Protein AF-0000000078759537 (afdb_homodimer)

Radius of gyration: 23.94 Å; Cα contacts (8 Å, |Δi|>4): 680; chains: 2; bounding box: 61×62×62 Å

InterPro domains:
  IPR000515 ABC transporter type 1, transmembrane domain MetI-like [PF00528] (69-235)
  IPR000515 ABC transporter type 1, transmembrane domain MetI-like [PS50928] (53-233)
  IPR000515 ABC transporter type 1, transmembrane domain MetI-like [cd06261] (56-229)
  IPR035906 MetI-like superfamily [G3DSA:1.10.3720.10] (43-238)
  IPR035906 MetI-like superfamily [SSF161098] (48-230)

Structure (mmCIF, N/CA/C/O backbone):
data_AF-0000000078759537-model_v1
#
loop_
_entity.id
_entity.type
_entity.pdbx_description
1 polymer 'ABC superfamily ATP binding cassette transporter, membrane protein'
#
loop_
_atom_site.group_PDB
_atom_site.id
_atom_site.type_symbol
_atom_site.label_atom_id
_atom_site.label_alt_id
_atom_site.label_comp_id
_atom_site.label_asym_id
_atom_site.label_entity_id
_atom_site.label_seq_id
_atom_site.pdbx_PDB_ins_code
_atom_site.Cartn_x
_atom_site.Cartn_y
_atom_site.Cartn_z
_atom_site.occupancy
_atom_site.B_iso_or_equiv
_atom_site.auth_seq_id
_atom_site.auth_comp_id
_atom_site.auth_asym_id
_atom_site.auth_atom_id
_atom_site.pdbx_PDB_model_num
ATOM 1 N N . MET A 1 1 ? -13.695 2.477 28.547 1 38.91 1 MET A N 1
ATOM 2 C CA . MET A 1 1 ? -14.031 1.06 28.469 1 38.91 1 MET A CA 1
ATOM 3 C C . MET A 1 1 ? -14.922 0.783 27.25 1 38.91 1 MET A C 1
ATOM 5 O O . MET A 1 1 ? -15.008 -0.355 26.797 1 38.91 1 MET A O 1
ATOM 9 N N . LYS A 1 2 ? -15.844 1.883 26.844 1 53.19 2 LYS A N 1
ATOM 10 C CA . LYS A 1 2 ? -16.938 1.855 25.875 1 53.19 2 LYS A CA 1
ATOM 11 C C . LYS A 1 2 ? -16.406 1.867 24.453 1 53.19 2 LYS A C 1
ATOM 13 O O . LYS A 1 2 ? -17 1.235 23.562 1 53.19 2 LYS A O 1
ATOM 18 N N . LYS A 1 3 ? -15.266 2.451 24.328 1 63.78 3 LYS A N 1
ATOM 19 C CA . LYS A 1 3 ? -14.727 2.703 23 1 63.78 3 LYS A CA 1
ATOM 20 C C . LYS A 1 3 ? -14.18 1.421 22.375 1 63.78 3 LYS A C 1
ATOM 22 O O . LYS A 1 3 ? -14.32 1.205 21.172 1 63.78 3 LYS A O 1
ATOM 27 N N . ASN A 1 4 ? -13.82 0.416 23.312 1 70.69 4 ASN A N 1
ATOM 28 C CA . ASN A 1 4 ? -13.281 -0.836 22.781 1 70.69 4 ASN A CA 1
ATOM 29 C C . ASN A 1 4 ? -14.383 -1.862 22.547 1 70.69 4 ASN A C 1
ATOM 31 O O . ASN A 1 4 ? -14.148 -2.904 21.922 1 70.69 4 ASN A O 1
ATOM 35 N N . LEU A 1 5 ? -15.523 -1.486 22.938 1 76 5 LEU A N 1
ATOM 36 C CA . LEU A 1 5 ? -16.625 -2.439 22.828 1 76 5 LEU A CA 1
ATOM 37 C C . LEU A 1 5 ? -17.203 -2.438 21.406 1 76 5 LEU A C 1
ATOM 39 O O . LEU A 1 5 ? -17.609 -3.484 20.906 1 76 5 LEU A O 1
ATOM 43 N N . TYR A 1 6 ? -17.125 -1.354 20.812 1 80.69 6 TYR A N 1
ATOM 44 C CA . TYR A 1 6 ? -17.766 -1.23 19.516 1 80.69 6 TYR A CA 1
ATOM 45 C C . TYR A 1 6 ? -17.031 -2.078 18.469 1 80.69 6 TYR A C 1
ATOM 47 O O . TYR A 1 6 ? -17.672 -2.863 17.75 1 80.69 6 TYR A O 1
ATOM 55 N N . PRO A 1 7 ? -15.758 -2.027 18.516 1 81.31 7 PRO A N 1
ATOM 56 C CA . PRO A 1 7 ? -15.047 -2.859 17.531 1 81.31 7 PRO A CA 1
ATOM 57 C C . PRO A 1 7 ? -15.219 -4.355 17.797 1 81.31 7 PRO A C 1
ATOM 59 O O . PRO A 1 7 ? -15.359 -5.137 16.859 1 81.31 7 PRO A O 1
ATOM 62 N N . ALA A 1 8 ? -15.258 -4.73 19 1 86.69 8 ALA A N 1
ATOM 63 C CA . ALA A 1 8 ? -15.398 -6.141 19.359 1 86.69 8 ALA A CA 1
ATOM 64 C C . ALA A 1 8 ? -16.781 -6.664 18.953 1 86.69 8 ALA A C 1
ATOM 66 O O . ALA A 1 8 ? -16.906 -7.781 18.453 1 86.69 8 ALA A O 1
ATOM 67 N N . VAL A 1 9 ? -17.75 -5.855 19.141 1 88.56 9 VAL A N 1
ATOM 68 C CA . VAL A 1 9 ? -19.109 -6.242 18.812 1 88.56 9 VAL A CA 1
ATOM 69 C C . VAL A 1 9 ? -19.266 -6.352 17.297 1 88.56 9 VAL A C 1
ATOM 71 O O . VAL A 1 9 ? -19.906 -7.281 16.797 1 88.56 9 VAL A O 1
ATOM 74 N N . SER A 1 10 ? -18.719 -5.398 16.672 1 88.5 10 SER A N 1
ATOM 75 C CA . SER A 1 10 ? -18.797 -5.422 15.219 1 88.5 10 SER A CA 1
ATOM 76 C C . SER A 1 10 ? -18.078 -6.645 14.641 1 88.5 10 SER A C 1
ATOM 78 O O . SER A 1 10 ? -18.594 -7.281 13.711 1 88.5 10 SER A O 1
ATOM 80 N N . MET A 1 11 ? -16.969 -6.965 15.188 1 89.31 11 MET A N 1
ATOM 81 C CA . MET A 1 11 ? -16.234 -8.133 14.727 1 89.31 11 MET A CA 1
ATOM 82 C C . MET A 1 11 ? -17.016 -9.414 14.992 1 89.31 11 MET A C 1
ATOM 84 O O . MET A 1 11 ? -17.094 -10.297 14.133 1 89.31 11 MET A O 1
ATOM 88 N N . ALA A 1 12 ? -17.578 -9.508 16.188 1 90.88 12 ALA A N 1
ATOM 89 C CA . ALA A 1 12 ? -18.391 -10.664 16.547 1 90.88 12 ALA A CA 1
ATOM 90 C C . ALA A 1 12 ? -19.594 -10.797 15.617 1 90.88 12 ALA A C 1
ATOM 92 O O . ALA A 1 12 ? -19.938 -11.898 15.188 1 90.88 12 ALA A O 1
ATOM 93 N N . PHE A 1 13 ? -20.156 -9.672 15.352 1 91.5 13 PHE A N 1
ATOM 94 C CA . PHE A 1 13 ? -21.312 -9.656 14.469 1 91.5 13 PHE A CA 1
ATOM 95 C C . PHE A 1 13 ? -20.938 -10.164 13.078 1 91.5 13 PHE A C 1
ATOM 97 O O . PHE A 1 13 ? -21.672 -10.969 12.492 1 91.5 13 PHE A O 1
ATOM 104 N N . ILE A 1 14 ? -19.844 -9.781 12.594 1 91.62 14 ILE A N 1
ATOM 105 C CA . ILE A 1 14 ? -19.391 -10.18 11.266 1 91.62 14 ILE A CA 1
ATOM 106 C C . ILE A 1 14 ? -19.078 -11.68 11.258 1 91.62 14 ILE A C 1
ATOM 108 O O . ILE A 1 14 ? -19.422 -12.383 10.305 1 91.62 14 ILE A O 1
ATOM 112 N N . LEU A 1 15 ? -18.484 -12.18 12.312 1 93.12 15 LEU A N 1
ATOM 113 C CA . LEU A 1 15 ? -18.141 -13.594 12.406 1 93.12 15 LEU A CA 1
ATOM 114 C C . LEU A 1 15 ? -19.391 -14.461 12.477 1 93.12 15 LEU A C 1
ATOM 116 O O . LEU A 1 15 ? -19.453 -15.523 11.852 1 93.12 15 LEU A O 1
ATOM 120 N N . ILE A 1 16 ? -20.375 -13.992 13.227 1 94.69 16 ILE A N 1
ATOM 121 C CA . ILE A 1 16 ? -21.625 -14.742 13.383 1 94.69 16 ILE A CA 1
ATOM 122 C C . ILE A 1 16 ? -22.359 -14.781 12.055 1 94.69 16 ILE A C 1
ATOM 124 O O . ILE A 1 16 ? -22.844 -15.836 11.633 1 94.69 16 ILE A O 1
ATOM 128 N N . ILE A 1 17 ? -22.422 -13.656 11.43 1 94.94 17 ILE A N 1
ATOM 129 C CA . ILE A 1 17 ? -23.094 -13.594 10.133 1 94.94 17 ILE A CA 1
ATOM 130 C C . ILE A 1 17 ? -22.375 -14.5 9.141 1 94.94 17 ILE A C 1
ATOM 132 O O . ILE A 1 17 ? -23.016 -15.219 8.367 1 94.94 17 ILE A O 1
ATOM 136 N N . TRP A 1 18 ? -21.078 -14.453 9.148 1 94.56 18 TRP A N 1
ATOM 137 C CA . TRP A 1 18 ? -20.266 -15.305 8.297 1 94.56 18 TRP A CA 1
ATOM 138 C C . TRP A 1 18 ? -20.562 -16.781 8.539 1 94.56 18 TRP A C 1
ATOM 140 O O . TRP A 1 18 ? -20.828 -17.531 7.598 1 94.56 18 TRP A O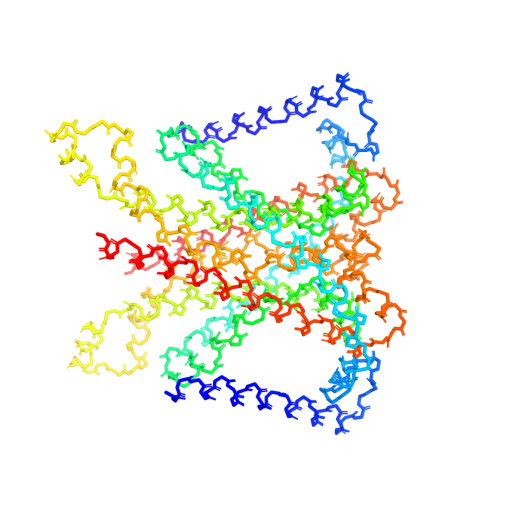 1
ATOM 150 N N . GLN A 1 19 ? -20.656 -17.125 9.742 1 95.44 19 GLN A N 1
ATOM 151 C CA . GLN A 1 19 ? -20.938 -18.516 10.094 1 95.44 19 GLN A CA 1
ATOM 152 C C . GLN A 1 19 ? -22.344 -18.922 9.641 1 95.44 19 GLN A C 1
ATOM 154 O O . GLN A 1 19 ? -22.531 -20.016 9.117 1 95.44 19 GLN A O 1
ATOM 159 N N . ILE A 1 20 ? -23.281 -18.062 9.836 1 95.88 20 ILE A N 1
ATOM 160 C CA . ILE A 1 20 ? -24.672 -18.328 9.477 1 95.88 20 ILE A CA 1
ATOM 161 C C . ILE A 1 20 ? -24.781 -18.484 7.961 1 95.88 20 ILE A C 1
ATOM 163 O O . ILE A 1 20 ? -25.453 -19.406 7.48 1 95.88 20 ILE A O 1
ATOM 167 N N . VAL A 1 21 ? -24.125 -17.656 7.25 1 95 21 VAL A N 1
ATOM 168 C CA . VAL A 1 21 ? -24.188 -17.688 5.793 1 95 21 VAL A CA 1
ATOM 169 C C . VAL A 1 21 ? -23.656 -19.016 5.281 1 95 21 VAL A C 1
ATOM 171 O O . VAL A 1 21 ? -24.266 -19.641 4.402 1 95 21 VAL A O 1
ATOM 174 N N . VAL A 1 22 ? -22.531 -19.484 5.816 1 95.12 22 VAL A N 1
ATOM 175 C CA . VAL A 1 22 ? -21.906 -20.719 5.371 1 95.12 22 VAL A CA 1
ATOM 176 C C . VAL A 1 22 ? -22.797 -21.906 5.699 1 95.12 22 VAL A C 1
ATOM 178 O O . VAL A 1 22 ? -22.922 -22.844 4.902 1 95.12 22 VAL A O 1
ATOM 181 N N . ILE A 1 23 ? -23.516 -21.844 6.859 1 94.56 23 ILE A N 1
ATOM 182 C CA . ILE A 1 23 ? -24.375 -22.938 7.301 1 94.56 23 ILE A CA 1
ATOM 183 C C . ILE A 1 23 ? -25.656 -22.953 6.48 1 94.56 23 ILE A C 1
ATOM 185 O O . ILE A 1 23 ? -26.062 -24 5.973 1 94.56 23 ILE A O 1
ATOM 189 N N . VAL A 1 24 ? -26.297 -21.797 6.352 1 95.5 24 VAL A N 1
ATOM 190 C CA . VAL A 1 24 ? -27.609 -21.688 5.719 1 95.5 24 VAL A CA 1
ATOM 191 C C . VAL A 1 24 ? -27.5 -22.031 4.234 1 95.5 24 VAL A C 1
ATOM 193 O O . VAL A 1 24 ? -28.359 -22.734 3.688 1 95.5 24 VAL A O 1
ATOM 196 N N . TRP A 1 25 ? -26.422 -21.594 3.623 1 95.69 25 TRP A N 1
ATOM 197 C CA . TRP A 1 25 ? -26.281 -21.812 2.188 1 95.69 25 TRP A CA 1
ATOM 198 C C . TRP A 1 25 ? -25.469 -23.078 1.905 1 95.69 25 TRP A C 1
ATOM 200 O O . TRP A 1 25 ? -25.156 -23.375 0.752 1 95.69 25 TRP A O 1
ATOM 210 N N . LYS A 1 26 ? -25.094 -23.797 2.918 1 94.94 26 LYS A N 1
ATOM 211 C CA . LYS A 1 26 ? -24.375 -25.062 2.809 1 94.94 26 LYS A CA 1
ATOM 212 C C . LYS A 1 26 ? -23.156 -24.922 1.885 1 94.94 26 LYS A C 1
ATOM 214 O O . LYS A 1 26 ? -22.984 -25.734 0.976 1 94.94 26 LYS A O 1
ATOM 219 N N . ILE A 1 27 ? -22.453 -23.891 2.041 1 94.75 27 ILE A N 1
ATOM 220 C CA . ILE A 1 27 ? -21.266 -23.625 1.228 1 94.75 27 ILE A CA 1
ATOM 221 C C . ILE A 1 27 ? -20.172 -24.625 1.586 1 94.75 27 ILE A C 1
ATOM 223 O O . ILE A 1 27 ? -19.797 -24.75 2.756 1 94.75 27 ILE A O 1
ATOM 227 N N . PRO A 1 28 ? -19.656 -25.328 0.623 1 94.31 28 PRO A N 1
ATOM 228 C CA . PRO A 1 28 ? -18.562 -26.266 0.92 1 94.31 28 PRO A CA 1
ATOM 229 C C . PRO A 1 28 ? -17.344 -25.562 1.502 1 94.31 28 PRO A C 1
ATOM 231 O O . PRO A 1 28 ? -17 -24.453 1.099 1 94.31 28 PRO A O 1
ATOM 234 N N . ALA A 1 29 ? -16.609 -26.266 2.326 1 91.81 29 ALA A N 1
ATOM 235 C CA . ALA A 1 29 ? -15.469 -25.703 3.049 1 91.81 29 ALA A CA 1
ATOM 236 C C . ALA A 1 29 ? -14.336 -25.344 2.094 1 91.81 29 ALA A C 1
ATOM 238 O O . ALA A 1 29 ? -13.555 -24.422 2.363 1 91.81 29 ALA A O 1
ATOM 239 N N . PHE A 1 30 ? -14.297 -26.047 0.973 1 92.19 30 PHE A N 1
ATOM 240 C CA . PHE A 1 30 ? -13.211 -25.781 0.03 1 92.19 30 PHE A CA 1
ATOM 241 C C . PHE A 1 30 ? -13.484 -24.516 -0.766 1 92.19 30 PHE A C 1
ATOM 243 O O . PHE A 1 30 ? -12.594 -24 -1.44 1 92.19 30 PHE A O 1
ATOM 250 N N . ILE A 1 31 ? -14.703 -24.047 -0.645 1 92.88 31 ILE A N 1
ATOM 251 C CA . ILE A 1 31 ? -15.055 -22.781 -1.278 1 92.88 31 ILE A CA 1
ATOM 252 C C . ILE A 1 31 ? -14.953 -21.641 -0.257 1 92.88 31 ILE A C 1
ATOM 254 O O . ILE A 1 31 ? -14.227 -20.672 -0.47 1 92.88 31 ILE A O 1
ATOM 258 N N . LEU A 1 32 ? -15.617 -21.75 0.812 1 95.5 32 LEU A N 1
ATOM 259 C CA . LEU A 1 32 ? -15.602 -20.766 1.886 1 95.5 32 LEU A CA 1
ATOM 260 C C . LEU A 1 32 ? -15.797 -21.438 3.242 1 95.5 32 LEU A C 1
ATOM 262 O O . LEU A 1 32 ? -16.922 -21.75 3.625 1 95.5 32 LEU A O 1
ATOM 266 N N . PRO A 1 33 ? -14.695 -21.531 3.951 1 96.44 33 PRO A N 1
ATOM 267 C CA . PRO A 1 33 ? -14.844 -22.125 5.281 1 96.44 33 PRO A CA 1
ATOM 268 C C . PRO A 1 33 ? -15.508 -21.172 6.281 1 96.44 33 PRO A C 1
ATOM 270 O O . PRO A 1 33 ? -15.305 -19.969 6.211 1 96.44 33 PRO A O 1
ATOM 273 N N . GLY A 1 34 ? -16.266 -21.766 7.168 1 96.31 34 GLY A N 1
ATOM 274 C CA . GLY A 1 34 ? -16.797 -20.953 8.258 1 96.31 34 GLY A CA 1
ATOM 275 C C . GLY A 1 34 ? -15.742 -20.625 9.305 1 96.31 34 GLY A C 1
ATOM 276 O O . GLY A 1 34 ? -14.672 -21.234 9.336 1 96.31 34 GLY A O 1
ATOM 277 N N . PRO A 1 35 ? -16.109 -19.641 10.062 1 97 35 PRO A N 1
ATOM 278 C CA . PRO A 1 35 ? -15.172 -19.266 11.133 1 97 35 PRO A CA 1
ATOM 279 C C . PRO A 1 35 ? -14.844 -20.438 12.062 1 97 35 PRO A C 1
ATOM 281 O O . PRO A 1 35 ? -13.719 -20.547 12.539 1 97 35 PRO A O 1
ATOM 284 N N . ALA A 1 36 ? -15.797 -21.266 12.312 1 96.06 36 ALA A N 1
ATOM 285 C CA . ALA A 1 36 ? -15.555 -22.406 13.188 1 96.06 36 ALA A CA 1
ATOM 286 C C . ALA A 1 36 ? -14.484 -23.328 12.602 1 96.06 36 ALA A C 1
ATOM 288 O O . ALA A 1 36 ? -13.609 -23.812 13.32 1 96.06 36 ALA A O 1
ATOM 289 N N . ALA A 1 37 ? -14.555 -23.578 11.32 1 96.88 37 ALA A N 1
ATOM 290 C CA . ALA A 1 37 ? -13.555 -24.391 10.641 1 96.88 37 ALA A CA 1
ATOM 291 C C . ALA A 1 37 ? -12.18 -23.719 10.664 1 96.88 37 ALA A C 1
ATOM 293 O O . ALA A 1 37 ? -11.156 -24.391 10.805 1 96.88 37 ALA A O 1
ATOM 294 N N . VAL A 1 38 ? -12.172 -22.453 10.508 1 97.88 38 VAL A N 1
ATOM 295 C CA . VAL A 1 38 ? -10.93 -21.688 10.508 1 97.88 38 VAL A CA 1
ATOM 296 C C . VAL A 1 38 ? -10.258 -21.781 11.875 1 97.88 38 VAL A C 1
ATOM 298 O O . VAL A 1 38 ? -9.047 -22.016 11.969 1 97.88 38 VAL A O 1
ATOM 301 N N . PHE A 1 39 ? -11.07 -21.656 12.93 1 97.38 39 PHE A N 1
ATOM 302 C CA . PHE A 1 39 ? -10.516 -21.734 14.273 1 97.38 39 PHE A CA 1
ATOM 303 C C . PHE A 1 39 ? -10.047 -23.141 14.594 1 97.38 39 PHE A C 1
ATOM 305 O O . PHE A 1 39 ? -9.062 -23.328 15.312 1 97.38 39 PHE A O 1
ATOM 312 N N . SER A 1 40 ? -10.742 -24.141 14.086 1 97.62 40 SER A N 1
ATOM 313 C CA . SER A 1 40 ? -10.312 -25.531 14.25 1 97.62 40 SER A CA 1
ATOM 314 C C . SER A 1 40 ? -8.977 -25.766 13.555 1 97.62 40 SER A C 1
ATOM 316 O O . SER A 1 40 ? -8.109 -26.469 14.086 1 97.62 40 SER A O 1
ATOM 318 N N . ALA A 1 41 ? -8.844 -25.172 12.344 1 98 41 ALA A N 1
ATOM 319 C CA . ALA A 1 41 ? -7.59 -25.297 11.602 1 98 41 ALA A CA 1
ATOM 320 C C . ALA A 1 41 ? -6.449 -24.609 12.344 1 98 41 ALA A C 1
ATOM 322 O O . ALA A 1 41 ? -5.32 -25.094 12.359 1 98 41 ALA A O 1
ATOM 323 N N . LEU A 1 42 ? -6.77 -23.5 12.898 1 98.19 42 LEU A N 1
ATOM 324 C CA . LEU A 1 42 ? -5.789 -22.766 13.68 1 98.19 42 LEU A CA 1
ATOM 325 C C . LEU A 1 42 ? -5.273 -23.609 14.836 1 98.19 42 LEU A C 1
ATOM 327 O O . LEU A 1 42 ? -4.066 -23.641 15.102 1 98.19 42 LEU A O 1
ATOM 331 N N . ALA A 1 43 ? -6.188 -24.266 15.5 1 97.88 43 ALA A N 1
ATOM 332 C CA . ALA A 1 43 ? -5.832 -25.094 16.656 1 97.88 43 ALA A CA 1
ATOM 333 C C . ALA A 1 43 ? -5.082 -26.344 16.219 1 97.88 43 ALA A C 1
ATOM 335 O O . ALA A 1 43 ? -4.078 -26.719 16.828 1 97.88 43 ALA A O 1
ATOM 336 N N . ALA A 1 44 ? -5.516 -26.953 15.203 1 97.94 44 ALA A N 1
ATOM 337 C CA . ALA A 1 44 ? -4.938 -28.203 14.719 1 97.94 44 ALA A CA 1
ATOM 338 C C . ALA A 1 44 ? -3.516 -27.984 14.211 1 97.94 44 ALA A C 1
ATOM 340 O O . ALA A 1 44 ? -2.646 -28.844 14.398 1 97.94 44 ALA A O 1
ATOM 341 N N . ASP A 1 45 ? -3.275 -26.828 13.562 1 98.31 45 ASP A N 1
ATOM 342 C CA . ASP A 1 45 ? -1.976 -26.562 12.953 1 98.31 45 ASP A CA 1
ATOM 343 C C . ASP A 1 45 ? -1.199 -25.516 13.75 1 98.31 45 ASP A C 1
ATOM 345 O O . ASP A 1 45 ? -0.353 -24.797 13.203 1 98.31 45 ASP A O 1
ATOM 349 N N . ALA A 1 46 ? -1.53 -25.391 15.016 1 98.12 46 ALA A N 1
ATOM 350 C CA . ALA A 1 46 ? -0.991 -24.328 15.844 1 98.12 46 ALA A CA 1
ATOM 351 C C . ALA A 1 46 ? 0.535 -24.328 15.828 1 98.12 46 ALA A C 1
ATOM 353 O O . ALA A 1 46 ? 1.168 -23.281 15.672 1 98.12 46 ALA A O 1
ATOM 354 N N . GLN A 1 47 ? 1.117 -25.484 15.961 1 98.19 47 GLN A N 1
ATOM 355 C CA . GLN A 1 47 ? 2.57 -25.594 16.047 1 98.19 47 GLN A CA 1
ATOM 356 C C . GLN A 1 47 ? 3.221 -25.25 14.703 1 98.19 47 GLN A C 1
ATOM 358 O O . GLN A 1 47 ? 4.219 -24.516 14.664 1 98.19 47 GLN A O 1
ATOM 363 N N . VAL A 1 48 ? 2.705 -25.812 13.656 1 98.06 48 VAL A N 1
ATOM 364 C CA . VAL A 1 48 ? 3.229 -25.562 12.32 1 98.06 48 VAL A CA 1
ATOM 365 C C . VAL A 1 48 ? 3.049 -24.078 11.969 1 98.06 48 VAL A C 1
ATOM 367 O O . VAL A 1 48 ? 3.963 -23.453 11.438 1 98.06 48 VAL A O 1
ATOM 370 N N . LEU A 1 49 ? 1.934 -23.5 12.289 1 98.62 49 LEU A N 1
ATOM 371 C CA . LEU A 1 49 ? 1.653 -22.094 12.023 1 98.62 49 LEU A CA 1
ATOM 372 C C . LEU A 1 49 ? 2.58 -21.203 12.836 1 98.62 49 LEU A C 1
ATOM 374 O O . LEU A 1 49 ? 3.027 -20.156 12.344 1 98.62 49 LEU A O 1
ATOM 378 N N . LEU A 1 50 ? 2.801 -21.578 14.047 1 98.38 50 LEU A N 1
ATOM 379 C CA . LEU A 1 50 ? 3.717 -20.812 14.875 1 98.38 50 LEU A CA 1
ATOM 380 C C . LEU A 1 50 ? 5.113 -20.781 14.266 1 98.38 50 LEU A C 1
ATOM 382 O O . LEU A 1 50 ? 5.762 -19.734 14.211 1 98.38 50 LEU A O 1
ATOM 386 N N . SER A 1 51 ? 5.613 -21.953 13.836 1 98.25 51 SER A N 1
ATOM 387 C CA . SER A 1 51 ? 6.93 -22.047 13.219 1 98.25 51 SER A CA 1
ATOM 388 C C . SER A 1 51 ? 7.023 -21.156 11.977 1 98.25 51 SER A C 1
ATOM 390 O O . SER A 1 51 ? 8 -20.438 11.797 1 98.25 51 SER A O 1
ATOM 392 N N . HIS A 1 52 ? 6.031 -21.188 11.094 1 98.56 52 HIS A N 1
ATOM 393 C CA . HIS A 1 52 ? 5.996 -20.359 9.898 1 98.56 52 HIS A CA 1
ATOM 394 C C . HIS A 1 52 ? 5.859 -18.875 10.266 1 98.56 52 HIS A C 1
ATOM 396 O O . HIS A 1 52 ? 6.422 -18.016 9.594 1 98.56 52 HIS A O 1
ATOM 402 N N . SER A 1 53 ? 5.16 -18.625 11.367 1 98.62 53 SER A N 1
ATOM 403 C CA . SER A 1 53 ? 4.988 -17.25 11.828 1 98.62 53 SER A CA 1
ATOM 404 C C . SER A 1 53 ? 6.316 -16.656 12.273 1 98.62 53 SER A C 1
ATOM 406 O O . SER A 1 53 ? 6.566 -15.461 12.055 1 98.62 53 SER A O 1
ATOM 408 N N . VAL A 1 54 ? 7.105 -17.422 12.883 1 98.38 54 VAL A N 1
ATOM 409 C CA . VAL A 1 54 ? 8.406 -16.953 13.344 1 98.38 54 VAL A CA 1
ATOM 410 C C . VAL A 1 54 ? 9.266 -16.547 12.141 1 98.38 54 VAL A C 1
ATOM 412 O O . VAL A 1 54 ? 9.93 -15.516 12.172 1 98.38 54 VAL A O 1
ATOM 415 N N . THR A 1 55 ? 9.25 -17.359 11.125 1 98.12 55 THR A N 1
ATOM 416 C CA . THR A 1 55 ? 9.992 -17.047 9.914 1 98.12 55 THR A CA 1
ATOM 417 C C . THR A 1 55 ? 9.516 -15.734 9.305 1 98.12 55 THR A C 1
ATOM 419 O O . THR A 1 55 ? 10.32 -14.852 9 1 98.12 55 THR A O 1
ATOM 422 N N . THR A 1 56 ? 8.227 -15.609 9.148 1 98.38 56 THR A N 1
ATOM 423 C CA . THR A 1 56 ? 7.637 -14.406 8.57 1 98.38 56 THR A CA 1
ATOM 424 C C . THR A 1 56 ? 7.934 -13.188 9.445 1 98.38 56 THR A C 1
ATOM 426 O O . THR A 1 56 ? 8.25 -12.117 8.93 1 98.38 56 THR A O 1
ATOM 429 N N . LEU A 1 57 ? 7.867 -13.391 10.719 1 98.56 57 LEU A N 1
ATOM 430 C CA . LEU A 1 57 ? 8.133 -12.305 11.656 1 98.56 57 LEU A CA 1
ATOM 431 C C . LEU A 1 57 ? 9.578 -11.82 11.531 1 98.56 57 LEU A C 1
ATOM 433 O O . LEU A 1 57 ? 9.836 -10.609 11.531 1 98.56 57 LEU A O 1
ATOM 437 N N . ASN A 1 58 ? 10.508 -12.695 11.453 1 98.19 58 ASN A N 1
ATOM 438 C CA . ASN A 1 58 ? 11.914 -12.344 11.312 1 98.19 58 ASN A CA 1
ATOM 439 C C . ASN A 1 58 ? 12.172 -11.547 10.039 1 98.19 58 ASN A C 1
ATOM 441 O O . ASN A 1 58 ? 12.914 -10.562 10.055 1 98.19 58 ASN A O 1
ATOM 445 N N . GLU A 1 59 ? 11.594 -11.961 8.969 1 98.12 59 GLU A N 1
ATOM 446 C CA . GLU A 1 59 ? 11.727 -11.25 7.703 1 98.12 59 GLU A CA 1
ATOM 447 C C . GLU A 1 59 ? 11.125 -9.852 7.793 1 98.12 59 GLU A C 1
ATOM 449 O O . GLU A 1 59 ? 11.727 -8.875 7.34 1 98.12 59 GLU A O 1
ATOM 454 N N . ALA A 1 60 ? 9.977 -9.781 8.383 1 98.56 60 ALA A N 1
ATOM 455 C CA . ALA A 1 60 ? 9.266 -8.516 8.508 1 98.56 60 ALA A CA 1
ATOM 456 C C . ALA A 1 60 ? 10.031 -7.535 9.391 1 98.56 60 ALA A C 1
ATOM 458 O O . ALA A 1 60 ? 10.188 -6.367 9.031 1 98.56 60 ALA A O 1
ATOM 459 N N . VAL A 1 61 ? 10.484 -8.016 10.508 1 98.69 61 VAL A N 1
ATOM 460 C CA . VAL A 1 61 ? 11.18 -7.164 11.461 1 98.69 61 VAL A CA 1
ATOM 461 C C . VAL A 1 61 ? 12.492 -6.676 10.859 1 98.69 61 VAL A C 1
ATOM 463 O O . VAL A 1 61 ? 12.812 -5.484 10.93 1 98.69 61 VAL A O 1
ATOM 466 N N . LEU A 1 62 ? 13.211 -7.574 10.281 1 98.69 62 LEU A N 1
ATOM 467 C CA . LEU A 1 62 ? 14.484 -7.191 9.672 1 98.69 62 LEU A CA 1
ATOM 468 C C . LEU A 1 62 ? 14.273 -6.172 8.562 1 98.69 62 LEU A C 1
ATOM 470 O O . LEU A 1 62 ? 14.992 -5.172 8.484 1 98.69 62 LEU A O 1
ATOM 474 N N . GLY A 1 63 ? 13.32 -6.426 7.699 1 98.69 63 GLY A N 1
ATOM 475 C CA . GLY A 1 63 ? 13.016 -5.48 6.637 1 98.69 63 GLY A CA 1
ATOM 476 C C . GLY A 1 63 ? 12.555 -4.129 7.152 1 98.69 63 GLY A C 1
ATOM 477 O O . GLY A 1 63 ? 12.969 -3.088 6.633 1 98.69 63 GLY A O 1
ATOM 478 N N . LEU A 1 64 ? 11.727 -4.168 8.172 1 98.69 64 LEU A N 1
ATOM 479 C CA . LEU A 1 64 ? 11.211 -2.938 8.758 1 98.69 64 LEU A CA 1
ATOM 480 C C . LEU A 1 64 ? 12.336 -2.115 9.383 1 98.69 64 LEU A C 1
ATOM 482 O O . LEU A 1 64 ? 12.375 -0.892 9.234 1 98.69 64 LEU A O 1
ATOM 486 N N . VAL A 1 65 ? 13.219 -2.746 10.062 1 98.75 65 VAL A N 1
ATOM 487 C CA . VAL A 1 65 ? 14.344 -2.07 10.711 1 98.75 65 VAL A CA 1
ATOM 488 C C . VAL A 1 65 ? 15.25 -1.447 9.648 1 98.75 65 VAL A C 1
ATOM 490 O O . VAL A 1 65 ? 15.625 -0.277 9.758 1 98.75 65 VAL A O 1
ATOM 493 N N . ILE A 1 66 ? 15.555 -2.18 8.641 1 98.81 66 ILE A N 1
ATOM 494 C CA . ILE A 1 66 ? 16.406 -1.674 7.574 1 98.81 66 ILE A CA 1
ATOM 495 C C . ILE A 1 66 ? 15.719 -0.506 6.871 1 98.81 66 ILE A C 1
ATOM 497 O O . ILE A 1 66 ? 16.344 0.532 6.625 1 98.81 66 ILE A O 1
ATOM 501 N N . ALA A 1 67 ? 14.438 -0.691 6.559 1 98.75 67 ALA A N 1
ATOM 502 C CA . ALA A 1 67 ? 13.672 0.38 5.922 1 98.75 67 ALA A CA 1
ATOM 503 C C . ALA A 1 67 ? 1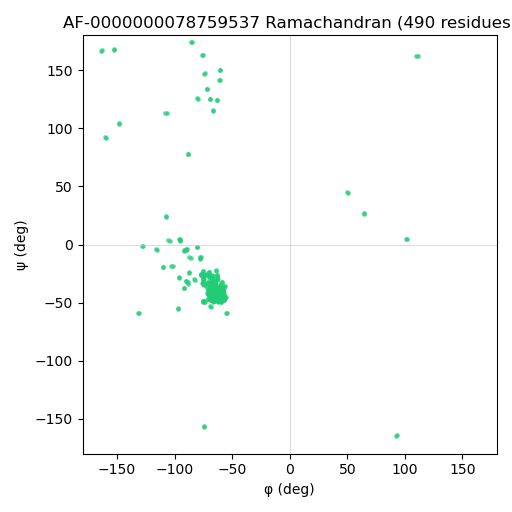3.672 1.639 6.785 1 98.75 67 ALA A C 1
ATOM 505 O O . ALA A 1 67 ? 13.797 2.752 6.27 1 98.75 67 ALA A O 1
ATOM 506 N N . SER A 1 68 ? 13.523 1.447 8.07 1 98.75 68 SER A N 1
ATOM 507 C CA . SER A 1 68 ? 13.484 2.566 9.008 1 98.75 68 SER A CA 1
ATOM 508 C C . SER A 1 68 ? 14.805 3.33 9.008 1 98.75 68 SER A C 1
ATOM 510 O O . SER A 1 68 ? 14.82 4.562 8.945 1 98.75 68 SER A O 1
ATOM 512 N N . VAL A 1 69 ? 15.875 2.646 9.07 1 98.75 69 VAL A N 1
ATOM 513 C CA . VAL A 1 69 ? 17.203 3.26 9.094 1 98.75 69 VAL A CA 1
ATOM 514 C C . VAL A 1 69 ? 17.453 3.982 7.777 1 98.75 69 VAL A C 1
ATOM 516 O O . VAL A 1 69 ? 17.875 5.145 7.77 1 98.75 69 VAL A O 1
ATOM 519 N N . LEU A 1 70 ? 17.172 3.326 6.695 1 98.56 70 LEU A N 1
ATOM 520 C CA . LEU A 1 70 ? 17.406 3.918 5.383 1 98.56 70 LEU A CA 1
ATOM 521 C C . LEU A 1 70 ? 16.531 5.145 5.172 1 98.56 70 LEU A C 1
ATOM 523 O O . LEU A 1 70 ? 16.984 6.156 4.629 1 98.56 70 LEU A O 1
ATOM 527 N N . SER A 1 71 ? 15.281 5.031 5.559 1 98.56 71 SER A N 1
ATOM 528 C CA . SER A 1 71 ? 14.367 6.156 5.406 1 98.56 71 SER A CA 1
ATOM 529 C C . SER A 1 71 ? 14.805 7.348 6.25 1 98.56 71 SER A C 1
ATOM 531 O O . SER A 1 71 ? 14.695 8.492 5.82 1 98.56 71 SER A O 1
ATOM 533 N N . PHE A 1 72 ? 15.266 7.031 7.453 1 98.44 72 PHE A N 1
ATOM 534 C CA . PHE A 1 72 ? 15.742 8.07 8.352 1 98.44 72 PHE A CA 1
ATOM 535 C C . PHE A 1 72 ? 16.906 8.844 7.723 1 98.44 72 PHE A C 1
ATOM 537 O O . PHE A 1 72 ? 16.891 10.07 7.695 1 98.44 72 PHE A O 1
ATOM 544 N N . ILE A 1 73 ? 17.812 8.156 7.152 1 98.25 73 ILE A N 1
ATOM 545 C CA . ILE A 1 73 ? 19 8.75 6.539 1 98.25 73 ILE A CA 1
ATOM 546 C C . ILE A 1 73 ? 18.594 9.523 5.285 1 98.25 73 ILE A C 1
ATOM 548 O O . ILE A 1 73 ? 19.016 10.672 5.098 1 98.25 73 ILE A O 1
ATOM 552 N N . THR A 1 74 ? 17.797 8.961 4.508 1 97.94 74 THR A N 1
ATOM 553 C CA . THR A 1 74 ? 17.406 9.57 3.244 1 97.94 74 THR A CA 1
ATOM 554 C C . THR A 1 74 ? 16.594 10.852 3.488 1 97.94 74 THR A C 1
ATOM 556 O O . THR A 1 74 ? 16.812 11.859 2.809 1 97.94 74 THR A O 1
ATOM 559 N N . ALA A 1 75 ? 15.656 10.742 4.434 1 98.12 75 ALA A N 1
ATOM 560 C CA . ALA A 1 75 ? 14.836 11.906 4.73 1 98.12 75 ALA A CA 1
ATOM 561 C C . ALA A 1 75 ? 15.6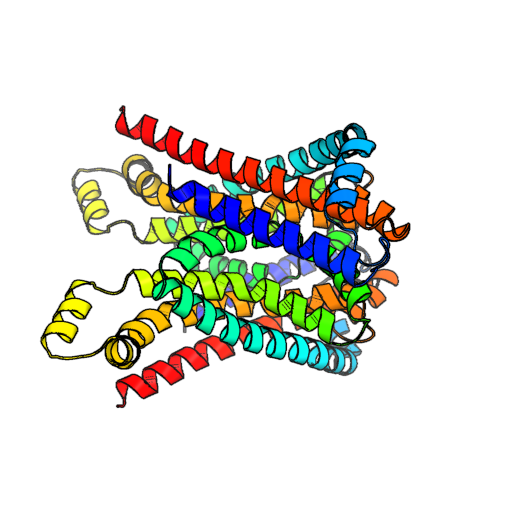95 13.078 5.215 1 98.12 75 ALA A C 1
ATOM 563 O O . ALA A 1 75 ? 15.484 14.219 4.809 1 98.12 75 ALA A O 1
ATOM 564 N N . LEU A 1 76 ? 16.672 12.812 6.039 1 97.81 76 LEU A N 1
ATOM 565 C CA . LEU A 1 76 ? 17.578 13.852 6.52 1 97.81 76 LEU A CA 1
ATOM 566 C C . LEU A 1 76 ? 18.422 14.414 5.379 1 97.81 76 LEU A C 1
ATOM 568 O O . LEU A 1 76 ? 18.609 15.633 5.293 1 97.81 76 LEU A O 1
ATOM 572 N N . ALA A 1 77 ? 18.891 13.531 4.539 1 97.69 77 ALA A N 1
ATOM 573 C CA . ALA A 1 77 ? 19.703 13.969 3.398 1 97.69 77 ALA A CA 1
ATOM 574 C C . ALA A 1 77 ? 18.875 14.859 2.463 1 97.69 77 ALA A C 1
ATOM 576 O O . ALA A 1 77 ? 19.375 15.891 1.99 1 97.69 77 ALA A O 1
ATOM 577 N N . MET A 1 78 ? 17.703 14.492 2.234 1 96.31 78 MET A N 1
ATOM 578 C CA . MET A 1 78 ? 16.828 15.266 1.35 1 96.31 78 MET A CA 1
ATOM 579 C C . MET A 1 78 ? 16.484 16.609 1.973 1 96.31 78 MET A C 1
ATOM 581 O O . MET A 1 78 ? 16.328 17.609 1.263 1 96.31 78 MET A O 1
ATOM 585 N N . ASP A 1 79 ? 16.344 16.609 3.285 1 96.19 79 ASP A N 1
ATOM 586 C CA . ASP A 1 79 ? 16.047 17.859 3.979 1 96.19 79 ASP A CA 1
ATOM 587 C C . ASP A 1 79 ? 17.266 18.797 3.951 1 96.19 79 ASP A C 1
ATOM 589 O O . ASP A 1 79 ? 17.109 20.016 3.854 1 96.19 79 ASP A O 1
ATOM 593 N N . TYR A 1 80 ? 18.422 18.234 4.074 1 95.19 80 TYR A N 1
ATOM 594 C CA . TYR A 1 80 ? 19.656 19 4.125 1 95.19 80 TYR A CA 1
ATOM 595 C C . TYR A 1 80 ? 20.031 19.531 2.744 1 95.19 80 TYR A C 1
ATOM 597 O O . TYR A 1 80 ? 20.422 20.688 2.596 1 95.19 80 TYR A O 1
ATOM 605 N N . TRP A 1 81 ? 20 18.688 1.772 1 95.38 81 TRP A N 1
ATOM 606 C CA . TRP A 1 81 ? 20.359 19.078 0.411 1 95.38 81 TRP A CA 1
ATOM 607 C C . TRP A 1 81 ? 19.125 19.141 -0.479 1 95.38 81 TRP A C 1
ATOM 609 O O . TRP A 1 81 ? 18.641 18.125 -0.965 1 95.38 81 TRP A O 1
ATOM 619 N N . LYS A 1 82 ? 18.781 20.266 -0.914 1 91.19 82 LYS A N 1
ATOM 620 C CA . LYS A 1 82 ? 17.562 20.5 -1.679 1 91.19 82 LYS A CA 1
ATOM 621 C C . LYS A 1 82 ? 17.609 19.781 -3.023 1 91.19 82 LYS A C 1
ATOM 623 O O . LYS A 1 82 ? 16.578 19.297 -3.52 1 91.19 82 LYS A O 1
ATOM 628 N N . PHE A 1 83 ? 18.719 19.641 -3.551 1 90.69 83 PHE A N 1
ATOM 629 C CA . PHE A 1 83 ? 18.844 18.984 -4.848 1 90.69 83 PHE A CA 1
ATOM 630 C C . PHE A 1 83 ? 18.484 17.5 -4.742 1 90.69 83 PHE A C 1
ATOM 632 O O . PHE A 1 83 ? 17.938 16.922 -5.676 1 90.69 83 PHE A O 1
ATOM 639 N N . LEU A 1 84 ? 18.703 16.859 -3.568 1 93.12 84 LEU A N 1
ATOM 640 C CA . LEU A 1 84 ? 18.328 15.461 -3.361 1 93.12 84 LEU A CA 1
ATOM 641 C C . LEU A 1 84 ? 16.812 15.297 -3.289 1 93.12 84 LEU A C 1
ATOM 643 O O . LEU A 1 84 ? 16.266 14.328 -3.805 1 93.12 84 LEU A O 1
ATOM 647 N N . GLU A 1 85 ? 16.281 16.203 -2.67 1 92.38 85 GLU A N 1
ATOM 648 C CA . GLU A 1 85 ? 14.828 16.188 -2.598 1 92.38 85 GLU A CA 1
ATOM 649 C C . GLU A 1 85 ? 14.203 16.266 -3.99 1 92.38 85 GLU A C 1
ATOM 651 O O . GLU A 1 85 ? 13.32 15.477 -4.324 1 92.38 85 GLU A O 1
ATOM 656 N N . MET A 1 86 ? 14.734 17.141 -4.785 1 90.88 86 MET A N 1
ATOM 657 C CA . MET A 1 86 ? 14.188 17.375 -6.121 1 90.88 86 MET A CA 1
ATOM 658 C C . MET A 1 86 ? 14.469 16.188 -7.035 1 90.88 86 MET A C 1
ATOM 660 O O . MET A 1 86 ? 13.688 15.891 -7.941 1 90.88 86 MET A O 1
ATOM 664 N N . SER A 1 87 ? 15.5 15.492 -6.762 1 90.5 87 SER A N 1
ATOM 665 C CA . SER A 1 87 ? 15.906 14.383 -7.613 1 90.5 87 SER A CA 1
ATOM 666 C C . SER A 1 87 ? 15.297 13.062 -7.141 1 90.5 87 SER A C 1
ATOM 668 O O . SER A 1 87 ? 14.844 12.258 -7.957 1 90.5 87 SER A O 1
ATOM 670 N N . PHE A 1 88 ? 15.188 12.867 -5.852 1 91.69 88 PHE A N 1
ATOM 671 C CA . PHE A 1 88 ? 14.859 11.547 -5.316 1 91.69 88 PHE A CA 1
ATOM 672 C C . PHE A 1 88 ? 13.359 11.438 -5.035 1 91.69 88 PHE A C 1
ATOM 674 O O . PHE A 1 88 ? 12.789 10.352 -5.121 1 91.69 88 PHE A O 1
ATOM 681 N N . TYR A 1 89 ? 12.758 12.523 -4.746 1 90 89 TYR A N 1
ATOM 682 C CA . TYR A 1 89 ? 11.359 12.469 -4.336 1 90 89 TYR A CA 1
ATOM 683 C C . TYR A 1 89 ? 10.484 11.938 -5.465 1 90 89 TYR A C 1
ATOM 685 O O . TYR A 1 89 ? 9.68 11.031 -5.262 1 90 89 TYR A O 1
ATOM 693 N N . PRO A 1 90 ? 10.68 12.359 -6.664 1 88.75 90 PRO A N 1
ATOM 694 C CA . PRO A 1 90 ? 9.891 11.82 -7.77 1 88.75 90 PRO A CA 1
ATOM 695 C C . PRO A 1 90 ? 10.141 10.328 -8 1 88.75 90 PRO A C 1
ATOM 697 O O . PRO A 1 90 ? 9.219 9.594 -8.359 1 88.75 90 PRO A O 1
ATOM 700 N N . LEU A 1 91 ? 11.336 9.945 -7.805 1 91.12 91 LEU A N 1
ATOM 701 C CA . LEU A 1 91 ? 11.688 8.547 -7.965 1 91.12 91 LEU A CA 1
ATOM 702 C C . LEU A 1 91 ? 11.016 7.688 -6.898 1 91.12 91 LEU A C 1
ATOM 704 O O . LEU A 1 91 ? 10.641 6.539 -7.16 1 91.12 91 LEU A O 1
ATOM 708 N N . LEU A 1 92 ? 10.859 8.25 -5.758 1 91.88 92 LEU A N 1
ATOM 709 C CA . LEU A 1 92 ? 10.172 7.551 -4.68 1 91.88 92 LEU A CA 1
ATOM 710 C C . LEU A 1 92 ? 8.703 7.312 -5.035 1 91.88 92 LEU A C 1
ATOM 712 O O . LEU A 1 92 ? 8.18 6.223 -4.809 1 91.88 92 LEU A O 1
ATOM 716 N N . VAL A 1 93 ? 8.156 8.25 -5.664 1 89.81 93 VAL A N 1
ATOM 717 C CA . VAL A 1 93 ? 6.758 8.133 -6.055 1 89.81 93 VAL A CA 1
ATOM 718 C C . VAL A 1 93 ? 6.605 7.074 -7.145 1 89.81 93 VAL A C 1
ATOM 720 O O . VAL A 1 93 ? 5.711 6.23 -7.078 1 89.81 93 VAL A O 1
ATOM 723 N N . ILE A 1 94 ? 7.449 7.059 -8.055 1 91.12 94 ILE A N 1
ATOM 724 C CA . ILE A 1 94 ? 7.414 6.109 -9.156 1 91.12 94 ILE A CA 1
ATOM 725 C C . ILE A 1 94 ? 7.625 4.691 -8.633 1 91.12 94 ILE A C 1
ATOM 727 O O . ILE A 1 94 ? 7.02 3.742 -9.133 1 91.12 94 ILE A O 1
ATOM 731 N N . SER A 1 95 ? 8.422 4.566 -7.605 1 91.44 95 SER A N 1
ATOM 732 C CA . SER A 1 95 ? 8.695 3.248 -7.039 1 91.44 95 SER A CA 1
ATOM 733 C C . SER A 1 95 ? 7.422 2.609 -6.488 1 91.44 95 SER A C 1
ATOM 735 O O . SER A 1 95 ? 7.312 1.383 -6.43 1 91.44 95 SER A O 1
ATOM 737 N N . GLN A 1 96 ? 6.453 3.387 -6.098 1 92.75 96 GLN A N 1
ATOM 738 C CA . GLN A 1 96 ? 5.203 2.891 -5.535 1 92.75 96 GLN A CA 1
ATOM 739 C C . GLN A 1 96 ? 4.273 2.371 -6.629 1 92.75 96 GLN A C 1
ATOM 741 O O . GLN A 1 96 ? 3.273 1.712 -6.344 1 92.75 96 GLN A O 1
ATOM 746 N N . MET A 1 97 ? 4.664 2.658 -7.855 1 94.69 97 MET A N 1
ATOM 747 C CA . MET A 1 97 ? 3.848 2.234 -8.984 1 94.69 97 MET A CA 1
ATOM 748 C C . MET A 1 97 ? 4.258 0.845 -9.461 1 94.69 97 MET A C 1
ATOM 750 O O . MET A 1 97 ? 3.564 0.236 -10.281 1 94.69 97 MET A O 1
ATOM 754 N N . LEU A 1 98 ? 5.277 0.367 -8.859 1 93.44 98 LEU A N 1
ATOM 755 C CA . LEU A 1 98 ? 5.758 -0.966 -9.203 1 93.44 98 LEU A CA 1
ATOM 756 C C . LEU A 1 98 ? 4.926 -2.039 -8.516 1 93.44 98 LEU A C 1
ATOM 758 O O . LEU A 1 98 ? 4.742 -1.998 -7.293 1 93.44 98 LEU A O 1
ATOM 762 N N . PRO A 1 99 ? 4.41 -2.941 -9.242 1 91.12 99 PRO A N 1
ATOM 763 C CA . PRO A 1 99 ? 3.736 -4.055 -8.57 1 91.12 99 PRO A CA 1
ATOM 764 C C . PRO A 1 99 ? 4.703 -4.941 -7.785 1 91.12 99 PRO A C 1
ATOM 766 O O . PRO A 1 99 ? 5.5 -5.672 -8.375 1 91.12 99 PRO A O 1
ATOM 769 N N . ILE A 1 100 ? 4.555 -4.961 -6.59 1 90 100 ILE A N 1
ATOM 770 C CA . ILE A 1 100 ? 5.512 -5.602 -5.695 1 90 100 ILE A CA 1
ATOM 771 C C . ILE A 1 100 ? 5.535 -7.105 -5.957 1 90 100 ILE A C 1
ATOM 773 O O . ILE A 1 100 ? 6.578 -7.75 -5.824 1 90 100 ILE A O 1
ATOM 777 N N . MET A 1 101 ? 4.461 -7.613 -6.316 1 89.31 101 MET A N 1
ATOM 778 C CA . MET A 1 101 ? 4.363 -9.055 -6.547 1 89.31 101 MET A CA 1
ATOM 779 C C . MET A 1 101 ? 5.277 -9.484 -7.688 1 89.31 101 MET A C 1
ATOM 781 O O . MET A 1 101 ? 5.762 -10.617 -7.707 1 89.31 101 MET A O 1
ATOM 785 N N . VAL A 1 102 ? 5.473 -8.555 -8.625 1 90.5 102 VAL A N 1
ATOM 786 C CA . VAL A 1 102 ? 6.309 -8.859 -9.781 1 90.5 102 VAL A CA 1
ATOM 787 C C . VAL A 1 102 ? 7.777 -8.883 -9.367 1 90.5 102 VAL A C 1
ATOM 789 O O . VAL A 1 102 ? 8.578 -9.625 -9.938 1 90.5 102 VAL A O 1
ATOM 792 N N . LEU A 1 103 ? 8.109 -8.195 -8.367 1 92.56 103 LEU A N 1
ATOM 793 C CA . LEU A 1 103 ? 9.484 -8.078 -7.91 1 92.56 103 LEU A CA 1
ATOM 794 C C . LEU A 1 103 ? 9.938 -9.352 -7.203 1 92.56 103 LEU A C 1
ATOM 796 O O . LEU A 1 103 ? 11.125 -9.68 -7.199 1 92.56 103 LEU A O 1
ATOM 800 N N . GLY A 1 104 ? 9.039 -10.062 -6.691 1 91.19 104 GLY A N 1
ATOM 801 C CA . GLY A 1 104 ? 9.367 -11.297 -5.98 1 91.19 104 GLY A CA 1
ATOM 802 C C . GLY A 1 104 ? 10.18 -12.266 -6.812 1 91.19 104 GLY A C 1
ATOM 803 O O . GLY A 1 104 ? 11.312 -12.602 -6.453 1 91.19 104 GLY A O 1
ATOM 804 N N . PRO A 1 105 ? 9.625 -12.648 -7.906 1 90.75 105 PRO A N 1
ATOM 805 C CA . PRO A 1 105 ? 10.344 -13.586 -8.766 1 90.75 105 PRO A CA 1
ATOM 806 C C . PRO A 1 105 ? 11.672 -13.023 -9.266 1 90.75 105 PRO A C 1
ATOM 808 O O . PRO A 1 105 ? 12.656 -13.766 -9.391 1 90.75 105 PRO A O 1
ATOM 811 N N . LEU A 1 106 ? 11.688 -11.734 -9.547 1 93.75 106 LEU A N 1
ATOM 812 C CA . LEU A 1 106 ? 12.914 -11.109 -10.016 1 93.75 106 LEU A CA 1
ATOM 813 C C . LEU A 1 106 ? 13.984 -11.133 -8.93 1 93.75 106 LEU A C 1
ATOM 815 O O . LEU A 1 106 ? 15.141 -11.453 -9.203 1 93.75 106 LEU A O 1
ATOM 819 N N . LEU A 1 107 ? 13.602 -10.852 -7.742 1 94.69 107 LEU A N 1
ATOM 820 C CA . LEU A 1 107 ? 14.539 -10.828 -6.629 1 94.69 107 LEU A CA 1
ATOM 821 C C . LEU A 1 107 ? 15.023 -12.242 -6.301 1 94.69 107 LEU A C 1
ATOM 823 O O . LEU A 1 107 ? 16.188 -12.43 -5.93 1 94.69 107 LEU A O 1
ATOM 827 N N . THR A 1 108 ? 14.102 -13.148 -6.465 1 92.88 108 THR A N 1
ATOM 828 C CA . THR A 1 108 ? 14.5 -14.539 -6.258 1 92.88 108 THR A CA 1
ATOM 829 C C . THR A 1 108 ? 15.5 -14.977 -7.324 1 92.88 108 THR A C 1
ATOM 831 O O . THR A 1 108 ? 16.438 -15.719 -7.027 1 92.88 108 THR A O 1
ATOM 834 N N . LEU A 1 109 ? 15.242 -14.547 -8.516 1 91.81 109 LEU A N 1
ATOM 835 C CA . LEU A 1 109 ? 16.156 -14.82 -9.617 1 91.81 109 LEU A CA 1
ATOM 836 C C . LEU A 1 109 ? 17.531 -14.227 -9.336 1 91.81 109 LEU A C 1
ATOM 838 O O . LEU A 1 109 ? 18.562 -14.844 -9.625 1 91.81 109 LEU A O 1
ATOM 842 N N . TRP A 1 110 ? 17.609 -13.055 -8.664 1 93.88 110 TRP A N 1
ATOM 843 C CA . TRP A 1 110 ? 18.844 -12.305 -8.469 1 93.88 110 TRP A CA 1
ATOM 844 C C . TRP A 1 110 ? 19.562 -12.766 -7.203 1 93.88 110 TRP A C 1
ATOM 846 O O . TRP A 1 110 ? 20.797 -12.797 -7.156 1 93.88 110 TRP A O 1
ATOM 856 N N . PHE A 1 111 ? 18.812 -13.18 -6.191 1 94.5 111 PHE A N 1
ATOM 857 C CA . PHE A 1 111 ? 19.438 -13.32 -4.887 1 94.5 111 PHE A CA 1
ATOM 858 C C . PHE A 1 111 ? 19.156 -14.695 -4.297 1 94.5 111 PHE A C 1
ATOM 860 O O . PHE A 1 111 ? 19.641 -15.023 -3.207 1 94.5 111 PHE A O 1
ATOM 867 N N . GLY A 1 112 ? 18.391 -15.531 -4.988 1 91.62 112 GLY A N 1
ATOM 868 C CA . GLY A 1 112 ? 18.109 -16.875 -4.531 1 91.62 112 GLY A CA 1
ATOM 869 C C . GLY A 1 112 ? 16.828 -16.969 -3.713 1 91.62 112 GLY A C 1
ATOM 870 O O . GLY A 1 112 ? 16.031 -16.047 -3.707 1 91.62 112 GLY A O 1
ATOM 871 N N . PHE A 1 113 ? 16.672 -18.062 -3.02 1 90.88 113 PHE A N 1
ATOM 872 C CA . PHE A 1 113 ? 15.398 -18.391 -2.379 1 90.88 113 PHE A CA 1
ATOM 873 C C . PHE A 1 113 ? 15.477 -18.141 -0.876 1 90.88 113 PHE A C 1
ATOM 875 O O . PHE A 1 113 ? 14.508 -18.406 -0.152 1 90.88 113 PHE A O 1
ATOM 882 N N . GLY A 1 114 ? 16.609 -17.625 -0.427 1 91.94 114 GLY A N 1
ATOM 883 C CA . GLY A 1 114 ? 16.797 -17.406 0.995 1 91.94 114 GLY A CA 1
ATOM 884 C C . GLY A 1 114 ? 16.016 -16.219 1.525 1 91.94 114 GLY A C 1
ATOM 885 O O . GLY A 1 114 ? 15 -15.836 0.955 1 91.94 114 GLY A O 1
ATOM 886 N N . MET A 1 115 ? 16.438 -15.656 2.586 1 93.88 115 MET A N 1
ATOM 887 C CA . MET A 1 115 ? 15.734 -14.602 3.311 1 93.88 115 MET A CA 1
ATOM 888 C C . MET A 1 115 ? 15.883 -13.258 2.602 1 93.88 115 MET A C 1
ATOM 890 O O . MET A 1 115 ? 15 -12.406 2.699 1 93.88 115 MET A O 1
ATOM 894 N N . LEU A 1 116 ? 16.875 -13.117 1.903 1 95.62 116 LEU A N 1
ATOM 895 C CA . LEU A 1 116 ? 17.266 -11.805 1.387 1 95.62 116 LEU A CA 1
ATOM 896 C C . LEU A 1 116 ? 16.188 -11.242 0.472 1 95.62 116 LEU A C 1
ATOM 898 O O . LEU A 1 116 ? 15.766 -10.094 0.637 1 95.62 116 LEU A O 1
ATOM 902 N N . PRO A 1 117 ? 15.664 -12.016 -0.519 1 95.94 117 PRO A N 1
ATOM 903 C CA . PRO A 1 117 ? 14.617 -11.461 -1.375 1 95.94 117 PRO A CA 1
ATOM 904 C C . PRO A 1 117 ? 13.391 -11 -0.585 1 95.94 117 PRO A C 1
ATOM 906 O O . PRO A 1 117 ? 12.805 -9.961 -0.91 1 95.94 117 PRO A O 1
ATOM 909 N N . LYS A 1 118 ? 12.984 -11.766 0.45 1 96.81 118 LYS A N 1
ATOM 910 C CA . LYS A 1 118 ? 11.836 -11.406 1.274 1 96.81 118 LYS A CA 1
ATOM 911 C C . LYS A 1 118 ? 12.094 -10.125 2.053 1 96.81 118 LYS A C 1
ATOM 913 O O . LYS A 1 118 ? 11.219 -9.25 2.127 1 96.81 118 LYS A O 1
ATOM 918 N N . VAL A 1 119 ? 13.266 -10 2.549 1 97.69 119 VAL A N 1
ATOM 919 C CA . VAL A 1 119 ? 13.625 -8.82 3.326 1 97.69 119 VAL A CA 1
ATOM 920 C C . VAL A 1 119 ? 13.641 -7.59 2.42 1 97.69 119 VAL A C 1
ATOM 922 O O . VAL A 1 119 ? 13.156 -6.523 2.809 1 97.69 119 VAL A O 1
ATOM 925 N N . ILE A 1 120 ? 14.172 -7.738 1.236 1 97.25 120 ILE A N 1
ATOM 926 C CA . ILE A 1 120 ? 14.219 -6.625 0.294 1 97.25 120 ILE A CA 1
ATOM 927 C C . ILE A 1 120 ? 12.805 -6.168 -0.037 1 97.25 120 ILE A C 1
ATOM 929 O O . ILE A 1 120 ? 12.531 -4.965 -0.102 1 97.25 120 ILE A O 1
ATOM 933 N N . LEU A 1 121 ? 11.914 -7.086 -0.249 1 96.44 121 LEU A N 1
ATOM 934 C CA . LEU A 1 121 ? 10.523 -6.734 -0.539 1 96.44 121 LEU A CA 1
ATOM 935 C C . LEU A 1 121 ? 9.906 -5.961 0.623 1 96.44 121 LEU A C 1
ATOM 937 O O . LEU A 1 121 ? 9.195 -4.98 0.41 1 96.44 121 LEU A O 1
ATOM 941 N N . VAL A 1 122 ? 10.156 -6.406 1.816 1 97.94 122 VAL A N 1
ATOM 942 C CA . VAL A 1 122 ? 9.656 -5.719 3.002 1 97.94 122 VAL A CA 1
ATOM 943 C C . VAL A 1 122 ? 10.234 -4.309 3.066 1 97.94 122 VAL A C 1
ATOM 945 O O . VAL A 1 122 ? 9.523 -3.354 3.395 1 97.94 122 VAL A O 1
ATOM 948 N N . VAL A 1 123 ? 11.516 -4.188 2.768 1 98 123 VAL A N 1
ATOM 949 C CA . VAL A 1 123 ? 12.156 -2.879 2.775 1 98 123 VAL A CA 1
ATOM 950 C C . VAL A 1 123 ? 11.469 -1.957 1.771 1 98 123 VAL A C 1
ATOM 952 O O . VAL A 1 123 ? 11.156 -0.808 2.088 1 98 123 VAL A O 1
ATOM 955 N N . LEU A 1 124 ? 11.219 -2.453 0.637 1 96.06 124 LEU A N 1
ATOM 956 C CA . LEU A 1 124 ? 10.648 -1.65 -0.437 1 96.06 124 LEU A CA 1
ATOM 957 C C . LEU A 1 124 ? 9.25 -1.159 -0.062 1 96.06 124 LEU A C 1
ATOM 959 O O . LEU A 1 124 ? 8.906 -0.002 -0.312 1 96.06 124 LEU A O 1
ATOM 963 N N . ILE A 1 125 ? 8.5 -1.982 0.541 1 94.81 125 ILE A N 1
ATOM 964 C CA . ILE A 1 125 ? 7.129 -1.639 0.883 1 94.81 125 ILE A CA 1
ATOM 965 C C . ILE A 1 125 ? 7.113 -0.683 2.074 1 94.81 125 ILE A C 1
ATOM 967 O O . ILE A 1 125 ? 6.273 0.215 2.148 1 94.81 125 ILE A O 1
ATOM 971 N N . SER A 1 126 ? 8.008 -0.837 2.949 1 97.94 126 SER A N 1
ATOM 972 C CA . SER A 1 126 ? 8.008 -0.101 4.211 1 97.94 126 SER A CA 1
ATOM 973 C C . SER A 1 126 ? 8.727 1.239 4.066 1 97.94 126 SER A C 1
ATOM 975 O O . SER A 1 126 ? 8.453 2.176 4.82 1 97.94 126 SER A O 1
ATOM 977 N N . TYR A 1 127 ? 9.609 1.335 3.113 1 97.88 127 TYR A N 1
ATOM 978 C CA . TYR A 1 127 ? 10.492 2.484 2.955 1 97.88 127 TYR A CA 1
ATOM 979 C C . TYR A 1 127 ? 9.695 3.744 2.635 1 97.88 127 TYR A C 1
ATOM 981 O O . TYR A 1 127 ? 9.859 4.773 3.295 1 97.88 127 TYR A O 1
ATOM 989 N N . PHE A 1 128 ? 8.797 3.691 1.812 1 96.44 128 PHE A N 1
ATOM 990 C CA . PHE A 1 128 ? 8.141 4.859 1.237 1 96.44 128 PHE A CA 1
ATOM 991 C C . PHE A 1 128 ? 7.309 5.582 2.289 1 96.44 128 PHE A C 1
ATOM 993 O O . PHE A 1 128 ? 7.461 6.789 2.484 1 96.44 128 PHE A O 1
ATOM 1000 N N . PRO A 1 129 ? 6.395 4.871 2.986 1 96.44 129 PRO A N 1
ATOM 1001 C CA . PRO A 1 129 ? 5.609 5.613 3.975 1 96.44 129 PRO A CA 1
ATOM 1002 C C . PRO A 1 129 ? 6.477 6.281 5.039 1 96.44 129 PRO A C 1
ATOM 1004 O O . PRO A 1 129 ? 6.156 7.379 5.508 1 96.44 129 PRO A O 1
ATOM 1007 N N . ILE A 1 130 ? 7.559 5.703 5.367 1 98.19 130 ILE A N 1
ATOM 1008 C CA . ILE A 1 130 ? 8.406 6.254 6.418 1 98.19 130 ILE A CA 1
ATOM 1009 C C . ILE A 1 130 ? 9.133 7.488 5.898 1 98.19 130 ILE A C 1
ATOM 1011 O O . ILE A 1 130 ? 9.102 8.547 6.531 1 98.19 130 ILE A O 1
ATOM 1015 N N . VAL A 1 131 ? 9.75 7.363 4.746 1 98.12 131 VAL A N 1
ATOM 1016 C CA . VAL A 1 131 ? 10.578 8.445 4.23 1 98.12 131 VAL A CA 1
ATOM 1017 C C . VAL A 1 131 ? 9.711 9.656 3.9 1 98.12 131 VAL A C 1
ATOM 1019 O O . VAL A 1 131 ? 10.102 10.797 4.156 1 98.12 131 VAL A O 1
ATOM 1022 N N . VAL A 1 132 ? 8.555 9.422 3.387 1 95.62 132 VAL A N 1
ATOM 1023 C CA . VAL A 1 132 ? 7.684 10.516 2.975 1 95.62 132 VAL A CA 1
ATOM 1024 C C . VAL A 1 132 ? 7.141 11.234 4.207 1 95.62 132 VAL A C 1
ATOM 1026 O O . VAL A 1 132 ? 7.176 12.469 4.281 1 95.62 132 VAL A O 1
ATOM 1029 N N . SER A 1 133 ? 6.648 10.445 5.191 1 96.69 133 SER A N 1
ATOM 1030 C CA . SER A 1 133 ? 6.078 11.047 6.395 1 96.69 133 SER A CA 1
ATOM 1031 C C . SER A 1 133 ? 7.137 11.812 7.184 1 96.69 133 SER A C 1
ATOM 1033 O O . SER A 1 133 ? 6.879 12.914 7.668 1 96.69 133 SER A O 1
ATOM 1035 N N . PHE A 1 134 ? 8.273 11.281 7.266 1 98 134 PHE A N 1
ATOM 1036 C CA . PHE A 1 134 ? 9.359 11.938 7.988 1 98 134 PHE A CA 1
ATOM 1037 C C . PHE A 1 134 ? 9.828 13.188 7.25 1 98 134 PHE A C 1
ATOM 1039 O O . PHE A 1 134 ? 10.016 14.242 7.863 1 98 134 PHE A O 1
ATOM 1046 N N . SER A 1 135 ? 10.031 13.133 5.953 1 96.81 135 SER A N 1
ATOM 1047 C CA . SER A 1 135 ? 10.438 14.273 5.148 1 96.81 135 SER A CA 1
ATOM 1048 C C . SER A 1 135 ? 9.422 15.414 5.25 1 96.81 135 SER A C 1
ATOM 1050 O O . SER A 1 135 ? 9.805 16.578 5.34 1 96.81 135 SER A O 1
ATOM 1052 N N . ASP A 1 136 ? 8.172 15.031 5.238 1 94.94 136 ASP A N 1
ATOM 1053 C CA . ASP A 1 136 ? 7.109 16.031 5.316 1 94.94 136 ASP A CA 1
ATOM 1054 C C . ASP A 1 136 ? 7.168 16.797 6.633 1 94.94 136 ASP A C 1
ATOM 1056 O O . ASP A 1 136 ? 7.043 18.016 6.652 1 94.94 136 ASP A O 1
ATOM 1060 N N . THR A 1 137 ? 7.324 16.094 7.707 1 96.12 137 THR A N 1
ATOM 1061 C CA . THR A 1 137 ? 7.348 16.766 9.008 1 96.12 137 THR A CA 1
ATOM 1062 C C . THR A 1 137 ? 8.633 17.578 9.18 1 96.12 137 THR A C 1
ATOM 1064 O O . THR A 1 137 ? 8.625 18.625 9.812 1 96.12 137 THR A O 1
ATOM 1067 N N . LEU A 1 138 ? 9.719 17.125 8.641 1 96.56 138 LEU A N 1
ATOM 1068 C CA . LEU A 1 138 ? 10.961 17.891 8.672 1 96.56 138 LEU A CA 1
ATOM 1069 C C . LEU A 1 138 ? 10.797 19.219 7.949 1 96.56 138 LEU A C 1
ATOM 1071 O O . LEU A 1 138 ? 11.289 20.25 8.414 1 96.56 138 LEU A O 1
ATOM 1075 N N . ARG A 1 139 ? 10.109 19.156 6.91 1 93.94 139 ARG A N 1
ATOM 1076 C CA . ARG A 1 139 ? 9.922 20.328 6.074 1 93.94 139 ARG A CA 1
ATOM 1077 C C . ARG A 1 139 ? 9.008 21.344 6.75 1 93.94 139 ARG A C 1
ATOM 1079 O O . ARG A 1 139 ? 9.102 22.547 6.492 1 93.94 139 ARG A O 1
ATOM 1086 N N . LYS A 1 140 ? 8.211 20.875 7.59 1 93.81 140 LYS A N 1
ATOM 1087 C CA . LYS A 1 140 ? 7.203 21.719 8.203 1 93.81 140 LYS A CA 1
ATOM 1088 C C . LYS A 1 140 ? 7.738 22.375 9.477 1 93.81 140 LYS A C 1
ATOM 1090 O O . LYS A 1 140 ? 7.066 23.219 10.078 1 93.81 140 LYS A O 1
ATOM 1095 N N . VAL A 1 141 ? 8.891 22.016 9.789 1 93.25 141 VAL A N 1
ATOM 1096 C CA . VAL A 1 141 ? 9.492 22.609 10.977 1 93.25 141 VAL A CA 1
ATOM 1097 C C . VAL A 1 141 ? 9.609 24.125 10.797 1 93.25 141 VAL A C 1
ATOM 1099 O O . VAL A 1 141 ? 9.961 24.609 9.711 1 93.25 141 VAL A O 1
ATOM 1102 N N . SER A 1 142 ? 9.383 24.953 11.844 1 92.81 142 SER A N 1
ATOM 1103 C CA . SER A 1 142 ? 9.312 26.406 11.812 1 92.81 142 SER A CA 1
ATOM 1104 C C . SER A 1 142 ? 10.648 27.016 11.375 1 92.81 142 SER A C 1
ATOM 1106 O O . SER A 1 142 ? 11.664 26.828 12.047 1 92.81 142 SER A O 1
ATOM 1108 N N . LYS A 1 143 ? 10.516 27.75 10.414 1 93.19 143 LYS A N 1
ATOM 1109 C CA . LYS A 1 143 ? 11.703 28.469 9.945 1 93.19 143 LYS A CA 1
ATOM 1110 C C . LYS A 1 143 ? 12.109 29.562 10.93 1 93.19 143 LYS A C 1
ATOM 1112 O O . LYS A 1 143 ? 13.297 29.859 11.078 1 93.19 143 LYS A O 1
ATOM 1117 N N . GLU A 1 144 ? 11.062 30.094 11.508 1 95 144 GLU A N 1
ATOM 1118 C CA . GLU A 1 144 ? 11.32 31.125 12.5 1 95 144 GLU A CA 1
ATOM 1119 C C . GLU A 1 144 ? 12.156 30.594 13.664 1 95 144 GLU A C 1
ATOM 1121 O O . GLU A 1 144 ? 13.086 31.266 14.125 1 95 144 GLU A O 1
ATOM 1126 N N . GLN A 1 145 ? 11.844 29.438 14.07 1 95.12 145 GLN A N 1
ATOM 1127 C CA . GLN A 1 145 ? 12.578 28.828 15.172 1 95.12 145 GLN A CA 1
ATOM 1128 C C . GLN A 1 145 ? 14.008 28.484 14.75 1 95.12 145 GLN A C 1
ATOM 1130 O O . GLN A 1 145 ? 14.938 28.594 15.555 1 95.12 145 GLN A O 1
ATOM 1135 N N . ILE A 1 146 ? 14.172 28.109 13.586 1 94.94 146 ILE A N 1
ATOM 1136 C CA . ILE A 1 146 ? 15.5 27.781 13.062 1 94.94 146 ILE A CA 1
ATOM 1137 C C . ILE A 1 146 ? 16.359 29.047 13.023 1 94.94 146 ILE A C 1
ATOM 1139 O O . ILE A 1 146 ? 17.516 29.016 13.461 1 94.94 146 ILE A O 1
ATOM 1143 N N . ILE A 1 147 ? 15.789 30.109 12.57 1 94.81 147 ILE A N 1
ATOM 1144 C CA . ILE A 1 147 ? 16.484 31.391 12.5 1 94.81 147 ILE A CA 1
ATOM 1145 C C . ILE A 1 147 ? 16.859 31.844 13.906 1 94.81 147 ILE A C 1
ATOM 1147 O O . ILE A 1 147 ? 17.984 32.312 14.133 1 94.81 147 ILE A O 1
ATOM 1151 N N . PHE A 1 148 ? 15.875 31.656 14.734 1 95.81 148 PHE A N 1
ATOM 1152 C CA . PHE A 1 148 ? 16.109 32.031 16.125 1 95.81 148 PHE A CA 1
ATOM 1153 C C . PHE A 1 148 ? 17.312 31.25 16.672 1 95.81 148 PHE A C 1
ATOM 1155 O O . PHE A 1 148 ? 18.219 31.859 17.281 1 95.81 148 PHE A O 1
ATOM 1162 N N . LEU A 1 149 ? 17.438 30.016 16.484 1 95.5 149 LEU A N 1
ATOM 1163 C CA . LEU A 1 149 ? 18.516 29.188 16.984 1 95.5 149 LEU A CA 1
ATOM 1164 C C . LEU A 1 149 ? 19.844 29.562 16.344 1 95.5 149 LEU A C 1
ATOM 1166 O O . LEU A 1 149 ? 20.891 29.547 17 1 95.5 149 LEU A O 1
ATOM 1170 N N . LYS A 1 150 ? 19.766 29.938 15.094 1 95.19 150 LYS A N 1
ATOM 1171 C CA . LYS A 1 150 ? 20.969 30.391 14.398 1 95.19 150 LYS A CA 1
ATOM 1172 C C . LYS A 1 150 ? 21.5 31.688 15.008 1 95.19 150 LYS A C 1
ATOM 1174 O O . LYS A 1 150 ? 22.703 31.859 15.148 1 95.19 150 LYS A O 1
ATOM 1179 N N . THR A 1 151 ? 20.594 32.5 15.344 1 96.06 151 THR A N 1
ATOM 1180 C CA . THR A 1 151 ? 20.969 33.781 15.938 1 96.06 151 THR A CA 1
ATOM 1181 C C . THR A 1 151 ? 21.594 33.562 17.312 1 96.06 151 THR A C 1
ATOM 1183 O O . THR A 1 151 ? 22.422 34.375 17.75 1 96.06 151 THR A O 1
ATOM 1186 N N . MET A 1 152 ? 21.188 32.5 17.953 1 96.81 152 MET A N 1
ATOM 1187 C CA . MET A 1 152 ? 21.734 32.156 19.266 1 96.81 152 MET A CA 1
ATOM 1188 C C . MET A 1 152 ? 23.078 31.453 19.141 1 96.81 152 MET A C 1
ATOM 1190 O O . MET A 1 152 ? 23.688 31.078 20.141 1 96.81 152 MET A O 1
ATOM 1194 N N . GLY A 1 153 ? 23.484 31.25 17.891 1 95.75 153 GLY A N 1
ATOM 1195 C CA . GLY A 1 153 ? 24.828 30.719 17.656 1 95.75 153 GLY A CA 1
ATOM 1196 C C . GLY A 1 153 ? 24.828 29.234 17.344 1 95.75 153 GLY A C 1
ATOM 1197 O O . GLY A 1 153 ? 25.891 28.609 17.234 1 95.75 153 GLY A O 1
ATOM 1198 N N . ALA A 1 154 ? 23.703 28.625 17.219 1 96.12 154 ALA A N 1
ATOM 1199 C CA . ALA A 1 154 ? 23.641 27.203 16.922 1 96.12 154 ALA A CA 1
ATOM 1200 C C . ALA A 1 154 ? 24.062 26.938 15.477 1 96.12 154 ALA A C 1
ATOM 1202 O O . ALA A 1 154 ? 23.641 27.641 14.562 1 96.12 154 ALA A O 1
ATOM 1203 N N . ASP A 1 155 ? 24.938 25.906 15.336 1 96.88 155 ASP A N 1
ATOM 1204 C CA . ASP A 1 155 ? 25.297 25.5 13.977 1 96.88 155 ASP A CA 1
ATOM 1205 C C . ASP A 1 155 ? 24.281 24.516 13.414 1 96.88 155 ASP A C 1
ATOM 1207 O O . ASP A 1 155 ? 23.344 24.109 14.109 1 96.88 155 ASP A O 1
ATOM 1211 N N . THR A 1 156 ? 24.406 24.156 12.156 1 95.44 156 THR A N 1
ATOM 1212 C CA . THR A 1 156 ? 23.422 23.328 11.453 1 95.44 156 THR A CA 1
ATOM 1213 C C . THR A 1 156 ? 23.281 21.969 12.133 1 95.44 156 THR A C 1
ATOM 1215 O O . THR A 1 156 ? 22.172 21.469 12.289 1 95.44 156 THR A O 1
ATOM 1218 N N . GLY A 1 157 ? 24.375 21.344 12.492 1 96.44 157 GLY A N 1
ATOM 1219 C CA . GLY A 1 157 ? 24.344 20.062 13.164 1 96.44 157 GLY A CA 1
ATOM 1220 C C . GLY A 1 157 ? 23.594 20.094 14.484 1 96.44 157 GLY A C 1
ATOM 1221 O O . GLY A 1 157 ? 22.828 19.188 14.812 1 96.44 157 GLY A O 1
ATOM 1222 N N . LYS A 1 158 ? 23.859 21.188 15.211 1 96.19 158 LYS A N 1
ATOM 1223 C CA . LYS A 1 158 ? 23.172 21.375 16.484 1 96.19 158 LYS A CA 1
ATOM 1224 C C . LYS A 1 158 ? 21.688 21.609 16.281 1 96.19 158 LYS A C 1
ATOM 1226 O O . LYS A 1 158 ? 20.859 21.078 17.016 1 96.19 158 LYS A O 1
ATOM 1231 N N . ILE A 1 159 ? 21.359 22.359 15.305 1 96.62 159 ILE A N 1
ATOM 1232 C CA . ILE A 1 159 ? 19.953 22.656 15 1 96.62 159 ILE A CA 1
ATOM 1233 C C . ILE A 1 159 ? 19.219 21.359 14.664 1 96.62 159 ILE A C 1
ATOM 1235 O O . ILE A 1 159 ? 18.125 21.125 15.156 1 96.62 159 ILE A O 1
ATOM 1239 N N . TYR A 1 160 ? 19.844 20.516 13.844 1 97 160 TYR A N 1
ATOM 1240 C CA . TYR A 1 160 ? 19.219 19.25 13.5 1 97 160 TYR A CA 1
ATOM 1241 C C . TYR A 1 160 ? 19.047 18.375 14.734 1 97 160 TYR A C 1
ATOM 1243 O O . TYR A 1 160 ? 17.969 17.797 14.945 1 97 160 TYR A O 1
ATOM 1251 N N . ARG A 1 161 ? 20 18.328 15.539 1 95.38 161 ARG A N 1
ATOM 1252 C CA . ARG A 1 161 ? 20.016 17.422 16.672 1 95.38 161 ARG A CA 1
ATOM 1253 C C . ARG A 1 161 ? 19.016 17.859 17.734 1 95.38 161 ARG A C 1
ATOM 1255 O O . ARG A 1 161 ? 18.297 17.031 18.312 1 95.38 161 ARG A O 1
ATOM 1262 N N . ILE A 1 162 ? 18.859 19.125 18 1 93.81 162 ILE A N 1
ATOM 1263 C CA . ILE A 1 162 ? 18.125 19.578 19.172 1 93.81 162 ILE A CA 1
ATOM 1264 C C . ILE A 1 162 ? 16.719 20.016 18.781 1 93.81 162 ILE A C 1
ATOM 1266 O O . ILE A 1 162 ? 15.836 20.141 19.625 1 93.81 162 ILE A O 1
ATOM 1270 N N . TYR A 1 163 ? 16.516 20.281 17.484 1 94.94 163 TYR A N 1
ATOM 1271 C CA . TYR A 1 163 ? 15.234 20.859 17.125 1 94.94 163 TYR A CA 1
ATOM 1272 C C . TYR A 1 163 ? 14.609 20.125 15.953 1 94.94 163 TYR A C 1
ATOM 1274 O O . TYR A 1 163 ? 13.562 19.484 16.094 1 94.94 163 TYR A O 1
ATOM 1282 N N . LYS A 1 164 ? 15.234 20.062 14.836 1 96 164 LYS A N 1
ATOM 1283 C CA . LYS A 1 164 ? 14.609 19.594 13.602 1 96 164 LYS A CA 1
ATOM 1284 C C . LYS A 1 164 ? 14.258 18.109 13.695 1 96 164 LYS A C 1
ATOM 1286 O O . LYS A 1 164 ? 13.133 17.719 13.367 1 96 164 LYS A O 1
ATOM 1291 N N . ILE A 1 165 ? 15.281 17.297 14.156 1 97 165 ILE A N 1
ATOM 1292 C CA . ILE A 1 165 ? 15.047 15.859 14.227 1 97 165 ILE A CA 1
ATOM 1293 C C . ILE A 1 165 ? 13.969 15.57 15.266 1 97 165 ILE A C 1
ATOM 1295 O O . ILE A 1 165 ? 12.969 14.914 14.961 1 97 165 ILE A O 1
ATOM 1299 N N . PRO A 1 166 ? 14.055 16.109 16.453 1 95.62 166 PRO A N 1
ATOM 1300 C CA . PRO A 1 166 ? 13 15.883 17.438 1 95.62 166 PRO A CA 1
ATOM 1301 C C . PRO A 1 166 ? 11.625 16.328 16.953 1 95.62 166 PRO A C 1
ATOM 1303 O O . PRO A 1 166 ? 10.625 15.641 17.156 1 95.62 166 PRO A O 1
ATOM 1306 N N . ALA A 1 167 ? 11.57 17.453 16.266 1 94.12 167 ALA A N 1
ATOM 1307 C CA . ALA A 1 167 ? 10.305 17.969 15.742 1 94.12 167 ALA A CA 1
ATOM 1308 C C . ALA A 1 167 ? 9.773 17.078 14.617 1 94.12 167 ALA A C 1
ATOM 1310 O O . ALA A 1 167 ? 8.562 16.938 14.461 1 94.12 167 ALA A O 1
ATOM 1311 N N . GLY A 1 168 ? 10.672 16.484 13.891 1 96.44 168 GLY A N 1
ATOM 1312 C CA . GLY A 1 168 ? 10.305 15.68 12.742 1 96.44 168 GLY A CA 1
ATOM 1313 C C . GLY A 1 168 ? 9.977 14.242 13.102 1 96.44 168 GLY A C 1
ATOM 1314 O O . GLY A 1 168 ? 9.367 13.523 12.305 1 96.44 168 GLY A O 1
ATOM 1315 N N . LEU A 1 169 ? 10.281 13.836 14.328 1 97.12 169 LEU A N 1
ATOM 1316 C CA . LEU A 1 169 ? 10.164 12.438 14.703 1 97.12 169 LEU A CA 1
ATOM 1317 C C . LEU A 1 169 ? 8.695 12.016 14.773 1 97.12 169 LEU A C 1
ATOM 1319 O O . LEU A 1 169 ? 8.375 10.836 14.633 1 97.12 169 LEU A O 1
ATOM 1323 N N . SER A 1 170 ? 7.82 12.969 14.977 1 95.44 170 SER A N 1
ATOM 1324 C CA . SER A 1 170 ? 6.398 12.648 14.93 1 95.44 170 SER A CA 1
ATOM 1325 C C . SER A 1 170 ? 6.012 12.047 13.586 1 95.44 170 SER A C 1
ATOM 1327 O O . SER A 1 170 ? 5.262 11.07 13.523 1 95.44 170 SER A O 1
ATOM 1329 N N . GLY A 1 171 ? 6.574 12.602 12.508 1 97.19 171 GLY A N 1
ATOM 1330 C CA . GLY A 1 171 ? 6.352 12.055 11.18 1 97.19 171 GLY A CA 1
ATOM 1331 C C . GLY A 1 171 ? 7.016 10.711 10.969 1 97.19 171 GLY A C 1
ATOM 1332 O O . GLY A 1 171 ? 6.441 9.82 10.336 1 97.19 171 GLY A O 1
ATOM 1333 N N . PHE A 1 172 ? 8.203 10.57 11.516 1 98.12 172 PHE A N 1
ATOM 1334 C CA . PHE A 1 172 ? 8.906 9.297 11.422 1 98.12 172 PHE A CA 1
ATOM 1335 C C . PHE A 1 172 ? 8.086 8.172 12.039 1 98.12 172 PHE A C 1
ATOM 1337 O O . PHE A 1 172 ? 7.887 7.129 11.406 1 98.12 172 PHE A O 1
ATOM 1344 N N . PHE A 1 173 ? 7.551 8.422 13.227 1 97.81 173 PHE A N 1
ATOM 1345 C CA . PHE A 1 173 ? 6.785 7.406 13.93 1 97.81 173 PHE A CA 1
ATOM 1346 C C . PHE A 1 173 ? 5.449 7.156 13.242 1 97.81 173 PHE A C 1
ATOM 1348 O O . PHE A 1 173 ? 4.945 6.031 13.242 1 97.81 173 PHE A O 1
ATOM 1355 N N . SER A 1 174 ? 4.875 8.203 12.648 1 96.31 174 SER A N 1
ATOM 1356 C CA . SER A 1 174 ? 3.643 8.023 11.891 1 96.31 174 SER A CA 1
ATOM 1357 C C . SER A 1 174 ? 3.865 7.133 10.672 1 96.31 174 SER A C 1
ATOM 1359 O O . SER A 1 174 ? 3.064 6.238 10.406 1 96.31 174 SER A O 1
ATOM 1361 N N . GLY A 1 175 ? 4.938 7.359 9.953 1 97.44 175 GLY A N 1
ATOM 1362 C CA . GLY A 1 175 ? 5.297 6.52 8.828 1 97.44 175 GLY A CA 1
ATOM 1363 C C . GLY A 1 175 ? 5.621 5.09 9.227 1 97.44 175 GLY A C 1
ATOM 1364 O O . GLY A 1 175 ? 5.254 4.148 8.523 1 97.44 175 GLY A O 1
ATOM 1365 N N . LEU A 1 176 ? 6.285 5 10.359 1 98 176 LEU A N 1
ATOM 1366 C CA . LEU A 1 176 ? 6.648 3.688 10.883 1 98 176 LEU A CA 1
ATOM 1367 C C . LEU A 1 176 ? 5.406 2.869 11.211 1 98 176 LEU A C 1
ATOM 1369 O O . LEU A 1 176 ? 5.363 1.664 10.953 1 98 176 LEU A O 1
ATOM 1373 N N . LYS A 1 177 ? 4.453 3.471 11.773 1 96.56 177 LYS A N 1
ATOM 1374 C CA . LYS A 1 177 ? 3.199 2.799 12.109 1 96.56 177 LYS A CA 1
ATOM 1375 C C . LYS A 1 177 ? 2.5 2.293 10.844 1 96.56 177 LYS A C 1
ATOM 1377 O O . LYS A 1 177 ? 2.006 1.165 10.812 1 96.56 177 LYS A O 1
ATOM 1382 N N . VAL A 1 178 ? 2.465 3.104 9.859 1 94.81 178 VAL A N 1
ATOM 1383 C CA . VAL A 1 178 ? 1.87 2.717 8.586 1 94.81 178 VAL A CA 1
ATOM 1384 C C . VAL A 1 178 ? 2.65 1.551 7.98 1 94.81 178 VAL A C 1
ATOM 1386 O O . VAL A 1 178 ? 2.061 0.558 7.547 1 94.81 178 VAL A O 1
ATOM 1389 N N . ALA A 1 179 ? 3.949 1.666 7.965 1 97.88 179 ALA A N 1
ATOM 1390 C CA . ALA A 1 179 ? 4.809 0.612 7.43 1 97.88 179 ALA A CA 1
ATOM 1391 C C . ALA A 1 179 ? 4.594 -0.702 8.172 1 97.88 179 ALA A C 1
ATOM 1393 O O . ALA A 1 179 ? 4.57 -1.773 7.566 1 97.88 179 ALA A O 1
ATOM 1394 N N . ALA A 1 180 ? 4.457 -0.597 9.477 1 97.38 180 ALA A N 1
ATOM 1395 C CA . ALA A 1 180 ? 4.266 -1.781 10.312 1 97.38 180 ALA A CA 1
ATOM 1396 C C . ALA A 1 180 ? 2.965 -2.496 9.961 1 97.38 180 ALA A C 1
ATOM 1398 O O . ALA A 1 180 ? 2.867 -3.719 10.094 1 97.38 180 ALA A O 1
ATOM 1399 N N . THR A 1 181 ? 2.041 -1.767 9.492 1 93.62 181 THR A N 1
ATOM 1400 C CA . THR A 1 181 ? 0.754 -2.33 9.094 1 93.62 181 THR A CA 1
ATOM 1401 C C . THR A 1 181 ? 0.901 -3.189 7.844 1 93.62 181 THR A C 1
ATOM 1403 O O . THR A 1 181 ? 0.21 -4.199 7.691 1 93.62 181 THR A O 1
ATOM 1406 N N . TYR A 1 182 ? 1.893 -2.896 7.012 1 94.31 182 TYR A N 1
ATOM 1407 C CA . TYR A 1 182 ? 1.98 -3.533 5.699 1 94.31 182 TYR A CA 1
ATOM 1408 C C . TYR A 1 182 ? 3.152 -4.508 5.645 1 94.31 182 TYR A C 1
ATOM 1410 O O . TYR A 1 182 ? 3.215 -5.363 4.762 1 94.31 182 TYR A O 1
ATOM 1418 N N . CYS A 1 183 ? 4.105 -4.391 6.512 1 97.19 183 CYS A N 1
ATOM 1419 C CA . CYS A 1 183 ? 5.402 -5.035 6.316 1 97.19 183 CYS A CA 1
ATOM 1420 C C . CYS A 1 183 ? 5.266 -6.555 6.352 1 97.19 183 CYS A C 1
ATOM 1422 O O . CYS A 1 183 ? 5.965 -7.262 5.625 1 97.19 183 CYS A O 1
ATOM 1424 N N . VAL A 1 184 ? 4.352 -7.066 7.156 1 97.81 184 VAL A N 1
ATOM 1425 C CA . VAL A 1 184 ? 4.152 -8.508 7.203 1 97.81 184 VAL A CA 1
ATOM 1426 C C . VAL A 1 184 ? 3.625 -9 5.859 1 97.81 184 VAL A C 1
ATOM 1428 O O . VAL A 1 184 ? 4.035 -10.062 5.375 1 97.81 184 VAL A O 1
ATOM 1431 N N . SER A 1 185 ? 2.766 -8.281 5.289 1 94.81 185 SER A N 1
ATOM 1432 C CA . SER A 1 185 ? 2.256 -8.617 3.965 1 94.81 185 SER A CA 1
ATOM 1433 C C . SER A 1 185 ? 3.377 -8.641 2.932 1 94.81 185 SER A C 1
ATOM 1435 O O . SER A 1 185 ? 3.354 -9.453 2.004 1 94.81 185 SER A O 1
ATOM 1437 N N . GLY A 1 186 ? 4.312 -7.727 3.07 1 94.19 186 GLY A N 1
ATOM 1438 C CA . GLY A 1 186 ? 5.477 -7.746 2.193 1 94.19 186 GLY A CA 1
ATOM 1439 C C . GLY A 1 186 ? 6.262 -9.039 2.275 1 94.19 186 GLY A C 1
ATOM 1440 O O . GLY A 1 186 ? 6.68 -9.586 1.251 1 94.19 186 GLY A O 1
ATOM 1441 N N . ALA A 1 187 ? 6.426 -9.477 3.48 1 96.81 187 ALA A N 1
ATOM 1442 C CA . ALA A 1 187 ? 7.117 -10.75 3.67 1 96.81 187 ALA A CA 1
ATOM 1443 C C . ALA A 1 187 ? 6.336 -11.898 3.039 1 96.81 187 ALA A C 1
ATOM 1445 O O . ALA A 1 187 ? 6.918 -12.773 2.396 1 96.81 187 ALA A O 1
ATOM 1446 N N . VAL A 1 188 ? 5.066 -11.875 3.191 1 96.75 188 VAL A N 1
ATOM 1447 C CA . VAL A 1 188 ? 4.188 -12.93 2.693 1 96.75 188 VAL A CA 1
ATOM 1448 C C . VAL A 1 188 ? 4.277 -13 1.17 1 96.75 188 VAL A C 1
ATOM 1450 O O . VAL A 1 188 ? 4.293 -14.086 0.593 1 96.75 188 VAL A O 1
ATOM 1453 N N . VAL A 1 189 ? 4.367 -11.891 0.526 1 93.31 189 VAL A N 1
ATOM 1454 C CA . VAL A 1 189 ? 4.465 -11.844 -0.929 1 93.31 189 VAL A CA 1
ATOM 1455 C C . VAL A 1 189 ? 5.723 -12.578 -1.388 1 93.31 189 VAL A C 1
ATOM 1457 O O . VAL A 1 189 ? 5.672 -13.383 -2.318 1 93.31 189 VAL A O 1
ATOM 1460 N N . GLY A 1 190 ? 6.824 -12.281 -0.713 1 93.38 190 GLY A N 1
ATOM 1461 C CA . GLY A 1 190 ? 8.07 -12.945 -1.049 1 93.38 190 GLY A CA 1
ATOM 1462 C C . GLY A 1 190 ? 8.039 -14.445 -0.795 1 93.38 190 GLY A C 1
ATOM 1463 O O . GLY A 1 190 ? 8.586 -15.219 -1.578 1 93.38 190 GLY A O 1
ATOM 1464 N N . GLU A 1 191 ? 7.391 -14.828 0.247 1 95.31 191 GLU A N 1
ATOM 1465 C CA . GLU A 1 191 ? 7.309 -16.234 0.639 1 95.31 191 GLU A CA 1
ATOM 1466 C C . GLU A 1 191 ? 6.414 -17.016 -0.313 1 95.31 191 GLU A C 1
ATOM 1468 O O . GLU A 1 191 ? 6.617 -18.219 -0.517 1 95.31 191 GLU A O 1
ATOM 1473 N N . TRP A 1 192 ? 5.441 -16.312 -0.79 1 89.25 192 TRP A N 1
ATOM 1474 C CA . TRP A 1 192 ? 4.461 -16.938 -1.677 1 89.25 192 TRP A CA 1
ATOM 1475 C C . TRP A 1 192 ? 5.113 -17.375 -2.988 1 89.25 192 TRP A C 1
ATOM 1477 O O . TRP A 1 192 ? 4.797 -18.438 -3.523 1 89.25 192 TRP A O 1
ATOM 1487 N N . LEU A 1 193 ? 5.98 -16.625 -3.439 1 82.62 193 LEU A N 1
ATOM 1488 C CA . LEU A 1 193 ? 6.531 -16.828 -4.773 1 82.62 193 LEU A CA 1
ATOM 1489 C C . LEU A 1 193 ? 7.75 -17.75 -4.719 1 82.62 193 LEU A C 1
ATOM 1491 O O . LEU A 1 193 ? 8.055 -18.438 -5.695 1 82.62 193 LEU A O 1
ATOM 1495 N N . SER A 1 194 ? 8.445 -17.609 -3.541 1 80.69 194 SER A N 1
ATOM 1496 C CA . SER A 1 194 ? 9.688 -18.359 -3.494 1 80.69 194 SER A CA 1
ATOM 1497 C C . SER A 1 194 ? 10.156 -18.562 -2.059 1 80.69 194 SER A C 1
ATOM 1499 O O . SER A 1 194 ? 10.914 -17.75 -1.521 1 80.69 194 SER A O 1
ATOM 1501 N N . ALA A 1 195 ? 9.742 -19.719 -1.454 1 86.62 195 ALA A N 1
ATOM 1502 C CA . ALA A 1 195 ? 10.242 -19.969 -0.106 1 86.62 195 ALA A CA 1
ATOM 1503 C C . ALA A 1 195 ? 10.031 -21.438 0.293 1 86.62 195 ALA A C 1
ATOM 1505 O O . ALA A 1 195 ? 9.422 -22.203 -0.449 1 86.62 195 ALA A O 1
ATOM 1506 N N . GLN A 1 196 ? 10.719 -21.703 1.36 1 90.38 196 GLN A N 1
ATOM 1507 C CA . GLN A 1 196 ? 10.547 -23.031 1.92 1 90.38 196 GLN A CA 1
ATOM 1508 C C . GLN A 1 196 ? 9.922 -22.969 3.311 1 90.38 196 GLN A C 1
ATOM 1510 O O . GLN A 1 196 ? 9.727 -24 3.959 1 90.38 196 GLN A O 1
ATOM 1515 N N . ALA A 1 197 ? 9.75 -21.812 3.727 1 95.31 197 ALA A N 1
ATOM 1516 C CA . ALA A 1 197 ? 9.102 -21.594 5.012 1 95.31 197 ALA A CA 1
ATOM 1517 C C . ALA A 1 197 ? 8.406 -20.234 5.043 1 95.31 197 ALA A C 1
ATOM 1519 O O . ALA A 1 197 ? 8.609 -19.406 4.145 1 95.31 197 ALA A O 1
ATOM 1520 N N . GLY A 1 198 ? 7.566 -20.062 6.117 1 97.75 198 GLY A N 1
ATOM 1521 C CA . GLY A 1 198 ? 6.812 -18.828 6.254 1 97.75 198 GLY A CA 1
ATOM 1522 C C . GLY A 1 198 ? 5.324 -19 6.031 1 97.75 198 GLY A C 1
ATOM 1523 O O . GLY A 1 198 ? 4.898 -19.969 5.406 1 97.75 198 GLY A O 1
ATOM 1524 N N . LEU A 1 199 ? 4.641 -18.078 6.473 1 98.38 199 LEU A N 1
ATOM 1525 C CA . LEU A 1 199 ? 3.186 -18.141 6.363 1 98.38 199 LEU A CA 1
ATOM 1526 C C . LEU A 1 199 ? 2.748 -18.125 4.902 1 98.38 199 LEU A C 1
ATOM 1528 O O . LEU A 1 199 ? 1.778 -18.781 4.531 1 98.38 199 LEU A O 1
ATOM 1532 N N . GLY A 1 200 ? 3.449 -17.297 4.113 1 96.75 200 GLY A N 1
ATOM 1533 C CA . GLY A 1 200 ? 3.143 -17.297 2.693 1 96.75 200 GLY A CA 1
ATOM 1534 C C . GLY A 1 200 ? 3.357 -18.641 2.025 1 96.75 200 GLY A C 1
ATOM 1535 O O . GLY A 1 200 ? 2.541 -19.062 1.209 1 96.75 200 GLY A O 1
ATOM 1536 N N . TYR A 1 201 ? 4.387 -19.219 2.342 1 96.44 201 TYR A N 1
ATOM 1537 C CA . TYR A 1 201 ? 4.688 -20.562 1.855 1 96.44 201 TYR A CA 1
ATOM 1538 C C . TYR A 1 201 ? 3.613 -21.562 2.293 1 96.44 201 TYR A C 1
ATOM 1540 O O . TYR A 1 201 ? 3.127 -22.344 1.483 1 96.44 201 TYR A O 1
ATOM 1548 N N . TYR A 1 202 ? 3.338 -21.484 3.523 1 97.56 202 TYR A N 1
ATOM 1549 C CA . TYR A 1 202 ? 2.293 -22.344 4.066 1 97.56 202 TYR A CA 1
ATOM 1550 C C . TYR A 1 202 ? 0.974 -22.125 3.336 1 97.56 202 TYR A C 1
ATOM 1552 O O . TYR A 1 202 ? 0.294 -23.094 2.971 1 97.56 202 TYR A O 1
ATOM 1560 N N . MET A 1 203 ? 0.614 -20.953 3.049 1 96.94 203 MET A N 1
ATOM 1561 C CA . MET A 1 203 ? -0.665 -20.625 2.432 1 96.94 203 MET A CA 1
ATOM 1562 C C . MET A 1 203 ? -0.756 -21.188 1.021 1 96.94 203 MET A C 1
ATOM 1564 O O . MET A 1 203 ? -1.792 -21.734 0.631 1 96.94 203 MET A O 1
ATOM 1568 N N . ILE A 1 204 ? 0.288 -21.047 0.325 1 93.25 204 ILE A N 1
ATOM 1569 C CA . ILE A 1 204 ? 0.238 -21.516 -1.056 1 93.25 204 ILE A CA 1
ATOM 1570 C C . ILE A 1 204 ? 0.137 -23.047 -1.079 1 93.25 204 ILE A C 1
ATOM 1572 O O . ILE A 1 204 ? -0.553 -23.609 -1.928 1 93.25 204 ILE A O 1
ATOM 1576 N N . ARG A 1 205 ? 0.804 -23.703 -0.21 1 94.88 205 ARG A N 1
ATOM 1577 C CA . ARG A 1 205 ? 0.769 -25.172 -0.148 1 94.88 205 ARG A CA 1
ATOM 1578 C C . ARG A 1 205 ? -0.636 -25.672 0.166 1 94.88 205 ARG A C 1
ATOM 1580 O O . ARG A 1 205 ? -1.15 -26.562 -0.515 1 94.88 205 ARG A O 1
ATOM 1587 N N . VAL A 1 206 ? -1.185 -25.062 1.153 1 96.25 206 VAL A N 1
ATOM 1588 C CA . VAL A 1 206 ? -2.49 -25.562 1.572 1 96.25 206 VAL A CA 1
ATOM 1589 C C . VAL A 1 206 ? -3.559 -25.109 0.576 1 96.25 206 VAL A C 1
ATOM 1591 O O . VAL A 1 206 ? -4.539 -25.828 0.349 1 96.25 206 VAL A O 1
ATOM 1594 N N . LYS A 1 207 ? -3.43 -23.938 0.002 1 94.06 207 LYS A N 1
ATOM 1595 C CA . LYS A 1 207 ? -4.328 -23.484 -1.058 1 94.06 207 LYS A CA 1
ATOM 1596 C C . LYS A 1 207 ? -4.348 -24.484 -2.217 1 94.06 207 LYS A C 1
ATOM 1598 O O . LYS A 1 207 ? -5.414 -24.812 -2.742 1 94.06 207 LYS A O 1
ATOM 1603 N N . ASN A 1 208 ? -3.174 -24.922 -2.631 1 92.44 208 ASN A N 1
ATOM 1604 C CA . ASN A 1 208 ? -3.059 -25.859 -3.744 1 92.44 208 ASN A CA 1
ATOM 1605 C C . ASN A 1 208 ? -3.719 -27.203 -3.422 1 92.44 208 ASN A C 1
ATOM 1607 O O . ASN A 1 208 ? -4.055 -27.969 -4.328 1 92.44 208 ASN A O 1
ATOM 1611 N N . SER A 1 209 ? -3.865 -27.484 -2.164 1 94.81 209 SER A N 1
ATOM 1612 C CA . SER A 1 209 ? -4.559 -28.688 -1.73 1 94.81 209 SER A CA 1
ATOM 1613 C C . SER A 1 209 ? -6.016 -28.406 -1.394 1 94.81 209 SER A C 1
ATOM 1615 O O . SER A 1 209 ? -6.688 -29.219 -0.761 1 94.81 209 SER A O 1
ATOM 1617 N N . TYR A 1 210 ? -6.5 -27.172 -1.621 1 94.44 210 TYR A N 1
ATOM 1618 C CA . TYR A 1 210 ? -7.875 -26.703 -1.447 1 94.44 210 TYR A CA 1
ATOM 1619 C C . TYR A 1 210 ? -8.289 -26.766 0.019 1 94.44 210 TYR A C 1
ATOM 1621 O O . TYR A 1 210 ? -9.445 -27.031 0.334 1 94.44 210 TYR A O 1
ATOM 1629 N N . GLN A 1 211 ? -7.312 -26.672 0.86 1 96.94 211 GLN A N 1
ATOM 1630 C CA . GLN A 1 211 ? -7.582 -26.516 2.285 1 96.94 211 GLN A CA 1
ATOM 1631 C C . GLN A 1 211 ? -7.723 -25.047 2.662 1 96.94 211 GLN A C 1
ATOM 1633 O O . GLN A 1 211 ? -6.867 -24.484 3.359 1 96.94 211 GLN A O 1
ATOM 1638 N N . ILE A 1 212 ? -8.867 -24.516 2.35 1 97.5 212 ILE A N 1
ATOM 1639 C CA . ILE A 1 212 ? -9.094 -23.078 2.398 1 97.5 212 ILE A CA 1
ATOM 1640 C C . ILE A 1 212 ? -9.227 -22.625 3.85 1 97.5 212 ILE A C 1
ATOM 1642 O O . ILE A 1 212 ? -8.898 -21.484 4.184 1 97.5 212 ILE A O 1
ATOM 1646 N N . ASP A 1 213 ? -9.711 -23.5 4.727 1 97.88 213 ASP A N 1
ATOM 1647 C CA . ASP A 1 213 ? -9.766 -23.188 6.148 1 97.88 213 ASP A CA 1
ATOM 1648 C C . ASP A 1 213 ? -8.375 -22.844 6.688 1 97.88 213 ASP A C 1
ATOM 1650 O O . ASP A 1 213 ? -8.219 -21.906 7.473 1 97.88 213 ASP A O 1
ATOM 1654 N N . LYS A 1 214 ? -7.383 -23.562 6.176 1 98.19 214 LYS A N 1
ATOM 1655 C CA . LYS A 1 214 ? -6.008 -23.359 6.613 1 98.19 214 LYS A CA 1
ATOM 1656 C C . LYS A 1 214 ? -5.434 -22.062 6.027 1 98.19 214 LYS A C 1
ATOM 1658 O O . LYS A 1 214 ? -4.594 -21.422 6.652 1 98.19 214 LYS A O 1
ATOM 1663 N N . VAL A 1 215 ? -5.875 -21.719 4.828 1 97.75 215 VAL A N 1
ATOM 1664 C CA . VAL A 1 215 ? -5.492 -20.438 4.258 1 97.75 215 VAL A CA 1
ATOM 1665 C C . VAL A 1 215 ? -5.973 -19.297 5.16 1 97.75 215 VAL A C 1
ATOM 1667 O O . VAL A 1 215 ? -5.199 -18.406 5.512 1 97.75 215 VAL A O 1
ATOM 1670 N N . PHE A 1 216 ? -7.227 -19.391 5.602 1 97.94 216 PHE A N 1
ATOM 1671 C CA . PHE A 1 216 ? -7.801 -18.359 6.465 1 97.94 216 PHE A CA 1
ATOM 1672 C C . PHE A 1 216 ? -7.117 -18.359 7.828 1 97.94 216 PHE A C 1
ATOM 1674 O O . PHE A 1 216 ? -6.941 -17.312 8.438 1 97.94 216 PHE A O 1
ATOM 1681 N N . ALA A 1 217 ? -6.789 -19.516 8.281 1 98.38 217 ALA A N 1
ATOM 1682 C CA . ALA A 1 217 ? -6.051 -19.594 9.539 1 98.38 217 ALA A CA 1
ATOM 1683 C C . ALA A 1 217 ? -4.727 -18.844 9.445 1 98.38 217 ALA A C 1
ATOM 1685 O O . ALA A 1 217 ? -4.359 -18.109 10.367 1 98.38 217 ALA A O 1
ATOM 1686 N N . ALA A 1 218 ? -4.008 -19.016 8.344 1 98.31 218 ALA A N 1
ATOM 1687 C CA . ALA A 1 218 ? -2.744 -18.328 8.125 1 98.31 218 ALA A CA 1
ATOM 1688 C C . ALA A 1 218 ? -2.959 -16.812 8 1 98.31 218 ALA A C 1
ATOM 1690 O O . ALA A 1 218 ? -2.125 -16.031 8.453 1 98.31 218 ALA A O 1
ATOM 1691 N N . ILE A 1 219 ? -4.047 -16.406 7.398 1 97.62 219 ILE A N 1
ATOM 1692 C CA . ILE A 1 219 ? -4.391 -14.992 7.285 1 97.62 219 ILE A CA 1
ATOM 1693 C C . ILE A 1 219 ? -4.551 -14.383 8.68 1 97.62 219 ILE A C 1
ATOM 1695 O O . ILE A 1 219 ? -4.074 -13.273 8.938 1 97.62 219 ILE A O 1
ATOM 1699 N N . ILE A 1 220 ? -5.219 -15.078 9.555 1 97.44 220 ILE A N 1
ATOM 1700 C CA . ILE A 1 220 ? -5.387 -14.609 10.93 1 97.44 220 ILE A CA 1
ATOM 1701 C C . ILE A 1 220 ? -4.02 -14.406 11.57 1 97.44 220 ILE A C 1
ATOM 1703 O O . ILE A 1 220 ? -3.793 -13.406 12.266 1 97.44 220 ILE A O 1
ATOM 1707 N N . CYS A 1 221 ? -3.09 -15.352 11.328 1 98.44 221 CYS A N 1
ATOM 1708 C CA . CYS A 1 221 ? -1.737 -15.219 11.859 1 98.44 221 CYS A CA 1
ATOM 1709 C C . CYS A 1 221 ? -1.058 -13.969 11.32 1 98.44 221 CYS A C 1
ATOM 1711 O O . CYS A 1 221 ? -0.389 -13.25 12.062 1 98.44 221 CYS A O 1
ATOM 1713 N N . VAL A 1 222 ? -1.248 -13.719 10.055 1 98.38 222 VAL A N 1
ATOM 1714 C CA . VAL A 1 222 ? -0.668 -12.539 9.422 1 98.38 222 VAL A CA 1
ATOM 1715 C C . VAL A 1 222 ? -1.223 -11.273 10.07 1 98.38 222 VAL A C 1
ATOM 1717 O O . VAL A 1 222 ? -0.471 -10.352 10.383 1 98.38 222 VAL A O 1
ATOM 1720 N N . ILE A 1 223 ? -2.496 -11.25 10.297 1 97 223 ILE A N 1
ATOM 1721 C CA . ILE A 1 223 ? -3.154 -10.102 10.914 1 97 223 ILE A CA 1
ATOM 1722 C C . ILE A 1 223 ? -2.617 -9.898 12.328 1 97 223 ILE A C 1
ATOM 1724 O O . ILE A 1 223 ? -2.299 -8.781 12.727 1 97 223 ILE A O 1
ATOM 1728 N N . LEU A 1 224 ? -2.498 -10.953 13.055 1 97.62 224 LEU A N 1
ATOM 1729 C CA . LEU A 1 224 ? -2.012 -10.883 14.43 1 97.62 224 LEU A CA 1
ATOM 1730 C C . LEU A 1 224 ? -0.574 -10.375 14.477 1 97.62 224 LEU A C 1
ATOM 1732 O O . LEU A 1 224 ? -0.225 -9.555 15.328 1 97.62 224 LEU A O 1
ATOM 1736 N N . LEU A 1 225 ? 0.273 -10.875 13.586 1 98.44 225 LEU A N 1
ATOM 1737 C CA . LEU A 1 225 ? 1.647 -10.398 13.508 1 98.44 225 LEU A CA 1
ATOM 1738 C C . LEU A 1 225 ? 1.686 -8.906 13.172 1 98.44 225 LEU A C 1
ATOM 1740 O O . LEU A 1 225 ? 2.492 -8.164 13.727 1 98.44 225 LEU A O 1
ATOM 1744 N N . SER A 1 226 ? 0.852 -8.547 12.227 1 97.94 226 SER A N 1
ATOM 1745 C CA . SER A 1 226 ? 0.795 -7.145 11.82 1 97.94 226 SER A CA 1
ATOM 1746 C C . SER A 1 226 ? 0.354 -6.254 12.984 1 97.94 226 SER A C 1
ATOM 1748 O O . SER A 1 226 ? 0.897 -5.168 13.18 1 97.94 226 SER A O 1
ATOM 1750 N N . LEU A 1 227 ? -0.625 -6.68 13.766 1 96.56 227 LEU A N 1
ATOM 1751 C CA . LEU A 1 227 ? -1.075 -5.945 14.945 1 96.56 227 LEU A CA 1
ATOM 1752 C C . LEU A 1 227 ? 0.035 -5.855 15.984 1 96.56 227 LEU A C 1
ATOM 1754 O O . LEU A 1 227 ? 0.201 -4.824 16.641 1 96.56 227 LEU A O 1
ATOM 1758 N N . LEU A 1 228 ? 0.699 -6.926 16.094 1 97.56 228 LEU A N 1
ATOM 1759 C CA . LEU A 1 228 ? 1.816 -6.977 17.031 1 97.56 228 LEU A CA 1
ATOM 1760 C C . LEU A 1 228 ? 2.871 -5.934 16.672 1 97.56 228 LEU A C 1
ATOM 1762 O O . LEU A 1 228 ? 3.32 -5.176 17.531 1 97.56 228 LEU A O 1
ATOM 1766 N N . LEU A 1 229 ? 3.283 -5.852 15.438 1 97.94 229 LEU A N 1
ATOM 1767 C CA . LEU A 1 229 ? 4.312 -4.914 15.008 1 97.94 229 LEU A CA 1
ATOM 1768 C C . LEU A 1 229 ? 3.797 -3.48 15.055 1 97.94 229 LEU A C 1
ATOM 1770 O O . LEU A 1 229 ? 4.531 -2.561 15.422 1 97.94 229 LEU A O 1
ATOM 1774 N N . ASN A 1 230 ? 2.562 -3.334 14.617 1 95.75 230 ASN A N 1
ATOM 1775 C CA . ASN A 1 230 ? 1.939 -2.02 14.734 1 95.75 230 ASN A CA 1
ATOM 1776 C C . ASN A 1 230 ? 1.927 -1.53 16.172 1 95.75 230 ASN A C 1
ATOM 1778 O O . ASN A 1 230 ? 2.271 -0.379 16.453 1 95.75 230 ASN A O 1
ATOM 1782 N N . GLY A 1 231 ? 1.513 -2.4 17.094 1 96 231 GLY A N 1
ATOM 1783 C CA . GLY A 1 231 ? 1.53 -2.08 18.516 1 96 231 GLY A CA 1
ATOM 1784 C C . GLY A 1 231 ? 2.924 -1.799 19.047 1 96 231 GLY A C 1
ATOM 1785 O O . GLY A 1 231 ? 3.115 -0.879 19.844 1 96 231 GLY A O 1
ATOM 1786 N N . ALA A 1 232 ? 3.879 -2.539 18.609 1 97.31 232 ALA A N 1
ATOM 1787 C CA . ALA A 1 232 ? 5.266 -2.336 19.016 1 97.31 232 ALA A CA 1
ATOM 1788 C C . ALA A 1 232 ? 5.77 -0.961 18.594 1 97.31 232 ALA A C 1
ATOM 1790 O O . ALA A 1 232 ? 6.469 -0.285 19.359 1 97.31 232 ALA A O 1
ATOM 1791 N N . CYS A 1 233 ? 5.434 -0.56 17.422 1 96.56 233 CYS A N 1
ATOM 1792 C CA . CYS A 1 233 ? 5.852 0.747 16.922 1 96.56 233 CYS A CA 1
ATOM 1793 C C . CYS A 1 233 ? 5.191 1.867 17.719 1 96.56 233 CYS A C 1
ATOM 1795 O O . CYS A 1 233 ? 5.812 2.902 17.969 1 96.56 233 CYS A O 1
ATOM 1797 N N . SER A 1 234 ? 3.953 1.641 18.109 1 94.56 234 SER A N 1
ATOM 1798 C CA . SER A 1 234 ? 3.268 2.613 18.953 1 94.56 234 SER A CA 1
ATOM 1799 C C . SER A 1 234 ? 3.941 2.732 20.312 1 94.56 234 SER A C 1
ATOM 1801 O O . SER A 1 234 ? 4.055 3.83 20.859 1 94.56 234 SER A O 1
ATOM 1803 N N . LEU A 1 235 ? 4.367 1.658 20.859 1 95.44 235 LEU A N 1
ATOM 1804 C CA . LEU A 1 235 ? 5.051 1.652 22.141 1 95.44 235 LEU A CA 1
ATOM 1805 C C . LEU A 1 235 ? 6.41 2.33 22.031 1 95.44 235 LEU A C 1
ATOM 1807 O O . LEU A 1 235 ? 6.848 3.008 22.969 1 95.44 235 LEU A O 1
ATOM 1811 N N . LEU A 1 236 ? 7.07 2.105 20.906 1 95.88 236 LEU A N 1
ATOM 1812 C CA . LEU A 1 236 ? 8.344 2.773 20.656 1 95.88 236 LEU A CA 1
ATOM 1813 C C . LEU A 1 236 ? 8.172 4.289 20.656 1 95.88 236 LEU A C 1
ATOM 1815 O O . LEU A 1 236 ? 8.992 5.008 21.234 1 95.88 236 LEU A O 1
ATOM 1819 N N . LYS A 1 237 ? 7.191 4.742 19.969 1 94.88 237 LYS A N 1
ATOM 1820 C CA . LYS A 1 237 ? 6.887 6.168 19.953 1 94.88 237 LYS A CA 1
ATOM 1821 C C . LYS A 1 237 ? 6.641 6.703 21.359 1 94.88 237 LYS A C 1
ATOM 1823 O O . LYS A 1 237 ? 7.215 7.723 21.75 1 94.88 237 LYS A O 1
ATOM 1828 N N . LYS A 1 238 ? 5.82 6.008 22.141 1 94.31 238 LYS A N 1
ATOM 1829 C CA . LYS A 1 238 ? 5.508 6.418 23.5 1 94.31 238 LYS A CA 1
ATOM 1830 C C . LYS A 1 238 ? 6.762 6.441 24.375 1 94.31 238 LYS A C 1
ATOM 1832 O O . LYS A 1 238 ? 6.953 7.363 25.172 1 94.31 238 LYS A O 1
ATOM 1837 N N . GLY A 1 239 ? 7.539 5.453 24.219 1 93.12 239 GLY A N 1
ATOM 1838 C CA . GLY A 1 239 ? 8.781 5.406 24.969 1 93.12 239 GLY A CA 1
ATOM 1839 C C . GLY A 1 239 ? 9.711 6.566 24.656 1 93.12 239 GLY A C 1
ATOM 1840 O O . GLY A 1 239 ? 10.32 7.141 25.562 1 93.12 239 GLY A O 1
ATOM 1841 N N . TYR A 1 240 ? 9.797 6.863 23.375 1 91.94 240 TYR A N 1
ATOM 1842 C CA . TYR A 1 240 ? 10.641 7.98 22.953 1 91.94 240 TYR A CA 1
ATOM 1843 C C . TYR A 1 240 ? 10.156 9.281 23.578 1 91.94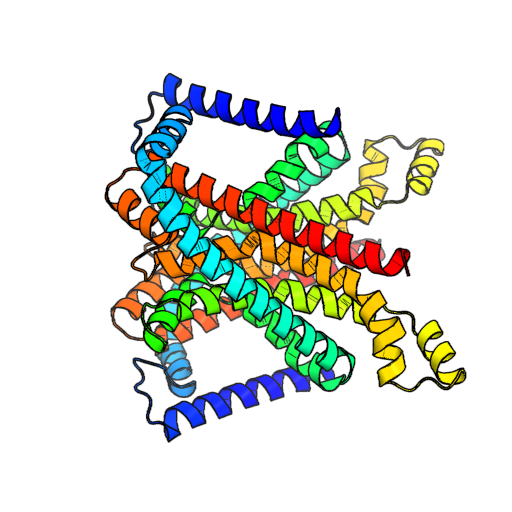 240 TYR A C 1
ATOM 1845 O O . TYR A 1 240 ? 10.945 10.039 24.156 1 91.94 240 TYR A O 1
ATOM 1853 N N . TYR A 1 241 ? 8.914 9.539 23.562 1 89.88 241 TYR A N 1
ATOM 1854 C CA . TYR A 1 241 ? 8.391 10.812 24.047 1 89.88 241 TYR A CA 1
ATOM 1855 C C . TYR A 1 241 ? 8.352 10.844 25.578 1 89.88 241 TYR A C 1
ATOM 1857 O O . TYR A 1 241 ? 8.445 11.922 26.172 1 89.88 241 TYR A O 1
ATOM 1865 N N . ARG A 1 242 ? 8.266 9.719 26.156 1 89.25 242 ARG A N 1
ATOM 1866 C CA . ARG A 1 242 ? 8.391 9.664 27.609 1 89.25 242 ARG A CA 1
ATOM 1867 C C . ARG A 1 242 ? 9.805 10.031 28.047 1 89.25 242 ARG A C 1
ATOM 1869 O O . ARG A 1 242 ? 9.984 10.719 29.062 1 89.25 242 ARG A O 1
ATOM 1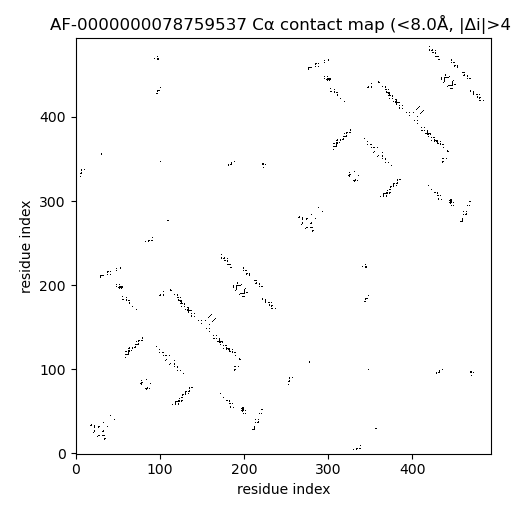876 N N . MET A 1 243 ? 10.711 9.555 27.312 1 85.94 243 MET A N 1
ATOM 1877 C CA . MET A 1 243 ? 12.102 9.852 27.641 1 85.94 243 MET A CA 1
ATOM 1878 C C . MET A 1 243 ? 12.406 11.328 27.406 1 85.94 243 MET A C 1
ATOM 1880 O O . MET A 1 243 ? 13.211 11.914 28.141 1 85.94 243 MET A O 1
ATOM 1884 N N . LEU A 1 244 ? 11.766 11.906 26.406 1 81.06 244 LEU A N 1
ATOM 1885 C CA . LEU A 1 244 ? 11.977 13.32 26.125 1 81.06 244 LEU A CA 1
ATOM 1886 C C . LEU A 1 244 ? 11.344 14.195 27.203 1 81.06 244 LEU A C 1
ATOM 1888 O O . LEU A 1 244 ? 11.891 15.242 27.547 1 81.06 244 LEU A O 1
ATOM 1892 N N . TYR A 1 245 ? 10.148 13.812 27.609 1 70 245 TYR A N 1
ATOM 1893 C CA . TYR A 1 245 ? 9.477 14.633 28.609 1 70 245 TYR A CA 1
ATOM 1894 C C . TYR A 1 245 ? 10.078 14.414 30 1 70 245 TYR A C 1
ATOM 1896 O O . TYR A 1 245 ? 9.891 15.234 30.891 1 70 245 TYR A O 1
ATOM 1904 N N . ILE A 1 246 ? 10.547 1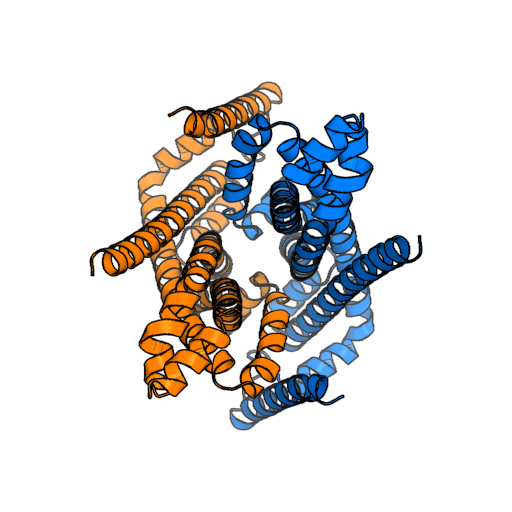3.258 30.219 1 60.09 246 ILE A N 1
ATOM 1905 C CA . ILE A 1 246 ? 11.188 13.102 31.516 1 60.09 246 ILE A CA 1
ATOM 1906 C C . ILE A 1 246 ? 12.484 13.914 31.547 1 60.09 246 ILE A C 1
ATOM 1908 O O . ILE A 1 246 ? 12.852 14.461 32.594 1 60.09 246 ILE A O 1
ATOM 1912 N N . PHE A 1 247 ? 13.156 13.984 30.484 1 47.22 247 PHE A N 1
ATOM 1913 C CA . PHE A 1 247 ? 14.32 14.852 30.625 1 47.22 247 PHE A CA 1
ATOM 1914 C C . PHE A 1 247 ? 13.977 16.281 30.219 1 47.22 247 PHE A C 1
ATOM 1916 O O . PHE A 1 247 ? 13.219 16.5 29.266 1 47.22 247 PHE A O 1
ATOM 1923 N N . MET B 1 1 ? 10.984 25.828 -15.125 1 39.03 1 MET B N 1
ATOM 1924 C CA . MET B 1 1 ? 11.547 24.953 -16.141 1 39.03 1 MET B CA 1
ATOM 1925 C C . MET B 1 1 ? 12.555 23.984 -15.531 1 39.03 1 MET B C 1
ATOM 1927 O O . MET B 1 1 ? 12.844 22.938 -16.109 1 39.03 1 MET B O 1
ATOM 1931 N N . LYS B 1 2 ? 13.336 24.484 -14.359 1 53.38 2 LYS B N 1
ATOM 1932 C CA . LYS B 1 2 ? 14.492 23.906 -13.688 1 53.38 2 LYS B CA 1
ATOM 1933 C C . LYS B 1 2 ? 14.078 22.719 -12.812 1 53.38 2 LYS B C 1
ATOM 1935 O O . LYS B 1 2 ? 14.812 21.734 -12.695 1 53.38 2 LYS B O 1
ATOM 1940 N N . LYS B 1 3 ? 12.867 22.812 -12.375 1 63.69 3 LYS B N 1
ATOM 1941 C CA . LYS B 1 3 ? 12.391 21.859 -11.383 1 63.69 3 LYS B CA 1
ATOM 1942 C C . LYS B 1 3 ? 12.109 20.5 -12.016 1 63.69 3 LYS B C 1
ATOM 1944 O O . LYS B 1 3 ? 12.359 19.453 -11.398 1 63.69 3 LYS B O 1
ATOM 1949 N N . ASN B 1 4 ? 11.852 20.531 -13.406 1 70.44 4 ASN B N 1
ATOM 1950 C CA . ASN B 1 4 ? 11.555 19.266 -14.086 1 70.44 4 ASN B CA 1
ATOM 1951 C C . ASN B 1 4 ? 12.82 18.625 -14.633 1 70.44 4 ASN B C 1
ATOM 1953 O O . ASN B 1 4 ? 12.797 17.469 -15.062 1 70.44 4 ASN B O 1
ATOM 1957 N N . LEU B 1 5 ? 13.852 19.344 -14.5 1 76.31 5 LEU B N 1
ATOM 1958 C CA . LEU B 1 5 ? 15.086 18.828 -15.078 1 76.31 5 LEU B CA 1
ATOM 1959 C C . LEU B 1 5 ? 15.773 17.844 -14.133 1 76.31 5 LEU B C 1
ATOM 1961 O O . LEU B 1 5 ? 16.391 16.875 -14.586 1 76.31 5 LEU B O 1
ATOM 1965 N N . TYR B 1 6 ? 15.578 18.062 -12.938 1 80.25 6 TYR B N 1
ATOM 1966 C CA . TYR B 1 6 ? 16.281 17.25 -11.953 1 80.25 6 TYR B CA 1
ATOM 1967 C C . TYR B 1 6 ? 15.805 15.805 -12 1 80.25 6 TYR B C 1
ATOM 1969 O O . TYR B 1 6 ? 16.609 14.875 -12.094 1 80.25 6 TYR B O 1
ATOM 1977 N N . PRO B 1 7 ? 14.531 15.641 -12.094 1 81.06 7 PRO B N 1
ATOM 1978 C CA . PRO B 1 7 ? 14.055 14.258 -12.164 1 81.06 7 PRO B CA 1
ATOM 1979 C C . PRO B 1 7 ? 14.461 13.555 -13.461 1 81.06 7 PRO B C 1
ATOM 1981 O O . PRO B 1 7 ? 14.805 12.375 -13.453 1 81.06 7 PRO B O 1
ATOM 1984 N N . ALA B 1 8 ? 14.461 14.266 -14.508 1 86.44 8 ALA B N 1
ATOM 1985 C CA . ALA B 1 8 ? 14.82 13.688 -15.805 1 86.44 8 ALA B CA 1
ATOM 1986 C C . ALA B 1 8 ? 16.297 13.289 -15.844 1 86.44 8 ALA B C 1
ATOM 1988 O O . ALA B 1 8 ? 16.641 12.227 -16.359 1 86.44 8 ALA B O 1
ATOM 1989 N N . VAL B 1 9 ? 17.094 14.094 -15.266 1 88.5 9 VAL B N 1
ATOM 1990 C CA . VAL B 1 9 ? 18.516 13.836 -15.242 1 88.5 9 VAL B CA 1
ATOM 1991 C C . VAL B 1 9 ? 18.812 12.633 -14.344 1 88.5 9 VAL B C 1
ATOM 1993 O O . VAL B 1 9 ? 19.641 11.781 -14.688 1 88.5 9 VAL B O 1
ATOM 1996 N N . SER B 1 10 ? 18.141 12.641 -13.266 1 88.38 10 SER B N 1
ATOM 1997 C CA . SER B 1 10 ? 18.344 11.523 -12.352 1 88.38 10 SER B CA 1
ATOM 1998 C C . SER B 1 10 ? 17.906 10.211 -12.977 1 88.38 10 SER B C 1
ATOM 2000 O O . SER B 1 10 ? 18.578 9.188 -12.828 1 88.38 10 SER B O 1
ATOM 2002 N N . MET B 1 11 ? 16.828 10.242 -13.664 1 89.19 11 MET B N 1
ATOM 2003 C CA . MET B 1 11 ? 16.328 9.039 -14.32 1 89.19 11 MET B CA 1
ATOM 2004 C C . MET B 1 11 ? 17.297 8.578 -15.414 1 89.19 11 MET B C 1
ATOM 2006 O O . MET B 1 11 ? 17.594 7.387 -15.531 1 89.19 11 MET B O 1
ATOM 2010 N N . ALA B 1 12 ? 17.766 9.539 -16.188 1 90.81 12 ALA B N 1
ATOM 2011 C CA . ALA B 1 12 ? 18.734 9.234 -17.234 1 90.81 12 ALA B CA 1
ATOM 2012 C C . ALA B 1 12 ? 20.016 8.641 -16.641 1 90.81 12 ALA B C 1
ATOM 2014 O O . ALA B 1 12 ? 20.578 7.691 -17.203 1 90.81 12 ALA B O 1
ATOM 2015 N N . PHE B 1 13 ? 20.406 9.242 -15.578 1 91.44 13 PHE B N 1
ATOM 2016 C CA . PHE B 1 13 ? 21.594 8.773 -14.898 1 91.44 13 PHE B CA 1
ATOM 2017 C C . PHE B 1 13 ? 21.438 7.328 -14.438 1 91.44 13 PHE B C 1
ATOM 2019 O O . PHE B 1 13 ? 22.328 6.504 -14.625 1 91.44 13 PHE B O 1
ATOM 2026 N N . ILE B 1 14 ? 20.328 7 -13.938 1 91.56 14 ILE B N 1
ATOM 2027 C CA . ILE B 1 14 ? 20.047 5.66 -13.438 1 91.56 14 ILE B CA 1
ATOM 2028 C C . ILE B 1 14 ? 20 4.672 -14.602 1 91.56 14 ILE B C 1
ATOM 2030 O O . ILE B 1 14 ? 20.547 3.568 -14.508 1 91.56 14 ILE B O 1
ATOM 2034 N N . LEU B 1 15 ? 19.438 5.074 -15.703 1 93.06 15 LEU B N 1
ATOM 2035 C CA . LEU B 1 15 ? 19.328 4.211 -16.875 1 93.06 15 LEU B CA 1
ATOM 2036 C C . LEU B 1 15 ? 20.688 3.941 -17.484 1 93.06 15 LEU B C 1
ATOM 2038 O O . LEU B 1 15 ? 20.984 2.816 -17.891 1 93.06 15 LEU B O 1
ATOM 2042 N N . ILE B 1 16 ? 21.516 4.973 -17.531 1 94.69 16 ILE B N 1
ATOM 2043 C CA . ILE B 1 16 ? 22.844 4.84 -18.094 1 94.69 16 ILE B CA 1
ATOM 2044 C C . ILE B 1 16 ? 23.703 3.922 -17.219 1 94.69 16 ILE B C 1
ATOM 2046 O O . ILE B 1 16 ? 24.375 3.025 -17.719 1 94.69 16 ILE B O 1
ATOM 2050 N N . ILE B 1 17 ? 23.609 4.152 -15.945 1 94.81 17 ILE B N 1
ATOM 2051 C CA . ILE B 1 17 ? 24.359 3.311 -15.016 1 94.81 17 ILE B CA 1
ATOM 2052 C C . ILE B 1 17 ? 23.891 1.864 -15.141 1 94.81 17 ILE B C 1
ATOM 2054 O O . ILE B 1 17 ? 24.703 0.936 -15.141 1 94.81 17 ILE B O 1
ATOM 2058 N N . TRP B 1 18 ? 22.609 1.681 -15.219 1 94.5 18 TRP B N 1
ATOM 2059 C CA . TRP B 1 18 ? 22.016 0.362 -15.406 1 94.5 18 TRP B CA 1
ATOM 2060 C C . TRP B 1 18 ? 22.547 -0.31 -16.656 1 94.5 18 TRP B C 1
ATOM 2062 O O . TRP B 1 18 ? 23.016 -1.454 -16.609 1 94.5 18 TRP B O 1
ATOM 2072 N N . GLN B 1 19 ? 22.594 0.416 -17.688 1 95.44 19 GLN B N 1
ATOM 2073 C CA . GLN B 1 19 ? 23.094 -0.125 -18.953 1 95.44 19 GLN B CA 1
ATOM 2074 C C . GLN B 1 19 ? 24.562 -0.485 -18.859 1 95.44 19 GLN B C 1
ATOM 2076 O O . GLN B 1 19 ? 24.984 -1.534 -19.344 1 95.44 19 GLN B O 1
ATOM 2081 N N . ILE B 1 20 ? 25.328 0.354 -18.25 1 95.88 20 ILE B N 1
ATOM 2082 C CA . ILE B 1 20 ? 26.766 0.145 -18.109 1 95.88 20 ILE B CA 1
ATOM 2083 C C . ILE B 1 20 ? 27.031 -1.097 -17.266 1 95.88 20 ILE B C 1
ATOM 2085 O O . ILE B 1 20 ? 27.891 -1.915 -17.594 1 95.88 20 ILE B O 1
ATOM 2089 N N . VAL B 1 21 ? 26.297 -1.229 -16.219 1 95 21 VAL B N 1
ATOM 2090 C CA . VAL B 1 21 ? 26.484 -2.354 -15.305 1 95 21 VAL B CA 1
ATOM 2091 C C . VAL B 1 21 ? 26.234 -3.664 -16.047 1 95 21 VAL B C 1
ATOM 2093 O O . VAL B 1 21 ? 27 -4.621 -15.914 1 95 21 VAL B O 1
ATOM 2096 N N . VAL B 1 22 ? 25.172 -3.729 -16.828 1 95.19 22 VAL B N 1
ATOM 2097 C CA . VAL B 1 22 ? 24.797 -4.941 -17.547 1 95.19 22 VAL B CA 1
ATOM 2098 C C . VAL B 1 22 ? 25.859 -5.273 -18.594 1 95.19 22 VAL B C 1
ATOM 2100 O O . VAL B 1 22 ? 26.203 -6.441 -18.781 1 95.19 22 VAL B O 1
ATOM 2103 N N . ILE B 1 23 ? 26.438 -4.227 -19.219 1 94.5 23 ILE B N 1
ATOM 2104 C CA . ILE B 1 23 ? 27.438 -4.422 -20.281 1 94.5 23 ILE B CA 1
ATOM 2105 C C . ILE B 1 23 ? 28.766 -4.84 -19.656 1 94.5 23 ILE B C 1
ATOM 2107 O O . ILE B 1 23 ? 29.391 -5.809 -20.109 1 94.5 23 ILE B O 1
ATOM 2111 N N . VAL B 1 24 ? 29.203 -4.109 -18.625 1 95.44 24 VAL B N 1
ATOM 2112 C CA . VAL B 1 24 ? 30.531 -4.301 -18.031 1 95.44 24 VAL B CA 1
ATOM 2113 C C . VAL B 1 24 ? 30.594 -5.672 -17.359 1 95.44 24 VAL B C 1
ATOM 2115 O O . VAL B 1 24 ? 31.594 -6.375 -17.484 1 95.44 24 VAL B O 1
ATOM 2118 N N . TRP B 1 25 ? 29.5 -6.055 -16.734 1 95.62 25 TRP B N 1
ATOM 2119 C CA . TRP B 1 25 ? 29.516 -7.312 -15.992 1 95.62 25 TRP B CA 1
ATOM 2120 C C . TRP B 1 25 ? 28.969 -8.453 -16.844 1 95.62 25 TRP B C 1
ATOM 2122 O O . TRP B 1 25 ? 28.797 -9.57 -16.359 1 95.62 25 TRP B O 1
ATOM 2132 N N . LYS B 1 26 ? 28.641 -8.188 -18.078 1 94.88 26 LYS B N 1
ATOM 2133 C CA . LYS B 1 26 ? 28.156 -9.172 -19.031 1 94.88 26 LYS B CA 1
ATOM 2134 C C . LYS B 1 26 ? 27.016 -10.008 -18.438 1 94.88 26 LYS B C 1
ATOM 2136 O O . LYS B 1 26 ? 27.047 -11.234 -18.5 1 94.88 26 LYS B O 1
ATOM 2141 N N . ILE B 1 27 ? 26.125 -9.367 -17.812 1 94.81 27 ILE B N 1
ATOM 2142 C CA . ILE B 1 27 ? 24.984 -10.031 -17.188 1 94.81 27 ILE B CA 1
ATOM 2143 C C . ILE B 1 27 ? 24.062 -10.562 -18.281 1 94.81 27 ILE B C 1
ATOM 2145 O O . ILE B 1 27 ? 23.609 -9.812 -19.141 1 94.81 27 ILE B O 1
ATOM 2149 N N . PRO B 1 28 ? 23.766 -11.828 -18.234 1 94.25 28 PRO B N 1
ATOM 2150 C CA . PRO B 1 28 ? 22.828 -12.367 -19.234 1 94.25 28 PRO B CA 1
ATOM 2151 C C . PRO B 1 28 ? 21.453 -11.703 -19.172 1 94.25 28 PRO B C 1
ATOM 2153 O O . PRO B 1 28 ? 20.969 -11.383 -18.078 1 94.25 28 PRO B O 1
ATOM 2156 N N . ALA B 1 29 ? 20.781 -11.625 -20.297 1 91.81 29 ALA B N 1
ATOM 2157 C CA . ALA B 1 29 ? 19.5 -10.922 -20.422 1 91.81 29 ALA B CA 1
ATOM 2158 C C . ALA B 1 29 ? 18.406 -11.625 -19.625 1 91.81 29 ALA B C 1
ATOM 2160 O O . ALA B 1 29 ? 17.469 -10.984 -19.156 1 91.81 29 ALA B O 1
ATOM 2161 N N . PHE B 1 30 ? 18.594 -12.93 -19.453 1 92.19 30 PHE B N 1
ATOM 2162 C CA . PHE B 1 30 ? 17.562 -13.672 -18.734 1 92.19 30 PHE B CA 1
ATOM 2163 C C . PHE B 1 30 ? 17.672 -13.445 -17.234 1 92.19 30 PHE B C 1
ATOM 2165 O O . PHE B 1 30 ? 16.766 -13.789 -16.484 1 92.19 30 PHE B O 1
ATOM 2172 N N . ILE B 1 31 ? 18.781 -12.859 -16.859 1 92.81 31 ILE B N 1
ATOM 2173 C CA . ILE B 1 31 ? 18.953 -12.5 -15.453 1 92.81 31 ILE B CA 1
ATOM 2174 C C . ILE B 1 31 ? 18.578 -11.031 -15.242 1 92.81 31 ILE B C 1
ATOM 2176 O O . ILE B 1 31 ? 17.719 -10.719 -14.414 1 92.81 31 ILE B O 1
ATOM 2180 N N . LEU B 1 32 ? 19.156 -10.164 -15.961 1 95.56 32 LEU B N 1
ATOM 2181 C CA . LEU B 1 32 ? 18.891 -8.734 -15.891 1 95.56 32 LEU B CA 1
ATOM 2182 C C . LEU B 1 32 ? 19.078 -8.07 -17.25 1 95.56 32 LEU B C 1
ATOM 2184 O O . LEU B 1 32 ? 20.219 -7.797 -17.656 1 95.56 32 LEU B O 1
ATOM 2188 N N . PRO B 1 33 ? 17.953 -7.781 -17.859 1 96.44 33 PRO B N 1
ATOM 2189 C CA . PRO B 1 33 ? 18.094 -7.105 -19.156 1 96.44 33 PRO B CA 1
ATOM 2190 C C . PRO B 1 33 ? 18.516 -5.645 -19 1 96.44 33 PRO B C 1
ATOM 2192 O O . PRO B 1 33 ? 18.141 -4.98 -18.047 1 96.44 33 PRO B O 1
ATOM 2195 N N . GLY B 1 34 ? 19.281 -5.195 -19.969 1 96.25 34 GLY B N 1
ATOM 2196 C CA . GLY B 1 34 ? 19.562 -3.77 -20 1 96.25 34 GLY B CA 1
ATOM 2197 C C . GLY B 1 34 ? 18.406 -2.938 -20.5 1 96.25 34 GLY B C 1
ATOM 2198 O O . GLY B 1 34 ? 17.453 -3.475 -21.062 1 96.25 34 GLY B O 1
ATOM 2199 N N . PRO B 1 35 ? 18.531 -1.686 -20.203 1 96.88 35 PRO B N 1
ATOM 2200 C CA . PRO B 1 35 ? 17.469 -0.797 -20.672 1 96.88 35 PRO B CA 1
ATOM 2201 C C . PRO B 1 35 ? 17.266 -0.859 -22.172 1 96.88 35 PRO B C 1
ATOM 2203 O O . PRO B 1 35 ? 16.141 -0.747 -22.656 1 96.88 35 PRO B O 1
ATOM 2206 N N . ALA B 1 36 ? 18.312 -1.018 -22.891 1 95.94 36 ALA B N 1
ATOM 2207 C CA . ALA B 1 36 ? 18.203 -1.101 -24.344 1 95.94 36 ALA B CA 1
ATOM 2208 C C . ALA B 1 36 ? 17.344 -2.297 -24.766 1 95.94 36 ALA B C 1
ATOM 2210 O O . ALA B 1 36 ? 16.516 -2.188 -25.672 1 95.94 36 ALA B O 1
ATOM 2211 N N . ALA B 1 37 ? 17.562 -3.414 -24.141 1 96.81 37 ALA B N 1
ATOM 2212 C CA . ALA B 1 37 ? 16.781 -4.613 -24.406 1 96.81 37 ALA B CA 1
ATOM 2213 C C . ALA B 1 37 ? 15.32 -4.414 -24.016 1 96.81 37 ALA B C 1
ATOM 2215 O O . ALA B 1 37 ? 14.422 -4.898 -24.703 1 96.81 37 ALA B O 1
ATOM 2216 N N . VAL B 1 38 ? 15.109 -3.748 -22.953 1 97.88 38 VAL B N 1
ATOM 2217 C CA . VAL B 1 38 ? 13.758 -3.488 -22.469 1 97.88 38 VAL B CA 1
ATOM 2218 C C . VAL B 1 38 ? 13.008 -2.613 -23.469 1 97.88 38 VAL B C 1
ATOM 2220 O O . VAL B 1 38 ? 11.852 -2.891 -23.797 1 97.88 38 VAL B O 1
ATOM 2223 N N . PHE B 1 39 ? 13.695 -1.584 -23.969 1 97.38 39 PHE B N 1
ATOM 2224 C CA . PHE B 1 39 ? 13.055 -0.688 -24.922 1 97.38 39 PHE B CA 1
ATOM 2225 C C . PHE B 1 39 ? 12.812 -1.396 -26.25 1 97.38 39 PHE B C 1
ATOM 2227 O O . PHE B 1 39 ? 11.812 -1.132 -26.938 1 97.38 39 PHE B O 1
ATOM 2234 N N . SER B 1 40 ? 13.703 -2.293 -26.641 1 97.56 40 SER B N 1
ATOM 2235 C CA . SER B 1 40 ? 13.5 -3.098 -27.828 1 97.56 40 SER B CA 1
ATOM 2236 C C . SER B 1 40 ? 12.281 -4.012 -27.688 1 97.56 40 SER B C 1
ATOM 2238 O O . SER B 1 40 ? 11.508 -4.18 -28.625 1 97.56 40 SER B O 1
ATOM 2240 N N . ALA B 1 41 ? 12.148 -4.594 -26.469 1 98 41 ALA B N 1
ATOM 2241 C CA . ALA B 1 41 ? 11 -5.449 -26.203 1 98 41 ALA B CA 1
ATOM 2242 C C . ALA B 1 41 ? 9.703 -4.645 -26.219 1 98 41 ALA B C 1
ATOM 2244 O O . ALA B 1 41 ? 8.672 -5.129 -26.703 1 98 41 ALA B O 1
ATOM 2245 N N . LEU B 1 42 ? 9.789 -3.49 -25.703 1 98.19 42 LEU B N 1
ATOM 2246 C CA . LEU B 1 42 ? 8.641 -2.596 -25.719 1 98.19 42 LEU B CA 1
ATOM 2247 C C . LEU B 1 42 ? 8.18 -2.314 -27.141 1 98.19 42 LEU B C 1
ATOM 2249 O O . LEU B 1 42 ? 6.984 -2.332 -27.438 1 98.19 42 LEU B O 1
ATOM 2253 N N . ALA B 1 43 ? 9.141 -2.051 -28 1 97.88 43 ALA B N 1
ATOM 2254 C CA . ALA B 1 43 ? 8.836 -1.739 -29.391 1 97.88 43 ALA B CA 1
ATOM 2255 C C . ALA B 1 43 ? 8.352 -2.979 -30.125 1 97.88 43 ALA B C 1
ATOM 2257 O O . ALA B 1 43 ? 7.379 -2.914 -30.891 1 97.88 43 ALA B O 1
ATOM 2258 N N . ALA B 1 44 ? 8.953 -4.051 -29.938 1 97.94 44 ALA B N 1
ATOM 2259 C CA . ALA B 1 44 ? 8.641 -5.293 -30.625 1 97.94 44 ALA B CA 1
ATOM 2260 C C . ALA B 1 44 ? 7.25 -5.801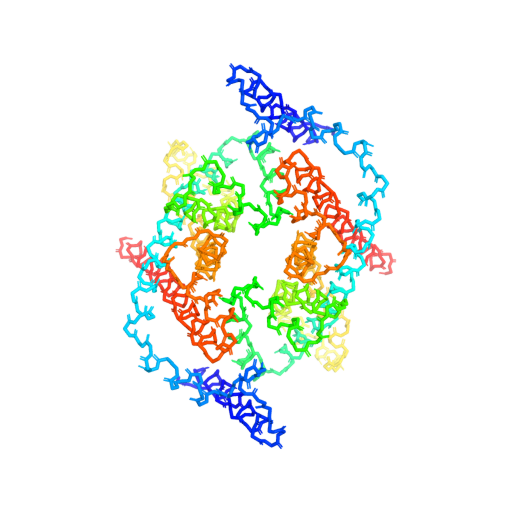 -30.25 1 97.94 44 ALA B C 1
ATOM 2262 O O . ALA B 1 44 ? 6.523 -6.324 -31.109 1 97.94 44 ALA B O 1
ATOM 2263 N N . ASP B 1 45 ? 6.879 -5.629 -28.953 1 98.25 45 ASP B N 1
ATOM 2264 C CA . ASP B 1 45 ? 5.605 -6.152 -28.469 1 98.25 45 ASP B CA 1
ATOM 2265 C C . ASP B 1 45 ? 4.602 -5.027 -28.234 1 98.25 45 ASP B C 1
ATOM 2267 O O . ASP B 1 45 ? 3.689 -5.16 -27.422 1 98.25 45 ASP B O 1
ATOM 2271 N N . ALA B 1 46 ? 4.809 -3.934 -28.938 1 98.12 46 ALA B N 1
ATOM 2272 C CA . ALA B 1 46 ? 4.027 -2.727 -28.672 1 98.12 46 ALA B CA 1
ATOM 2273 C C . ALA B 1 46 ? 2.533 -3.002 -28.797 1 98.12 46 ALA B C 1
ATOM 2275 O O . ALA B 1 46 ? 1.746 -2.584 -27.953 1 98.12 46 ALA B O 1
ATOM 2276 N N . GLN B 1 47 ? 2.143 -3.717 -29.828 1 98.19 47 GLN B N 1
ATOM 2277 C CA . GLN B 1 47 ? 0.726 -3.967 -30.078 1 98.19 47 GLN B CA 1
ATOM 2278 C C . GLN B 1 47 ? 0.138 -4.891 -29 1 98.19 47 GLN B C 1
ATOM 2280 O O . GLN B 1 47 ? -0.96 -4.645 -28.5 1 98.19 47 GLN B O 1
ATOM 2285 N N . VAL B 1 48 ? 0.831 -5.961 -28.734 1 98.06 48 VAL B N 1
ATOM 2286 C CA . VAL B 1 48 ? 0.382 -6.914 -27.719 1 98.06 48 VAL B CA 1
ATOM 2287 C C . VAL B 1 48 ? 0.333 -6.238 -26.344 1 98.06 48 VAL B C 1
ATOM 2289 O O . VAL B 1 48 ? -0.628 -6.414 -25.594 1 98.06 48 VAL B O 1
ATOM 2292 N N . LEU B 1 49 ? 1.304 -5.441 -26.031 1 98.62 49 LEU B N 1
ATOM 2293 C CA . LEU B 1 49 ? 1.361 -4.727 -24.75 1 98.62 49 LEU B CA 1
ATOM 2294 C C . LEU B 1 49 ? 0.233 -3.705 -24.656 1 98.62 49 LEU B C 1
ATOM 2296 O O . LEU B 1 49 ? -0.344 -3.514 -23.578 1 98.62 49 LEU B O 1
ATOM 2300 N N . LEU B 1 50 ? -0.022 -3.049 -25.75 1 98.38 50 LEU B N 1
ATOM 2301 C CA . LEU B 1 50 ? -1.122 -2.09 -25.75 1 98.38 50 LEU B CA 1
ATOM 2302 C C . LEU B 1 50 ? -2.449 -2.783 -25.469 1 98.38 50 LEU B C 1
ATOM 2304 O O . LEU B 1 50 ? -3.26 -2.285 -24.672 1 98.38 50 LEU B O 1
ATOM 2308 N N . SER B 1 51 ? -2.699 -3.924 -26.125 1 98.19 51 SER B N 1
ATOM 2309 C CA . SER B 1 51 ? -3.928 -4.68 -25.906 1 98.19 51 SER B CA 1
ATOM 2310 C C . SER B 1 51 ? -4.07 -5.105 -24.453 1 98.19 51 SER B C 1
ATOM 2312 O O . SER B 1 51 ? -5.145 -4.957 -23.859 1 98.19 51 SER B O 1
ATOM 2314 N N . HIS B 1 52 ? -3.023 -5.617 -23.828 1 98.5 52 HIS B N 1
ATOM 2315 C CA . HIS B 1 52 ? -3.035 -6.008 -22.422 1 98.5 52 HIS B CA 1
ATOM 2316 C C . HIS B 1 52 ? -3.184 -4.793 -21.516 1 98.5 52 HIS B C 1
ATOM 2318 O O . HIS B 1 52 ? -3.834 -4.871 -20.469 1 98.5 52 HIS B O 1
ATOM 2324 N N . SER B 1 53 ? -2.621 -3.672 -21.953 1 98.62 53 SER B N 1
ATOM 2325 C CA . SER B 1 53 ? -2.723 -2.441 -21.188 1 98.62 53 SER B CA 1
ATOM 2326 C C . SER B 1 53 ? -4.164 -1.951 -21.109 1 98.62 53 SER B C 1
ATOM 2328 O O . SER B 1 53 ? -4.594 -1.425 -20.078 1 98.62 53 SER B O 1
ATOM 2330 N N . VAL B 1 54 ? -4.867 -2.107 -22.156 1 98.38 54 VAL B N 1
ATOM 2331 C CA . VAL B 1 54 ? -6.262 -1.681 -22.188 1 98.38 54 VAL B CA 1
ATOM 2332 C C . VAL B 1 54 ? -7.074 -2.494 -21.188 1 98.38 54 VAL B C 1
ATOM 2334 O O . VAL B 1 54 ? -7.91 -1.944 -20.469 1 98.38 54 VAL B O 1
ATOM 2337 N N . THR B 1 55 ? -6.848 -3.771 -21.156 1 98.06 55 THR B N 1
ATOM 2338 C CA . THR B 1 55 ? -7.531 -4.637 -20.203 1 98.06 55 THR B CA 1
ATOM 2339 C C . THR B 1 55 ? -7.234 -4.211 -18.766 1 98.06 55 THR B C 1
ATOM 2341 O O . THR B 1 55 ? -8.148 -4.027 -17.969 1 98.06 55 THR B O 1
ATOM 2344 N N . THR B 1 56 ? -5.973 -4.027 -18.469 1 98.38 56 THR B N 1
ATOM 2345 C CA . THR B 1 56 ? -5.551 -3.625 -17.141 1 98.38 56 THR B CA 1
ATOM 2346 C C . THR B 1 56 ? -6.117 -2.254 -16.781 1 98.38 56 THR B C 1
ATOM 2348 O O . THR B 1 56 ? -6.574 -2.035 -15.656 1 98.38 56 THR B O 1
ATOM 2351 N N . LEU B 1 57 ? -6.129 -1.379 -17.75 1 98.56 57 LEU B N 1
ATOM 2352 C CA . LEU B 1 57 ? -6.652 -0.034 -17.531 1 98.56 57 LEU B CA 1
ATOM 2353 C C . LEU B 1 57 ? -8.141 -0.076 -17.188 1 98.56 57 LEU B C 1
ATOM 2355 O O . LEU B 1 57 ? -8.594 0.63 -16.297 1 98.56 57 LEU B O 1
ATOM 2359 N N . ASN B 1 58 ? -8.898 -0.846 -17.891 1 98.19 58 ASN B N 1
ATOM 2360 C CA . ASN B 1 58 ? -10.328 -0.966 -17.656 1 98.19 58 ASN B CA 1
ATOM 2361 C C . ASN B 1 58 ? -10.617 -1.492 -16.25 1 98.19 58 ASN B C 1
ATOM 2363 O O . ASN B 1 58 ? -11.508 -0.99 -15.562 1 98.19 58 ASN B O 1
ATOM 2367 N N . GLU B 1 59 ? -9.891 -2.473 -15.828 1 98.12 59 GLU B N 1
ATOM 2368 C CA . GLU B 1 59 ? -10.039 -3.023 -14.484 1 98.12 59 GLU B CA 1
ATOM 2369 C C . GLU B 1 59 ? -9.688 -1.987 -13.422 1 98.12 59 GLU B C 1
ATOM 2371 O O . GLU B 1 59 ? -10.406 -1.834 -12.438 1 98.12 59 GLU B O 1
ATOM 2376 N N . ALA B 1 60 ? -8.617 -1.293 -13.656 1 98.56 60 ALA B N 1
ATOM 2377 C CA . ALA B 1 60 ? -8.141 -0.294 -12.703 1 98.56 60 ALA B CA 1
ATOM 2378 C C . ALA B 1 60 ? -9.133 0.861 -12.578 1 98.56 60 ALA B C 1
ATOM 2380 O O . ALA B 1 60 ? -9.461 1.287 -11.469 1 98.56 60 ALA B O 1
ATOM 2381 N N . VAL B 1 61 ? -9.586 1.346 -13.695 1 98.69 61 VAL B N 1
ATOM 2382 C CA . VAL B 1 61 ? -10.492 2.488 -13.711 1 98.69 61 VAL B CA 1
ATOM 2383 C C . VAL B 1 61 ? -11.82 2.105 -13.055 1 98.69 61 VAL B C 1
ATOM 2385 O O . VAL B 1 61 ? -12.336 2.846 -12.219 1 98.69 61 VAL B O 1
ATOM 2388 N N . LEU B 1 62 ? -12.328 0.981 -13.438 1 98.69 62 LEU B N 1
ATOM 2389 C CA . LEU B 1 62 ? -13.594 0.539 -12.859 1 98.69 62 LEU B CA 1
ATOM 2390 C C . LEU B 1 62 ? -13.469 0.352 -11.352 1 98.69 62 LEU B C 1
ATOM 2392 O O . LEU B 1 62 ? -14.336 0.792 -10.594 1 98.69 62 LEU B O 1
ATOM 2396 N N . GLY B 1 63 ? -12.422 -0.312 -10.914 1 98.69 63 GLY B N 1
ATOM 2397 C CA . GLY B 1 63 ? -12.195 -0.487 -9.492 1 98.69 63 GLY B CA 1
ATOM 2398 C C . GLY B 1 63 ? -12.016 0.825 -8.75 1 98.69 63 GLY B C 1
ATOM 2399 O O . GLY B 1 63 ? -12.547 1.003 -7.652 1 98.69 63 GLY B O 1
ATOM 2400 N N . LEU B 1 64 ? -11.273 1.726 -9.359 1 98.69 64 LEU B N 1
ATOM 2401 C CA . LEU B 1 64 ? -11.016 3.025 -8.75 1 98.69 64 LEU B CA 1
ATOM 2402 C C . LEU B 1 64 ? -12.312 3.822 -8.609 1 98.69 64 LEU B C 1
ATOM 2404 O O . LEU B 1 64 ? -12.547 4.461 -7.578 1 98.69 64 LEU B O 1
ATOM 2408 N N . VAL B 1 65 ? -13.133 3.805 -9.602 1 98.75 65 VAL B N 1
ATOM 2409 C CA . VAL B 1 65 ? -14.398 4.527 -9.578 1 98.75 65 VAL B CA 1
ATOM 2410 C C . VAL B 1 65 ? -15.305 3.947 -8.5 1 98.75 65 VAL B C 1
ATOM 2412 O O . VAL B 1 65 ? -15.883 4.688 -7.699 1 98.75 65 VAL B O 1
ATOM 2415 N N . ILE B 1 66 ? -15.414 2.672 -8.438 1 98.81 66 ILE B N 1
ATOM 2416 C CA . ILE B 1 66 ? -16.25 2.023 -7.441 1 98.81 66 ILE B CA 1
ATOM 2417 C C . ILE B 1 66 ? -15.719 2.322 -6.043 1 98.81 66 ILE B C 1
ATOM 2419 O O . ILE B 1 66 ? -16.484 2.674 -5.141 1 98.81 66 ILE B O 1
ATOM 2423 N N . ALA B 1 67 ? -14.398 2.182 -5.879 1 98.75 67 ALA B N 1
ATOM 2424 C CA . ALA B 1 67 ? -13.773 2.49 -4.594 1 98.75 67 ALA B CA 1
ATOM 2425 C C . ALA B 1 67 ? -14.055 3.93 -4.18 1 98.75 67 ALA B C 1
ATOM 2427 O O . ALA B 1 67 ? -14.32 4.203 -3.006 1 98.75 67 ALA B O 1
ATOM 2428 N N . SER B 1 68 ? -13.984 4.828 -5.129 1 98.75 68 SER B N 1
ATOM 2429 C CA . SER B 1 68 ? -14.211 6.242 -4.863 1 98.75 68 SER B CA 1
ATOM 2430 C C . SER B 1 68 ? -15.633 6.5 -4.387 1 98.75 68 SER B C 1
ATOM 2432 O O . SER B 1 68 ? -15.852 7.207 -3.402 1 98.75 68 SER B O 1
ATOM 2434 N N . VAL B 1 69 ? -16.578 5.934 -5.035 1 98.75 69 VAL B N 1
ATOM 2435 C CA . VAL B 1 69 ? -17.969 6.113 -4.691 1 98.75 69 VAL B CA 1
ATOM 2436 C C . VAL B 1 69 ? -18.25 5.508 -3.316 1 98.75 69 VAL B C 1
ATOM 2438 O O . VAL B 1 69 ? -18.859 6.148 -2.457 1 98.75 69 VAL B O 1
ATOM 2441 N N . LEU B 1 70 ? -17.781 4.316 -3.104 1 98.56 70 LEU B N 1
ATOM 2442 C CA . LEU B 1 70 ? -18 3.637 -1.832 1 98.56 70 LEU B CA 1
ATOM 2443 C C . LEU B 1 70 ? -17.328 4.387 -0.688 1 98.56 70 LEU B C 1
ATOM 2445 O O . LEU B 1 70 ? -17.906 4.52 0.396 1 98.56 70 LEU B O 1
ATOM 2449 N N . SER B 1 71 ? -16.109 4.824 -0.925 1 98.56 71 SER B N 1
ATOM 2450 C CA . SER B 1 71 ? -15.391 5.566 0.106 1 98.56 71 SER B CA 1
ATOM 2451 C C . SER B 1 71 ? -16.094 6.871 0.446 1 98.56 71 SER B C 1
ATOM 2453 O O . SER B 1 71 ? -16.156 7.27 1.611 1 98.56 71 SER B O 1
ATOM 2455 N N . PHE B 1 72 ? -16.594 7.52 -0.595 1 98.44 72 PHE B N 1
ATOM 2456 C CA . PHE B 1 72 ? -17.328 8.773 -0.415 1 98.44 72 PHE B CA 1
ATOM 2457 C C . PHE B 1 72 ? -18.531 8.57 0.486 1 98.44 72 PHE B C 1
ATOM 2459 O O . PHE B 1 72 ? -18.734 9.312 1.45 1 98.44 72 PHE B O 1
ATOM 2466 N N . ILE B 1 73 ? -19.266 7.555 0.255 1 98.25 73 ILE B N 1
ATOM 2467 C CA . ILE B 1 73 ? -20.484 7.25 1.002 1 98.25 73 ILE B CA 1
ATOM 2468 C C . ILE B 1 73 ? -20.125 6.836 2.428 1 98.25 73 ILE B C 1
ATOM 2470 O O . ILE B 1 73 ? -20.703 7.332 3.393 1 98.25 73 ILE B O 1
ATOM 2474 N N . THR B 1 74 ? -19.188 6.027 2.561 1 97.94 74 THR B N 1
ATOM 2475 C CA . THR B 1 74 ? -18.797 5.504 3.865 1 97.94 74 THR B CA 1
ATOM 2476 C C . THR B 1 74 ? -18.25 6.617 4.754 1 97.94 74 THR B C 1
ATOM 2478 O O . THR B 1 74 ? -18.562 6.688 5.941 1 97.94 74 THR B O 1
ATOM 2481 N N . ALA B 1 75 ? -17.375 7.434 4.141 1 98.12 75 ALA B N 1
ATOM 2482 C CA . ALA B 1 75 ? -16.781 8.523 4.918 1 98.12 75 ALA B CA 1
ATOM 2483 C C . ALA B 1 75 ? -17.875 9.477 5.43 1 98.12 75 ALA B C 1
ATOM 2485 O O . ALA B 1 75 ? -17.828 9.906 6.582 1 98.12 75 ALA B O 1
ATOM 2486 N N . LEU B 1 76 ? -18.844 9.781 4.629 1 97.81 76 LEU B N 1
ATOM 2487 C CA . LEU B 1 76 ? -19.953 10.641 5.043 1 97.81 76 LEU B CA 1
ATOM 2488 C C . LEU B 1 76 ? -20.781 9.977 6.137 1 97.81 76 LEU B C 1
ATOM 2490 O O . LEU B 1 76 ? -21.172 10.625 7.105 1 97.81 76 LEU B O 1
ATOM 2494 N N . ALA B 1 77 ? -21.047 8.703 5.953 1 97.69 77 ALA B N 1
ATOM 2495 C CA . ALA B 1 77 ? -21.812 7.957 6.945 1 97.69 77 ALA B CA 1
ATOM 2496 C C . ALA B 1 77 ? -21.078 7.934 8.289 1 97.69 77 ALA B C 1
ATOM 2498 O O . ALA B 1 77 ? -21.703 8.125 9.344 1 97.69 77 ALA B O 1
ATOM 2499 N N . MET B 1 78 ? -19.844 7.723 8.258 1 96.31 78 MET B N 1
ATOM 2500 C CA . MET B 1 78 ? -19.062 7.672 9.484 1 96.31 78 MET B CA 1
ATOM 2501 C C . MET B 1 78 ? -19 9.047 10.148 1 96.31 78 MET B C 1
ATOM 2503 O O . MET B 1 78 ? -18.953 9.141 11.383 1 96.31 78 MET B O 1
ATOM 2507 N N . ASP B 1 79 ? -18.953 10.078 9.312 1 96.19 79 ASP B N 1
ATOM 2508 C CA . ASP B 1 79 ? -18.938 11.438 9.859 1 96.19 79 ASP B CA 1
ATOM 2509 C C . ASP B 1 79 ? -20.281 11.789 10.492 1 96.19 79 ASP B C 1
ATOM 2511 O O . ASP B 1 79 ? -20.328 12.492 11.5 1 96.19 79 ASP B O 1
ATOM 2515 N N . TYR B 1 80 ? -21.328 11.336 9.898 1 95.19 80 TYR B N 1
ATOM 2516 C CA . TYR B 1 80 ? -22.672 11.641 10.359 1 95.19 80 TYR B CA 1
ATOM 2517 C C . TYR B 1 80 ? -23.016 10.844 11.609 1 95.19 80 TYR B C 1
ATOM 2519 O O . TYR B 1 80 ? -23.594 11.383 12.555 1 95.19 80 TYR B O 1
ATOM 2527 N N . TRP B 1 81 ? -22.781 9.586 11.586 1 95.31 81 TRP B N 1
ATOM 2528 C CA . TRP B 1 81 ? -23.078 8.719 12.719 1 95.31 81 TRP B CA 1
ATOM 2529 C C . TRP B 1 81 ? -21.812 8.297 13.438 1 95.31 81 TRP B C 1
ATOM 2531 O O . TRP B 1 81 ? -21.109 7.375 13 1 95.31 81 TRP B O 1
ATOM 2541 N N . LYS B 1 82 ? -21.625 8.711 14.609 1 91.25 82 LYS B N 1
ATOM 2542 C CA . LYS B 1 82 ? -20.406 8.469 15.367 1 91.25 82 LYS B CA 1
ATOM 2543 C C . LYS B 1 82 ? -20.219 6.988 15.664 1 91.25 82 LYS B C 1
ATOM 2545 O O . LYS B 1 82 ? -19.094 6.488 15.695 1 91.25 82 LYS B O 1
ATOM 2550 N N . PHE B 1 83 ? -21.25 6.309 15.797 1 90.62 83 PHE B N 1
ATOM 2551 C CA . PHE B 1 83 ? -21.141 4.891 16.109 1 90.62 83 PHE B CA 1
ATOM 2552 C C . PHE B 1 83 ? -20.562 4.113 14.938 1 90.62 83 PHE B C 1
ATOM 2554 O O . PHE B 1 83 ? -19.859 3.123 15.125 1 90.62 83 PHE B O 1
ATOM 2561 N N . LEU B 1 84 ? -20.75 4.574 13.68 1 93 84 LEU B N 1
ATOM 2562 C CA . LEU B 1 84 ? -20.172 3.934 12.508 1 93 84 LEU B CA 1
ATOM 2563 C C . LEU B 1 84 ? -18.672 4.145 12.461 1 93 84 LEU B C 1
ATOM 2565 O O . LEU B 1 84 ? -17.922 3.24 12.086 1 93 84 LEU B O 1
ATOM 2569 N N . GLU B 1 85 ? -18.359 5.27 12.797 1 92.31 85 GLU B N 1
ATOM 2570 C CA . GLU B 1 85 ? -16.922 5.559 12.852 1 92.31 85 GLU B CA 1
ATOM 2571 C C . GLU B 1 85 ? -16.219 4.648 13.852 1 92.31 85 GLU B C 1
ATOM 2573 O O . GLU B 1 85 ? -15.188 4.051 13.531 1 92.31 85 GLU B O 1
ATOM 2578 N N . MET B 1 86 ? -16.812 4.488 14.992 1 90.81 86 MET B N 1
ATOM 2579 C CA . MET B 1 86 ? -16.219 3.701 16.062 1 90.81 86 MET B CA 1
ATOM 2580 C C . MET B 1 86 ? -16.219 2.217 15.719 1 90.81 86 MET B C 1
ATOM 2582 O O . MET B 1 86 ? -15.32 1.476 16.125 1 90.81 86 MET B O 1
ATOM 2586 N N . SER B 1 87 ? -17.125 1.833 14.93 1 90.44 87 SER B N 1
ATOM 2587 C CA . SER B 1 87 ? -17.266 0.421 14.586 1 90.44 87 SER B CA 1
ATOM 2588 C C . SER B 1 87 ? -16.484 0.07 13.328 1 90.44 87 SER B C 1
ATOM 2590 O O . SER B 1 87 ? -15.836 -0.977 13.266 1 90.44 87 SER B O 1
ATOM 2592 N N . PHE B 1 88 ? -16.453 0.95 12.367 1 91.62 88 PHE B N 1
ATOM 2593 C CA . PHE B 1 88 ? -15.945 0.602 11.039 1 91.62 88 PHE B CA 1
ATOM 2594 C C . PHE B 1 88 ? -14.484 1 10.891 1 91.62 88 PHE B C 1
ATOM 2596 O O . PHE B 1 88 ? -13.727 0.357 10.156 1 91.62 88 PHE B O 1
ATOM 2603 N N . TYR B 1 89 ? -14.094 1.993 11.594 1 90 89 TYR B N 1
ATOM 2604 C CA . TYR B 1 89 ? -12.742 2.506 11.398 1 90 89 TYR B CA 1
ATOM 2605 C C . TYR B 1 89 ? -11.703 1.459 11.781 1 90 89 TYR B C 1
ATOM 2607 O O . TYR B 1 89 ? -10.773 1.19 11.016 1 90 89 TYR B O 1
ATOM 2615 N N . PRO B 1 90 ? -11.875 0.762 12.852 1 88.75 90 PRO B N 1
ATOM 2616 C CA . PRO B 1 90 ? -10.914 -0.289 13.203 1 88.75 90 PRO B CA 1
ATOM 2617 C C . PRO B 1 90 ? -10.891 -1.428 12.18 1 88.75 90 PRO B C 1
ATOM 2619 O O . PRO B 1 90 ? -9.828 -2.004 11.922 1 88.75 90 PRO B O 1
ATOM 2622 N N . LEU B 1 91 ? -12.016 -1.712 11.672 1 91.12 91 LEU B N 1
ATOM 2623 C CA . LEU B 1 91 ? -12.117 -2.766 10.672 1 91.12 91 LEU B CA 1
ATOM 2624 C C . LEU B 1 91 ? -11.391 -2.363 9.383 1 91.12 91 LEU B C 1
ATOM 2626 O O . LEU B 1 91 ? -10.82 -3.211 8.703 1 91.12 91 LEU B O 1
ATOM 2630 N N . LEU B 1 92 ? -11.43 -1.107 9.109 1 91.88 92 LEU B N 1
ATOM 2631 C CA . LEU B 1 92 ? -10.719 -0.595 7.941 1 91.88 92 LEU B CA 1
ATOM 2632 C C . LEU B 1 92 ? -9.211 -0.771 8.102 1 91.88 92 LEU B C 1
ATOM 2634 O O . LEU B 1 92 ? -8.531 -1.185 7.16 1 91.88 92 LEU B O 1
ATOM 2638 N N . VAL B 1 93 ? -8.773 -0.591 9.258 1 89.69 93 VAL B N 1
ATOM 2639 C CA . VAL B 1 93 ? -7.348 -0.722 9.531 1 89.69 93 VAL B CA 1
ATOM 2640 C C . VAL B 1 93 ? -6.934 -2.188 9.422 1 89.69 93 VAL B C 1
ATOM 2642 O O . VAL B 1 93 ? -5.914 -2.508 8.805 1 89.69 93 VAL B O 1
ATOM 2645 N N . ILE B 1 94 ? -7.691 -3.041 9.922 1 91.06 94 ILE B N 1
ATOM 2646 C CA . ILE B 1 94 ? -7.406 -4.473 9.906 1 91.06 94 ILE B CA 1
ATOM 2647 C C . ILE B 1 94 ? -7.418 -4.984 8.469 1 91.06 94 ILE B C 1
ATOM 2649 O O . ILE B 1 94 ? -6.621 -5.855 8.109 1 91.06 94 ILE B O 1
ATOM 2653 N N . SER B 1 95 ? -8.258 -4.414 7.648 1 91.38 95 SER B N 1
ATOM 2654 C CA . SER B 1 95 ? -8.352 -4.848 6.258 1 91.38 95 SER B CA 1
ATOM 2655 C C . SER B 1 95 ? -7.043 -4.605 5.516 1 91.38 95 SER B C 1
ATOM 2657 O O . SER B 1 95 ? -6.734 -5.305 4.551 1 91.38 95 SER B O 1
ATOM 2659 N N . GLN B 1 96 ? -6.25 -3.65 5.941 1 92.62 96 GLN B N 1
ATOM 2660 C CA . GLN B 1 96 ? -4.98 -3.314 5.305 1 92.62 96 GLN B CA 1
ATOM 2661 C C . GLN B 1 96 ? -3.893 -4.316 5.676 1 92.62 96 GLN B C 1
ATOM 2663 O O . GLN B 1 96 ? -2.822 -4.336 5.066 1 92.62 96 GLN B O 1
ATOM 2668 N N . MET B 1 97 ? -4.227 -5.148 6.648 1 94.5 97 MET B N 1
ATOM 2669 C CA . MET B 1 97 ? -3.262 -6.141 7.113 1 94.5 97 MET B CA 1
ATOM 2670 C C . MET B 1 97 ? -3.391 -7.438 6.32 1 94.5 97 MET B C 1
ATOM 2672 O O . MET B 1 97 ? -2.547 -8.328 6.434 1 94.5 97 MET B O 1
ATOM 2676 N N . LEU B 1 98 ? -4.367 -7.445 5.484 1 93.44 98 LEU B N 1
ATOM 2677 C CA . LEU B 1 98 ? -4.582 -8.609 4.641 1 93.44 98 LEU B CA 1
ATOM 2678 C C . LEU B 1 98 ? -3.637 -8.609 3.445 1 93.44 98 LEU B C 1
ATOM 2680 O O . LEU B 1 98 ? -3.559 -7.617 2.715 1 93.44 98 LEU B O 1
ATOM 2684 N N . PRO B 1 99 ? -2.91 -9.633 3.268 1 91.12 99 PRO B N 1
ATOM 2685 C CA . PRO B 1 99 ? -2.105 -9.695 2.045 1 91.12 99 PRO B CA 1
ATOM 2686 C C . PRO B 1 99 ? -2.959 -9.805 0.782 1 91.12 99 PRO B C 1
ATOM 2688 O O . PRO B 1 99 ? -3.57 -10.844 0.533 1 91.12 99 PRO B O 1
ATOM 2691 N N . ILE B 1 100 ? -2.904 -8.867 0.023 1 90.06 100 ILE B N 1
ATOM 2692 C CA . ILE B 1 100 ? -3.801 -8.742 -1.122 1 90.06 100 ILE B CA 1
ATOM 2693 C C . ILE B 1 100 ? -3.539 -9.875 -2.109 1 90.06 100 ILE B C 1
ATOM 2695 O O . ILE B 1 100 ? -4.461 -10.352 -2.775 1 90.06 100 ILE B O 1
ATOM 2699 N N . MET B 1 101 ? -2.361 -10.281 -2.178 1 89.31 101 MET B N 1
ATOM 2700 C CA . MET B 1 101 ? -1.997 -11.336 -3.125 1 89.31 101 MET B CA 1
ATOM 2701 C C . MET B 1 101 ? -2.73 -12.633 -2.805 1 89.31 101 MET B C 1
ATOM 2703 O O . MET B 1 101 ? -3.004 -13.43 -3.701 1 89.31 101 MET B O 1
ATOM 2707 N N . VAL B 1 102 ? -3.018 -12.805 -1.514 1 90.62 102 VAL B N 1
ATOM 2708 C CA . VAL B 1 102 ? -3.699 -14.023 -1.075 1 90.62 102 VAL B CA 1
ATOM 2709 C C . VAL B 1 102 ? -5.168 -13.969 -1.486 1 90.62 102 VAL B C 1
ATOM 2711 O O . VAL B 1 102 ? -5.781 -15 -1.769 1 90.62 102 VAL B O 1
ATOM 2714 N N . LEU B 1 103 ? -5.695 -12.836 -1.626 1 92.5 103 LEU B N 1
ATOM 2715 C CA . LEU B 1 103 ? -7.105 -12.648 -1.942 1 92.5 103 LEU B CA 1
ATOM 2716 C C . LEU B 1 103 ? -7.383 -12.969 -3.406 1 92.5 103 LEU B C 1
ATOM 2718 O O . LEU B 1 103 ? -8.492 -13.375 -3.76 1 92.5 103 LEU B O 1
ATOM 2722 N N . GLY B 1 104 ? -6.422 -12.859 -4.207 1 91.06 104 GLY B N 1
ATOM 2723 C CA . GLY B 1 104 ? -6.582 -13.133 -5.629 1 91.06 104 GLY B CA 1
ATOM 2724 C C . GLY B 1 104 ? -7.145 -14.508 -5.91 1 91.06 104 GLY B C 1
ATOM 2725 O O . GLY B 1 104 ? -8.227 -14.641 -6.488 1 91.06 104 GLY B O 1
ATOM 2726 N N . PRO B 1 105 ? -6.445 -15.492 -5.453 1 90.56 105 PRO B N 1
ATOM 2727 C CA . PRO B 1 105 ? -6.922 -16.859 -5.676 1 90.56 105 PRO B CA 1
ATOM 2728 C C . PRO B 1 105 ? -8.281 -17.125 -5.039 1 90.56 105 PRO B C 1
ATOM 2730 O O . PRO B 1 105 ? -9.109 -17.844 -5.609 1 90.56 105 PRO B O 1
ATOM 2733 N N . LEU B 1 106 ? -8.5 -16.547 -3.883 1 93.75 106 LEU B N 1
ATOM 2734 C CA . LEU B 1 106 ? -9.773 -16.734 -3.203 1 93.75 106 LEU B CA 1
ATOM 2735 C C . LEU B 1 106 ? -10.914 -16.094 -3.998 1 93.75 106 LEU B C 1
ATOM 2737 O O . LEU B 1 106 ? -11.969 -16.703 -4.172 1 93.75 106 LEU B O 1
ATOM 2741 N N . LEU B 1 107 ? -10.68 -14.938 -4.512 1 94.69 107 LEU B N 1
ATOM 2742 C CA . LEU B 1 107 ? -11.695 -14.234 -5.285 1 94.69 107 LEU B CA 1
ATOM 2743 C C . LEU B 1 107 ? -11.953 -14.938 -6.613 1 94.69 107 LEU B C 1
ATOM 2745 O O . LEU B 1 107 ? -13.094 -14.969 -7.09 1 94.69 107 LEU B O 1
ATOM 2749 N N . THR B 1 108 ? -10.891 -15.469 -7.133 1 92.88 108 THR B N 1
ATOM 2750 C CA . THR B 1 108 ? -11.055 -16.234 -8.359 1 92.88 108 THR B CA 1
ATOM 2751 C C . THR B 1 108 ? -11.875 -17.5 -8.102 1 92.88 108 THR B C 1
ATOM 2753 O O . THR B 1 108 ? -12.695 -17.891 -8.93 1 92.88 108 THR B O 1
ATOM 2756 N N . LEU B 1 109 ? -11.594 -18.109 -6.984 1 91.69 109 LEU B N 1
ATOM 2757 C CA . LEU B 1 109 ? -12.359 -19.281 -6.574 1 91.69 109 LEU B CA 1
ATOM 2758 C C . LEU B 1 109 ? -13.836 -18.938 -6.402 1 91.69 109 LEU B C 1
ATOM 2760 O O . LEU B 1 109 ? -14.703 -19.719 -6.77 1 91.69 109 LEU B O 1
ATOM 2764 N N . TRP B 1 110 ? -14.172 -17.703 -5.941 1 93.81 110 TRP B N 1
ATOM 2765 C CA . TRP B 1 110 ? -15.531 -17.297 -5.594 1 93.81 110 TRP B CA 1
ATOM 2766 C C . TRP B 1 110 ? -16.25 -16.75 -6.812 1 93.81 110 TRP B C 1
ATOM 2768 O O . TRP B 1 110 ? -17.469 -16.938 -6.965 1 93.81 110 TRP B O 1
ATOM 2778 N N . PHE B 1 111 ? -15.523 -16.078 -7.703 1 94.44 111 PHE B N 1
ATOM 2779 C CA . PHE B 1 111 ? -16.234 -15.289 -8.695 1 94.44 111 PHE B CA 1
ATOM 2780 C C . PHE B 1 111 ? -15.758 -15.641 -10.109 1 94.44 111 PHE B C 1
ATOM 2782 O O . PHE B 1 111 ? -16.266 -15.086 -11.086 1 94.44 111 PHE B O 1
ATOM 2789 N N . GLY B 1 112 ? -14.805 -16.547 -10.234 1 91.56 112 GLY B N 1
ATOM 2790 C CA . GLY B 1 112 ? -14.328 -16.984 -11.539 1 91.56 112 GLY B CA 1
ATOM 2791 C C . GLY B 1 112 ? -13.133 -16.203 -12.031 1 91.56 112 GLY B C 1
ATOM 2792 O O . GLY B 1 112 ? -12.492 -15.484 -11.25 1 91.56 112 GLY B O 1
ATOM 2793 N N . PHE B 1 113 ? -12.844 -16.297 -13.305 1 90.81 113 PHE B N 1
ATOM 2794 C CA . PHE B 1 113 ? -11.602 -15.797 -13.867 1 90.81 113 PHE B CA 1
ATOM 2795 C C . PHE B 1 113 ? -11.844 -14.508 -14.641 1 90.81 113 PHE B C 1
ATOM 2797 O O . PHE B 1 113 ? -10.914 -13.945 -15.227 1 90.81 113 PHE B O 1
ATOM 2804 N N . GLY B 1 114 ? -13.086 -14.039 -14.609 1 91.88 114 GLY B N 1
ATOM 2805 C CA . GLY B 1 114 ? -13.438 -12.836 -15.352 1 91.88 114 GLY B CA 1
ATOM 2806 C C . GLY B 1 114 ? -12.914 -11.562 -14.711 1 91.88 114 GLY B C 1
ATOM 2807 O O . GLY B 1 114 ? -11.93 -11.594 -13.969 1 91.88 114 GLY B O 1
ATOM 2808 N N . MET B 1 115 ? -13.5 -10.469 -14.984 1 93.88 115 MET B N 1
ATOM 2809 C CA . MET B 1 115 ? -13.039 -9.141 -14.586 1 93.88 115 MET B CA 1
ATOM 2810 C C . MET B 1 115 ? -13.352 -8.883 -13.117 1 93.88 115 MET B C 1
ATOM 2812 O O . MET B 1 115 ? -12.641 -8.125 -12.445 1 93.88 115 MET B O 1
ATOM 2816 N N . LEU B 1 116 ? -14.297 -9.5 -12.633 1 95.62 116 LEU B N 1
ATOM 2817 C CA . LEU B 1 116 ? -14.867 -9.156 -11.336 1 95.62 116 LEU B CA 1
ATOM 2818 C C . LEU B 1 116 ? -13.828 -9.32 -10.227 1 95.62 116 LEU B C 1
ATOM 2820 O O . LEU B 1 116 ? -13.625 -8.414 -9.422 1 95.62 116 LEU B O 1
ATOM 2824 N N . PRO B 1 117 ? -13.102 -10.469 -10.156 1 95.88 117 PRO B N 1
ATOM 2825 C CA . PRO B 1 117 ? -12.102 -10.602 -9.102 1 95.88 117 PRO B CA 1
ATOM 2826 C C . PRO B 1 117 ? -11.047 -9.5 -9.141 1 95.88 117 PRO B C 1
ATOM 2828 O O . PRO B 1 117 ? -10.617 -9.008 -8.094 1 95.88 117 PRO B O 1
ATOM 2831 N N . LYS B 1 118 ? -10.594 -9.117 -10.359 1 96.75 118 LYS B N 1
ATOM 2832 C CA . LYS B 1 118 ? -9.594 -8.062 -10.516 1 96.75 118 LYS B CA 1
ATOM 2833 C C . LYS B 1 118 ? -10.133 -6.715 -10.047 1 96.75 118 LYS B C 1
ATOM 2835 O O . LYS B 1 118 ? -9.43 -5.969 -9.352 1 96.75 118 LYS B O 1
ATOM 2840 N N . VAL B 1 119 ? -11.336 -6.461 -10.367 1 97.62 119 VAL B N 1
ATOM 2841 C CA . VAL B 1 119 ? -11.961 -5.199 -9.984 1 97.62 119 VAL B CA 1
ATOM 2842 C C . VAL B 1 119 ? -12.117 -5.137 -8.469 1 97.62 119 VAL B C 1
ATOM 2844 O O . VAL B 1 119 ? -11.859 -4.094 -7.859 1 97.62 119 VAL B O 1
ATOM 2847 N N . ILE B 1 120 ? -12.516 -6.223 -7.875 1 97.19 120 ILE B N 1
ATOM 2848 C CA . ILE B 1 120 ? -12.68 -6.27 -6.426 1 97.19 120 ILE B CA 1
ATOM 2849 C C . ILE B 1 120 ? -11.336 -5.996 -5.746 1 97.19 120 ILE B C 1
ATOM 2851 O O . ILE B 1 120 ? -11.273 -5.258 -4.762 1 97.19 120 ILE B O 1
ATOM 2855 N N . LEU B 1 121 ? -10.289 -6.574 -6.238 1 96.38 121 LEU B N 1
ATOM 2856 C CA . LEU B 1 121 ? -8.961 -6.344 -5.672 1 96.38 121 LEU B CA 1
ATOM 2857 C C . LEU B 1 121 ? -8.578 -4.871 -5.77 1 96.38 121 LEU B C 1
ATOM 2859 O O . LEU B 1 121 ? -8.031 -4.305 -4.82 1 96.38 121 LEU B O 1
ATOM 2863 N N . VAL B 1 122 ? -8.844 -4.27 -6.887 1 97.88 122 VAL B N 1
ATOM 2864 C CA . VAL B 1 122 ? -8.562 -2.85 -7.074 1 97.88 122 VAL B CA 1
ATOM 2865 C C . VAL B 1 122 ? -9.383 -2.025 -6.082 1 97.88 122 VAL B C 1
ATOM 2867 O O . VAL B 1 122 ? -8.875 -1.062 -5.5 1 97.88 122 VAL B O 1
ATOM 2870 N N . VAL B 1 123 ? -10.633 -2.389 -5.902 1 98 123 VAL B N 1
ATOM 2871 C CA . VAL B 1 123 ? -11.492 -1.683 -4.961 1 98 123 VAL B CA 1
ATOM 2872 C C . VAL B 1 123 ? -10.898 -1.77 -3.555 1 98 123 VAL B C 1
ATOM 2874 O O . VAL B 1 123 ? -10.812 -0.762 -2.85 1 98 123 VAL B O 1
ATOM 2877 N N . LEU B 1 124 ? -10.477 -2.904 -3.203 1 96.06 124 LEU B N 1
ATOM 2878 C CA . LEU B 1 124 ? -9.961 -3.135 -1.857 1 96.06 124 LEU B CA 1
ATOM 2879 C C . LEU B 1 124 ? -8.711 -2.307 -1.605 1 96.06 124 LEU B C 1
ATOM 2881 O O . LEU B 1 124 ? -8.547 -1.725 -0.53 1 96.06 124 LEU B O 1
ATOM 2885 N N . ILE B 1 125 ? -7.883 -2.229 -2.555 1 94.75 125 ILE B N 1
ATOM 2886 C CA . ILE B 1 125 ? -6.617 -1.52 -2.4 1 94.75 125 ILE B CA 1
ATOM 2887 C C . ILE B 1 125 ? -6.867 -0.013 -2.422 1 94.75 125 ILE B C 1
ATOM 2889 O O . ILE B 1 125 ? -6.199 0.742 -1.711 1 94.75 125 ILE B O 1
ATOM 2893 N N . SER B 1 126 ? -7.777 0.419 -3.162 1 97.88 126 SER B N 1
ATOM 2894 C CA . SER B 1 126 ? -8.008 1.84 -3.4 1 97.88 126 SER B CA 1
ATOM 2895 C C . SER B 1 126 ? -8.93 2.436 -2.344 1 97.88 126 SER B C 1
ATOM 2897 O O . SER B 1 126 ? -8.875 3.637 -2.072 1 97.88 126 SER B O 1
ATOM 2899 N N . TYR B 1 127 ? -9.727 1.594 -1.731 1 97.94 127 TYR B N 1
ATOM 2900 C CA . TYR B 1 127 ? -10.781 2.033 -0.821 1 97.94 127 TYR B CA 1
ATOM 2901 C C . TYR B 1 127 ? -10.188 2.701 0.414 1 97.94 127 TYR B C 1
ATOM 2903 O O . TYR B 1 127 ? -10.57 3.822 0.764 1 97.94 127 TYR B O 1
ATOM 2911 N N . PHE B 1 128 ? -9.242 2.201 0.954 1 96.31 128 PHE B N 1
ATOM 2912 C CA . PHE B 1 128 ? -8.758 2.594 2.27 1 96.31 128 PHE B CA 1
ATOM 2913 C C . PHE B 1 128 ? -8.141 3.988 2.227 1 96.31 128 PHE B C 1
ATOM 2915 O O . PHE B 1 128 ? -8.516 4.859 3.012 1 96.31 128 PHE B O 1
ATOM 2922 N N . PRO B 1 129 ? -7.176 4.242 1.319 1 96.5 129 PRO B N 1
ATOM 2923 C CA . PRO B 1 129 ? -6.602 5.594 1.326 1 96.5 129 PRO B CA 1
ATOM 2924 C C . PRO B 1 129 ? -7.648 6.68 1.091 1 96.5 129 PRO B C 1
ATOM 2926 O O . PRO B 1 129 ? -7.551 7.77 1.661 1 96.5 129 PRO B O 1
ATOM 2929 N N . ILE B 1 130 ? -8.633 6.398 0.345 1 98.19 130 ILE B N 1
ATOM 2930 C CA . ILE B 1 130 ? -9.641 7.406 0.029 1 98.19 130 ILE B CA 1
ATOM 2931 C C . ILE B 1 130 ? -10.531 7.648 1.246 1 98.19 130 ILE B C 1
ATOM 2933 O O . ILE B 1 130 ? -10.727 8.797 1.659 1 98.19 130 ILE B O 1
ATOM 2937 N N . VAL B 1 131 ? -11.023 6.582 1.831 1 98.12 131 VAL B N 1
ATOM 2938 C CA . VAL B 1 131 ? -11.984 6.719 2.92 1 98.12 131 VAL B CA 1
ATOM 2939 C C . VAL B 1 131 ? -11.312 7.359 4.129 1 98.12 131 VAL B C 1
ATOM 2941 O O . VAL B 1 131 ? -11.906 8.195 4.812 1 98.12 131 VAL B O 1
ATOM 2944 N N . VAL B 1 132 ? -10.102 7.012 4.379 1 95.62 132 VAL B N 1
ATOM 2945 C CA . VAL B 1 132 ? -9.398 7.52 5.551 1 95.62 132 VAL B CA 1
ATOM 2946 C C . VAL B 1 132 ? -9.078 9 5.363 1 95.62 132 VAL B C 1
ATOM 2948 O O . VAL B 1 132 ? -9.328 9.812 6.258 1 95.62 132 VAL B O 1
ATOM 2951 N N . SER B 1 133 ? -8.547 9.359 4.168 1 96.75 133 SER B N 1
ATOM 2952 C CA . SER B 1 133 ? -8.18 10.742 3.91 1 96.75 133 SER B CA 1
ATOM 2953 C C . SER B 1 133 ? -9.406 11.648 3.908 1 96.75 133 SER B C 1
ATOM 2955 O O . SER B 1 133 ? -9.383 12.75 4.461 1 96.75 133 SER B O 1
ATOM 2957 N N . PHE B 1 134 ? -10.445 11.203 3.361 1 97.94 134 PHE B N 1
ATOM 2958 C CA . PHE B 1 134 ? -11.68 11.977 3.314 1 97.94 134 PHE B CA 1
ATOM 2959 C C . PHE B 1 134 ? -12.289 12.102 4.703 1 97.94 134 PHE B C 1
ATOM 2961 O O . PHE B 1 134 ? -12.703 13.195 5.105 1 97.94 134 PHE B O 1
ATOM 2968 N N . SER B 1 135 ? -12.383 11.039 5.473 1 96.81 135 SER B N 1
ATOM 2969 C CA . SER B 1 135 ? -12.914 11.062 6.832 1 96.81 135 SER B CA 1
ATOM 2970 C C . SER B 1 135 ? -12.117 12.016 7.719 1 96.81 135 SER B C 1
ATOM 2972 O O . SER B 1 135 ? -12.695 12.742 8.531 1 96.81 135 SER B O 1
ATOM 2974 N N . ASP B 1 136 ? -10.82 11.969 7.535 1 95 136 ASP B N 1
ATOM 2975 C CA . ASP B 1 136 ? -9.953 12.828 8.336 1 95 136 ASP B CA 1
ATOM 2976 C C . ASP B 1 136 ? -10.242 14.305 8.078 1 95 136 ASP B C 1
ATOM 2978 O O . ASP B 1 136 ? -10.336 15.102 9.016 1 95 136 ASP B O 1
ATOM 2982 N N . THR B 1 137 ? -10.359 14.68 6.844 1 96.12 137 THR B N 1
ATOM 2983 C CA . THR B 1 137 ? -10.602 16.078 6.52 1 96.12 137 THR B CA 1
ATOM 2984 C C . THR B 1 137 ? -12.008 16.5 6.93 1 96.12 137 THR B C 1
ATOM 2986 O O . THR B 1 137 ? -12.234 17.641 7.336 1 96.12 137 THR B O 1
ATOM 2989 N N . LEU B 1 138 ? -12.961 15.625 6.848 1 96.56 138 LEU B N 1
ATOM 2990 C CA . LEU B 1 138 ? -14.312 15.914 7.312 1 96.56 138 LEU B CA 1
ATOM 2991 C C . LEU B 1 138 ? -14.32 16.203 8.812 1 96.56 138 LEU B C 1
ATOM 2993 O O . LEU B 1 138 ? -15.016 17.125 9.266 1 96.56 138 LEU B O 1
ATOM 2997 N N . ARG B 1 139 ? -13.562 15.477 9.477 1 94 139 ARG B N 1
ATOM 2998 C CA . ARG B 1 139 ? -13.516 15.602 10.93 1 94 139 ARG B CA 1
ATOM 2999 C C . ARG B 1 139 ? -12.836 16.906 11.344 1 94 139 ARG B C 1
ATOM 3001 O O . ARG B 1 139 ? -13.117 17.438 12.43 1 94 139 ARG B O 1
ATOM 3008 N N . LYS B 1 140 ? -12.047 17.406 10.523 1 93.88 140 LYS B N 1
ATOM 3009 C CA . LYS B 1 140 ? -11.25 18.578 10.859 1 93.88 140 LYS B CA 1
ATOM 3010 C C . LYS B 1 140 ? -11.984 19.859 10.508 1 93.88 140 LYS B C 1
ATOM 3012 O O . LYS B 1 140 ? -11.516 20.953 10.82 1 93.88 140 LYS B O 1
ATOM 3017 N N . VAL B 1 141 ? -13.078 19.688 9.93 1 93.25 141 VAL B N 1
ATOM 3018 C CA . VAL B 1 141 ? -13.859 20.859 9.578 1 93.25 141 VAL B CA 1
ATOM 3019 C C . VAL B 1 141 ? -14.227 21.641 10.844 1 93.25 141 VAL B C 1
ATOM 3021 O O . VAL B 1 141 ? -14.562 21.047 11.867 1 93.25 141 VAL B O 1
ATOM 3024 N N . SER B 1 142 ? -14.227 22.984 10.82 1 92.88 142 SER B N 1
ATOM 3025 C CA . SER B 1 142 ? -14.398 23.875 11.961 1 92.88 142 SER B CA 1
ATOM 3026 C C . SER B 1 142 ? -15.773 23.703 12.594 1 92.88 142 SER B C 1
ATOM 3028 O O . SER B 1 142 ? -16.797 23.938 11.945 1 92.88 142 SER B O 1
ATOM 3030 N N . LYS B 1 143 ? -15.703 23.438 13.797 1 93.25 143 LYS B N 1
ATOM 3031 C CA . LYS B 1 143 ? -16.953 23.328 14.547 1 93.25 143 LYS B CA 1
ATOM 3032 C C . LYS B 1 143 ? -17.609 24.688 14.727 1 93.25 143 LYS B C 1
ATOM 3034 O O . LYS B 1 143 ? -18.844 24.781 14.766 1 93.25 143 LYS B O 1
ATOM 3039 N N . GLU B 1 144 ? -16.719 25.625 14.844 1 94.94 144 GLU B N 1
ATOM 3040 C CA . GLU B 1 144 ? -17.219 27 14.984 1 94.94 144 GLU B CA 1
ATOM 3041 C C . GLU B 1 144 ? -18.047 27.406 13.773 1 94.94 144 GLU B C 1
ATOM 3043 O O . GLU B 1 144 ? -19.109 28.016 13.914 1 94.94 144 GLU B O 1
ATOM 3048 N N . GLN B 1 145 ? -17.578 27.062 12.656 1 95.06 145 GLN B N 1
ATOM 3049 C CA . GLN B 1 145 ? -18.281 27.406 11.43 1 95.06 145 GLN B CA 1
ATOM 3050 C C . GLN B 1 145 ? -19.594 26.625 11.312 1 95.06 145 GLN B C 1
ATOM 3052 O O . GLN B 1 145 ? -20.594 27.141 10.812 1 95.06 145 GLN B O 1
ATOM 3057 N N . ILE B 1 146 ? -19.609 25.469 11.75 1 94.94 146 ILE B N 1
ATOM 3058 C CA . ILE B 1 146 ? -20.812 24.641 11.727 1 94.94 146 ILE B CA 1
ATOM 3059 C C . ILE B 1 146 ? -21.859 25.25 12.648 1 94.94 146 ILE B C 1
ATOM 3061 O O . ILE B 1 146 ? -23.031 25.375 12.266 1 94.94 146 ILE B O 1
ATOM 3065 N N . ILE B 1 147 ? -21.453 25.656 13.797 1 94.75 147 ILE B N 1
ATOM 3066 C CA . ILE B 1 147 ? -22.344 26.281 14.766 1 94.75 147 ILE B CA 1
ATOM 3067 C C . ILE B 1 147 ? -22.906 27.578 14.195 1 94.75 147 ILE B C 1
ATOM 3069 O O . ILE B 1 147 ? -24.109 27.859 14.32 1 94.75 147 ILE B O 1
ATOM 3073 N N . PHE B 1 148 ? -21.953 28.266 13.609 1 95.75 148 PHE B N 1
ATOM 3074 C CA . PHE B 1 148 ? -22.375 29.516 12.977 1 95.75 148 PHE B CA 1
ATOM 3075 C C . PHE B 1 148 ? -23.469 29.25 11.945 1 95.75 148 PHE B C 1
ATOM 3077 O O . PHE B 1 148 ? -24.5 29.938 11.953 1 95.75 148 PHE B O 1
ATOM 3084 N N . LEU B 1 149 ? -23.359 28.328 11.102 1 95.44 149 LEU B N 1
ATOM 3085 C CA . LEU B 1 149 ? -24.328 28.016 10.055 1 95.44 149 LEU B CA 1
ATOM 3086 C C . LEU B 1 149 ? -25.641 27.531 10.648 1 95.44 149 LEU B C 1
ATOM 3088 O O . LEU B 1 149 ? -26.719 27.844 10.133 1 95.44 149 LEU B O 1
ATOM 3092 N N . LYS B 1 150 ? -25.516 26.812 11.742 1 95.19 150 LYS B N 1
ATOM 3093 C CA . LYS B 1 150 ? -26.719 26.359 12.438 1 95.19 150 L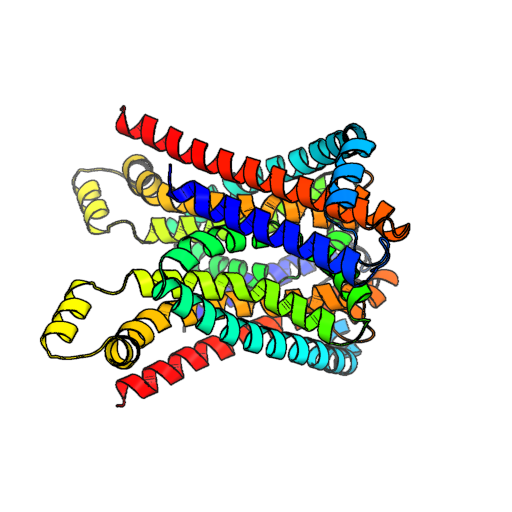YS B CA 1
ATOM 3094 C C . LYS B 1 150 ? -27.5 27.547 13 1 95.19 150 LYS B C 1
ATOM 3096 O O . LYS B 1 150 ? -28.734 27.547 12.953 1 95.19 150 LYS B O 1
ATOM 3101 N N . THR B 1 151 ? -26.766 28.438 13.477 1 96.06 151 THR B N 1
ATOM 3102 C CA . THR B 1 151 ? -27.422 29.625 14.039 1 96.06 151 THR B CA 1
ATOM 3103 C C . THR B 1 151 ? -28.094 30.438 12.953 1 96.06 151 THR B C 1
ATOM 3105 O O . THR B 1 151 ? -29.094 31.141 13.211 1 96.06 151 THR B O 1
ATOM 3108 N N . MET B 1 152 ? -27.578 30.359 11.758 1 96.81 152 MET B N 1
ATOM 3109 C CA . MET B 1 152 ? -28.156 31.062 10.617 1 96.81 152 MET B CA 1
ATOM 3110 C C . MET B 1 152 ? -29.344 30.297 10.055 1 96.81 152 MET B C 1
ATOM 3112 O O . MET B 1 152 ? -29.953 30.734 9.078 1 96.81 152 MET B O 1
ATOM 3116 N N . GLY B 1 153 ? -29.625 29.125 10.656 1 95.69 153 GLY B N 1
ATOM 3117 C CA . GLY B 1 153 ? -30.828 28.391 10.289 1 95.69 153 GLY B CA 1
ATOM 3118 C C . GLY B 1 153 ? -30.547 27.234 9.359 1 95.69 153 GLY B C 1
ATOM 3119 O O . GLY B 1 153 ? -31.484 26.578 8.875 1 95.69 153 GLY B O 1
ATOM 3120 N N . ALA B 1 154 ? -29.344 26.969 9.07 1 96.12 154 ALA B N 1
ATOM 3121 C CA . ALA B 1 154 ? -29.016 25.859 8.172 1 96.12 154 ALA B CA 1
ATOM 3122 C C . ALA B 1 154 ? -29.266 24.516 8.859 1 96.12 154 ALA B C 1
ATOM 3124 O O . ALA B 1 154 ? -28.906 24.328 10.023 1 96.12 154 ALA B O 1
ATOM 3125 N N . ASP B 1 155 ? -29.953 23.609 8.078 1 96.88 155 ASP B N 1
ATOM 3126 C CA . ASP B 1 155 ? -30.109 22.266 8.609 1 96.88 155 ASP B CA 1
ATOM 3127 C C . ASP B 1 155 ? -28.906 21.391 8.289 1 96.88 155 ASP B C 1
ATOM 3129 O O . ASP B 1 155 ? -27.969 21.828 7.602 1 96.88 155 ASP B O 1
ATOM 3133 N N . THR B 1 156 ? -28.859 20.188 8.805 1 95.44 156 THR B N 1
ATOM 3134 C CA . THR B 1 156 ? -27.703 19.312 8.703 1 95.44 156 THR B CA 1
ATOM 3135 C C . THR B 1 156 ? -27.391 19 7.242 1 95.44 156 THR B C 1
ATOM 3137 O O . THR B 1 156 ? -26.219 19 6.836 1 95.44 156 THR B O 1
ATOM 3140 N N . GLY B 1 157 ? -28.375 18.703 6.441 1 96.38 157 GLY B N 1
ATOM 3141 C CA . GLY B 1 157 ? -28.172 18.422 5.027 1 96.38 157 GLY B CA 1
ATOM 3142 C C . GLY B 1 157 ? -27.562 19.594 4.277 1 96.38 157 GLY B C 1
ATOM 3143 O O . GLY B 1 157 ? -26.688 19.391 3.426 1 96.38 157 GLY B O 1
ATOM 3144 N N . LYS B 1 158 ? -28.047 20.766 4.629 1 96.12 158 LYS B N 1
ATOM 3145 C CA . LYS B 1 158 ? -27.516 21.984 4.012 1 96.12 158 LYS B CA 1
ATOM 3146 C C . LYS B 1 158 ? -26.078 22.219 4.445 1 96.12 158 LYS B C 1
ATOM 3148 O O . LYS B 1 158 ? -25.234 22.609 3.631 1 96.12 158 LYS B O 1
ATOM 3153 N N . ILE B 1 159 ? -25.812 22 5.664 1 96.62 159 ILE B N 1
ATOM 3154 C CA . ILE B 1 159 ? -24.469 22.188 6.191 1 96.62 159 ILE B CA 1
ATOM 3155 C C . ILE B 1 159 ? -23.484 21.25 5.48 1 96.62 159 ILE B C 1
ATOM 3157 O O . ILE B 1 159 ? -22.406 21.672 5.07 1 96.62 159 ILE B O 1
ATOM 3161 N N . TYR B 1 160 ? -23.906 20 5.309 1 97 160 TYR B N 1
ATOM 3162 C CA . TYR B 1 160 ? -23.047 19.062 4.605 1 97 160 TYR B CA 1
ATOM 3163 C C . TYR B 1 160 ? -22.828 19.484 3.162 1 97 160 TYR B C 1
ATOM 3165 O O . TYR B 1 160 ? -21.688 19.484 2.674 1 97 160 TYR B O 1
ATOM 3173 N N . ARG B 1 161 ? -23.812 19.906 2.543 1 95.31 161 ARG B N 1
ATOM 3174 C CA . ARG B 1 161 ? -23.766 20.219 1.115 1 95.31 161 ARG B CA 1
ATOM 3175 C C . ARG B 1 161 ? -22.953 21.484 0.853 1 95.31 161 ARG B C 1
ATOM 3177 O O . ARG B 1 161 ? -22.141 21.516 -0.078 1 95.31 161 ARG B O 1
ATOM 3184 N N . ILE B 1 162 ? -23.016 22.484 1.679 1 93.75 162 ILE B N 1
ATOM 3185 C CA . ILE B 1 162 ? -22.469 23.797 1.327 1 93.75 162 ILE B CA 1
ATOM 3186 C C . ILE B 1 162 ? -21.141 24 2.041 1 93.75 162 ILE B C 1
ATOM 3188 O O . ILE B 1 162 ? -20.359 24.875 1.66 1 93.75 162 ILE B O 1
ATOM 3192 N N . TYR B 1 163 ? -20.891 23.219 3.08 1 94.94 163 TYR B N 1
ATOM 3193 C CA . TYR B 1 163 ? -19.703 23.516 3.869 1 94.94 163 TYR B CA 1
ATOM 3194 C C . TYR B 1 163 ? -18.859 22.266 4.098 1 94.94 163 TYR B C 1
ATOM 3196 O O . TYR B 1 163 ? -17.75 22.156 3.598 1 94.94 163 TYR B O 1
ATOM 3204 N N . LYS B 1 164 ? -19.375 21.266 4.695 1 96 164 LYS B N 1
ATOM 3205 C CA . LYS B 1 164 ? -18.594 20.125 5.172 1 96 164 LYS B CA 1
ATOM 3206 C C . LYS B 1 164 ? -18 19.344 4.008 1 96 164 LYS B C 1
ATOM 3208 O O . LYS B 1 164 ? -16.797 19.031 4.004 1 96 164 LYS B O 1
ATOM 3213 N N . ILE B 1 165 ? -18.891 19.016 3.012 1 96.94 165 ILE B N 1
ATOM 3214 C CA . ILE B 1 165 ? -18.422 18.219 1.882 1 96.94 165 ILE B CA 1
ATOM 3215 C C . ILE B 1 165 ? -17.391 19.016 1.085 1 96.94 165 ILE B C 1
ATOM 3217 O O . ILE B 1 165 ? -16.281 18.547 0.858 1 96.94 165 ILE B O 1
ATOM 3221 N N . PRO B 1 166 ? -17.672 20.25 0.744 1 95.56 166 PRO B N 1
ATOM 3222 C CA . PRO B 1 166 ? -16.672 21.047 0.024 1 95.56 166 PRO B CA 1
ATOM 3223 C C . PRO B 1 166 ? -15.359 21.188 0.798 1 95.56 166 PRO B C 1
ATOM 3225 O O . PRO B 1 166 ? -14.281 21.094 0.211 1 95.56 166 PRO B O 1
ATOM 3228 N N . ALA B 1 167 ? -15.453 21.344 2.098 1 94.19 167 ALA B N 1
ATOM 3229 C CA . ALA B 1 167 ? -14.258 21.484 2.928 1 94.19 167 ALA B CA 1
ATOM 3230 C C . ALA B 1 167 ? -13.492 20.172 3.012 1 94.19 167 ALA B C 1
ATOM 3232 O O . ALA B 1 167 ? -12.266 20.172 3.111 1 94.19 167 ALA B O 1
ATOM 3233 N N . GLY B 1 168 ? -14.211 19.094 2.928 1 96.44 168 GLY B N 1
ATOM 3234 C CA . GLY B 1 168 ? -13.617 17.766 3.076 1 96.44 168 GLY B CA 1
ATOM 3235 C C . GLY B 1 168 ? -13.078 17.203 1.773 1 96.44 168 GLY B C 1
ATOM 3236 O O . GLY B 1 168 ? -12.297 16.25 1.778 1 96.44 168 GLY B O 1
ATOM 3237 N N . LEU B 1 169 ? -13.398 17.859 0.663 1 97.06 169 LEU B N 1
ATOM 3238 C CA . LEU B 1 169 ? -13.07 17.297 -0.644 1 97.06 169 LEU B CA 1
ATOM 3239 C C . LEU B 1 169 ? -11.562 17.328 -0.887 1 97.06 169 LEU B C 1
ATOM 3241 O O . LEU B 1 169 ? -11.039 16.531 -1.677 1 97.06 169 LEU B O 1
ATOM 3245 N N . SER B 1 170 ? -10.875 18.219 -0.213 1 95.44 170 SER B N 1
ATOM 3246 C CA . SER B 1 170 ? -9.422 18.219 -0.318 1 95.44 170 SER B CA 1
ATOM 3247 C C . SER B 1 170 ? -8.836 16.875 0.112 1 95.44 170 SER B C 1
ATOM 3249 O O . SER B 1 170 ? -7.93 16.359 -0.536 1 95.44 170 SER B O 1
ATOM 3251 N N . GLY B 1 171 ? -9.406 16.297 1.173 1 97.19 171 GLY B N 1
ATOM 3252 C CA . GLY B 1 171 ? -8.992 14.984 1.621 1 97.19 171 GLY B CA 1
ATOM 3253 C C . GLY B 1 171 ? -9.398 13.875 0.67 1 97.19 171 GLY B C 1
ATOM 3254 O O . GLY B 1 171 ? -8.633 12.938 0.439 1 97.19 171 GLY B O 1
ATOM 3255 N N . PHE B 1 172 ? -10.57 14.016 0.113 1 98.12 172 PHE B N 1
ATOM 3256 C CA . PHE B 1 172 ? -11.047 13.039 -0.859 1 98.12 172 PHE B CA 1
ATOM 3257 C C . PHE B 1 172 ? -10.094 12.945 -2.045 1 98.12 172 PHE B C 1
ATOM 3259 O O . PHE B 1 172 ? -9.672 11.852 -2.432 1 98.12 172 PHE B O 1
ATOM 3266 N N . PHE B 1 173 ? -9.703 14.102 -2.566 1 97.81 173 PHE B N 1
ATOM 3267 C CA . PHE B 1 173 ? -8.828 14.148 -3.734 1 97.81 173 PHE B CA 1
ATOM 3268 C C . PHE B 1 173 ? -7.426 13.688 -3.377 1 97.81 173 PHE B C 1
ATOM 3270 O O . PHE B 1 173 ? -6.738 13.07 -4.199 1 97.81 173 PHE B O 1
ATOM 3277 N N . SER B 1 174 ? -6.996 13.977 -2.152 1 96.31 174 SER B N 1
ATOM 3278 C CA . SER B 1 174 ? -5.695 13.492 -1.703 1 96.31 174 SER B CA 1
ATOM 3279 C C . SER B 1 174 ? -5.668 11.969 -1.632 1 96.31 174 SER B C 1
ATOM 3281 O O . SER B 1 174 ? -4.707 11.336 -2.08 1 96.31 174 SER B O 1
ATOM 3283 N N . GLY B 1 175 ? -6.703 11.375 -1.087 1 97.44 175 GLY B N 1
ATOM 3284 C CA . GLY B 1 175 ? -6.828 9.93 -1.042 1 97.44 175 GLY B CA 1
ATOM 3285 C C . GLY B 1 175 ? -6.934 9.297 -2.416 1 97.44 175 GLY B C 1
ATOM 3286 O O . GLY B 1 175 ? -6.359 8.234 -2.664 1 97.44 175 GLY B O 1
ATOM 3287 N N . LEU B 1 176 ? -7.645 10 -3.27 1 98.06 176 LEU B N 1
ATOM 3288 C CA . LEU B 1 176 ? -7.82 9.531 -4.637 1 98.06 176 LEU B CA 1
ATOM 3289 C C . LEU B 1 176 ? -6.484 9.484 -5.371 1 98.06 176 LEU B C 1
ATOM 3291 O O . LEU B 1 176 ? -6.219 8.547 -6.129 1 98.06 176 LEU B O 1
ATOM 3295 N N . LYS B 1 177 ? -5.703 10.453 -5.195 1 96.62 177 LYS B N 1
ATOM 3296 C CA . LYS B 1 177 ? -4.379 10.5 -5.812 1 96.62 177 LYS B CA 1
ATOM 3297 C C . LYS B 1 177 ? -3.512 9.336 -5.344 1 96.62 177 LYS B C 1
ATOM 3299 O O . LYS B 1 177 ? -2.832 8.695 -6.152 1 96.62 177 LYS B O 1
ATOM 3304 N N . VAL B 1 178 ? -3.541 9.078 -4.09 1 94.88 178 VAL B N 1
ATOM 3305 C CA . VAL B 1 178 ? -2.793 7.957 -3.529 1 94.88 178 VAL B CA 1
ATOM 3306 C C . VAL B 1 178 ? -3.314 6.645 -4.105 1 94.88 178 VAL B C 1
ATOM 3308 O O . VAL B 1 178 ? -2.533 5.801 -4.547 1 94.88 178 VAL B O 1
ATOM 3311 N N . ALA B 1 179 ? -4.605 6.492 -4.121 1 97.88 179 ALA B N 1
ATOM 3312 C CA . ALA B 1 179 ? -5.227 5.285 -4.66 1 97.88 179 ALA B CA 1
ATOM 3313 C C . ALA B 1 179 ? -4.852 5.082 -6.125 1 97.88 179 ALA B C 1
ATOM 3315 O O . ALA B 1 179 ? -4.602 3.955 -6.555 1 97.88 179 ALA B O 1
ATOM 3316 N N . ALA B 1 180 ? -4.836 6.164 -6.855 1 97.38 180 ALA B N 1
ATOM 3317 C CA . ALA B 1 180 ? -4.512 6.105 -8.281 1 97.38 180 ALA B CA 1
ATOM 3318 C C . ALA B 1 180 ? -3.084 5.617 -8.5 1 97.38 180 ALA B C 1
ATOM 3320 O O . ALA B 1 180 ? -2.789 4.98 -9.516 1 97.38 180 ALA B O 1
ATOM 3321 N N . THR B 1 181 ? -2.268 5.867 -7.57 1 93.62 181 THR B N 1
ATOM 3322 C CA . THR B 1 181 ? -0.875 5.434 -7.645 1 93.62 181 THR B CA 1
ATOM 3323 C C . THR B 1 181 ? -0.772 3.918 -7.52 1 93.62 181 THR B C 1
ATOM 3325 O O . THR B 1 181 ? 0.088 3.295 -8.148 1 93.62 181 THR B O 1
ATOM 3328 N N . TYR B 1 182 ? -1.729 3.289 -6.852 1 94.38 182 TYR B N 1
ATOM 3329 C CA . TYR B 1 182 ? -1.602 1.876 -6.516 1 94.38 182 TYR B CA 1
ATOM 3330 C C . TYR B 1 182 ? -2.584 1.033 -7.32 1 94.38 182 TYR B C 1
ATOM 3332 O O . TYR B 1 182 ? -2.426 -0.185 -7.426 1 94.38 182 TYR B O 1
ATOM 3340 N N . CYS B 1 183 ? -3.609 1.599 -7.859 1 97.19 183 CYS B N 1
ATOM 3341 C CA . CYS B 1 183 ? -4.754 0.831 -8.336 1 97.19 183 CYS B CA 1
ATOM 3342 C C . CYS B 1 183 ? -4.367 -0.054 -9.516 1 97.19 183 CYS B C 1
ATOM 3344 O O . CYS B 1 183 ? -4.879 -1.167 -9.648 1 97.19 183 CYS B O 1
ATOM 3346 N N . VAL B 1 184 ? -3.445 0.402 -10.344 1 97.81 184 VAL B N 1
ATOM 3347 C CA . VAL B 1 184 ? -3.012 -0.421 -11.469 1 97.81 184 VAL B CA 1
ATOM 3348 C C . VAL B 1 184 ? -2.305 -1.671 -10.953 1 97.81 184 VAL B C 1
ATOM 3350 O O . VAL B 1 184 ? -2.49 -2.766 -11.492 1 97.81 184 VAL B O 1
ATOM 3353 N N . SER B 1 185 ? -1.54 -1.509 -9.961 1 94.75 185 SER B N 1
ATOM 3354 C CA . SER B 1 185 ? -0.875 -2.646 -9.336 1 94.75 185 SER B CA 1
ATOM 3355 C C . SER B 1 185 ? -1.89 -3.646 -8.789 1 94.75 185 SER B C 1
ATOM 3357 O O . SER B 1 185 ? -1.656 -4.855 -8.82 1 94.75 185 SER B O 1
ATOM 3359 N N . GLY B 1 186 ? -2.977 -3.131 -8.25 1 94.12 186 GLY B N 1
ATOM 3360 C CA . GLY B 1 186 ? -4.043 -4.012 -7.793 1 94.12 186 GLY B CA 1
ATOM 3361 C C . GLY B 1 186 ? -4.605 -4.883 -8.898 1 94.12 186 GLY B C 1
ATOM 3362 O O . GLY B 1 186 ? -4.84 -6.078 -8.695 1 94.12 186 GLY B O 1
ATOM 3363 N N . ALA B 1 187 ? -4.785 -4.254 -10.016 1 96.75 187 ALA B N 1
ATOM 3364 C CA . ALA B 1 187 ? -5.266 -5.016 -11.164 1 96.75 187 ALA B CA 1
ATOM 3365 C C . ALA B 1 187 ? -4.258 -6.078 -11.578 1 96.75 187 ALA B C 1
ATOM 3367 O O . ALA B 1 187 ? -4.633 -7.215 -11.891 1 96.75 187 ALA B O 1
ATOM 3368 N N . VAL B 1 188 ? -3.029 -5.734 -11.562 1 96.75 188 VAL B N 1
ATOM 3369 C CA . VAL B 1 188 ? -1.951 -6.621 -11.992 1 96.75 188 VAL B CA 1
ATOM 3370 C C . VAL B 1 188 ? -1.901 -7.848 -11.078 1 96.75 188 VAL B C 1
ATOM 3372 O O . VAL B 1 188 ? -1.689 -8.969 -11.547 1 96.75 188 VAL B O 1
ATOM 3375 N N . VAL B 1 189 ? -2.121 -7.66 -9.82 1 93.25 189 VAL B N 1
ATOM 3376 C CA . VAL B 1 189 ? -2.105 -8.766 -8.867 1 93.25 189 VAL B CA 1
ATOM 3377 C C . VAL B 1 189 ? -3.182 -9.781 -9.227 1 93.25 189 VAL B C 1
ATOM 3379 O O . VAL B 1 189 ? -2.924 -10.984 -9.25 1 93.25 189 VAL B O 1
ATOM 3382 N N . GLY B 1 190 ? -4.359 -9.273 -9.523 1 93.31 190 GLY B N 1
ATOM 3383 C CA . GLY B 1 190 ? -5.445 -10.156 -9.914 1 93.31 190 GLY B CA 1
ATOM 3384 C C . GLY B 1 190 ? -5.184 -10.883 -11.227 1 93.31 190 GLY B C 1
ATOM 3385 O O . GLY B 1 190 ? -5.531 -12.055 -11.367 1 93.31 190 GLY B O 1
ATOM 3386 N N . GLU B 1 191 ? -4.574 -10.203 -12.133 1 95.19 191 GLU B N 1
ATOM 3387 C CA . GLU B 1 191 ? -4.289 -10.758 -13.453 1 95.19 191 GLU B CA 1
ATOM 3388 C C . GLU B 1 191 ? -3.201 -11.828 -13.383 1 95.19 191 GLU B C 1
ATOM 3390 O O . GLU B 1 191 ? -3.18 -12.758 -14.188 1 95.19 191 GLU B O 1
ATOM 3395 N N . TRP B 1 192 ? -2.334 -11.594 -12.469 1 88.94 192 TRP B N 1
ATOM 3396 C CA . TRP B 1 192 ? -1.191 -12.484 -12.312 1 88.94 192 TRP B CA 1
ATOM 3397 C C . TRP B 1 192 ? -1.643 -13.875 -11.852 1 88.94 192 TRP B C 1
ATOM 3399 O O . TRP B 1 192 ? -1.108 -14.883 -12.312 1 88.94 192 TRP B O 1
ATOM 3409 N N . LEU B 1 193 ? -2.58 -13.906 -11.047 1 82.44 193 LEU B N 1
ATOM 3410 C CA . LEU B 1 193 ? -2.971 -15.156 -10.406 1 82.44 193 LEU B CA 1
ATOM 3411 C C . LEU B 1 193 ? -4.02 -15.883 -11.234 1 82.44 193 LEU B C 1
ATOM 3413 O O . LEU B 1 193 ? -4.121 -17.109 -11.172 1 82.44 193 LEU B O 1
ATOM 3417 N N . SER B 1 194 ? -4.82 -15.008 -11.922 1 80.38 194 SER B N 1
ATOM 3418 C CA . SER B 1 194 ? -5.922 -15.664 -12.625 1 80.38 194 SER B CA 1
ATOM 3419 C C . SER B 1 194 ? -6.465 -14.773 -13.742 1 80.38 194 SER B C 1
ATOM 3421 O O . SER B 1 194 ? -7.379 -13.984 -13.516 1 80.38 194 SER B O 1
ATOM 3423 N N . ALA B 1 195 ? -5.898 -14.945 -14.969 1 86 195 ALA B N 1
ATOM 3424 C CA . ALA B 1 195 ? -6.461 -14.156 -16.062 1 86 195 ALA B CA 1
ATOM 3425 C C . ALA B 1 195 ? -6.047 -14.727 -17.422 1 86 195 ALA B C 1
ATOM 3427 O O . ALA B 1 195 ? -5.238 -15.656 -17.484 1 86 195 ALA B O 1
ATOM 3428 N N . GLN B 1 196 ? -6.762 -14.195 -18.359 1 90.31 196 GLN B N 1
ATOM 3429 C CA . GLN B 1 196 ? -6.414 -14.57 -19.734 1 90.31 196 GLN B CA 1
ATOM 3430 C C . GLN B 1 196 ? -5.918 -13.359 -20.516 1 90.31 196 GLN B C 1
ATOM 3432 O O . GLN B 1 196 ? -5.594 -13.477 -21.703 1 90.31 196 GLN B O 1
ATOM 3437 N N . ALA B 1 197 ? -5.988 -12.289 -19.891 1 95.25 197 ALA B N 1
ATOM 3438 C CA . ALA B 1 197 ? -5.488 -11.055 -20.484 1 95.25 197 ALA B CA 1
ATOM 3439 C C . ALA B 1 197 ? -5.047 -10.062 -19.406 1 95.25 197 ALA B C 1
ATOM 3441 O O . ALA B 1 197 ? -5.305 -10.273 -18.234 1 95.25 197 ALA B O 1
ATOM 3442 N N . GLY B 1 198 ? -4.32 -9 -19.906 1 97.75 198 GLY B N 1
ATOM 3443 C CA . GLY B 1 198 ? -3.805 -7.996 -18.984 1 97.75 198 GLY B CA 1
ATOM 3444 C C . GLY B 1 198 ? -2.293 -8.023 -18.859 1 97.75 198 GLY B C 1
ATOM 3445 O O . GLY B 1 198 ? -1.657 -9.031 -19.172 1 97.75 198 GLY B O 1
ATOM 3446 N N . LEU B 1 199 ? -1.81 -6.992 -18.375 1 98.38 199 LEU B N 1
ATOM 3447 C CA . LEU B 1 199 ? -0.362 -6.871 -18.25 1 98.38 199 LEU B CA 1
ATOM 3448 C C . LEU B 1 199 ? 0.18 -7.902 -17.266 1 98.38 199 LEU B C 1
ATOM 3450 O O . LEU B 1 199 ? 1.277 -8.43 -17.453 1 98.38 199 LEU B O 1
ATOM 3454 N N . GLY B 1 200 ? -0.598 -8.117 -16.172 1 96.62 200 GLY B N 1
ATOM 3455 C CA . GLY B 1 200 ? -0.185 -9.148 -15.242 1 96.62 200 GLY B CA 1
ATOM 3456 C C . GLY B 1 200 ? -0.112 -10.531 -15.859 1 96.62 200 GLY B C 1
ATOM 3457 O O . GLY B 1 200 ? 0.83 -11.281 -15.609 1 96.62 200 GLY B O 1
ATOM 3458 N N . TYR B 1 201 ? -1.04 -10.828 -16.594 1 96.38 201 TYR B N 1
ATOM 3459 C CA . TYR B 1 201 ? -1.066 -12.086 -17.344 1 96.38 201 TYR B CA 1
ATOM 3460 C C . TYR B 1 201 ? 0.122 -12.18 -18.297 1 96.38 201 TYR B C 1
ATOM 3462 O O . TYR B 1 201 ? 0.801 -13.211 -18.344 1 96.38 201 TYR B O 1
ATOM 3470 N N . TYR B 1 202 ? 0.28 -11.141 -19 1 97.56 202 TYR B N 1
ATOM 3471 C CA . TYR B 1 202 ? 1.409 -11.086 -19.922 1 97.56 202 TYR B CA 1
ATOM 3472 C C . TYR B 1 202 ? 2.727 -11.281 -19.172 1 97.56 202 TYR B C 1
ATOM 3474 O O . TYR B 1 202 ? 3.588 -12.047 -19.625 1 97.56 202 TYR B O 1
ATOM 3482 N N . MET B 1 203 ? 2.902 -10.719 -18.078 1 96.81 203 MET B N 1
ATOM 3483 C CA . MET B 1 203 ? 4.148 -10.766 -17.312 1 96.81 203 MET B CA 1
ATOM 3484 C C . MET B 1 203 ? 4.449 -12.18 -16.844 1 96.81 203 MET B C 1
ATOM 3486 O O . MET B 1 203 ? 5.594 -12.641 -16.922 1 96.81 203 MET B O 1
ATOM 3490 N N . ILE B 1 204 ? 3.459 -12.812 -16.375 1 93.19 204 ILE B N 1
ATOM 3491 C CA . ILE B 1 204 ? 3.701 -14.156 -15.859 1 93.19 204 ILE B CA 1
ATOM 3492 C C . ILE B 1 204 ? 4.062 -15.094 -17 1 93.19 204 ILE B C 1
ATOM 3494 O O . ILE B 1 204 ? 4.906 -15.984 -16.844 1 93.19 204 ILE B O 1
ATOM 3498 N N . ARG B 1 205 ? 3.453 -14.961 -18.109 1 94.81 205 ARG B N 1
ATOM 3499 C CA . ARG B 1 205 ? 3.732 -15.805 -19.266 1 94.81 205 ARG B CA 1
ATOM 3500 C C . ARG B 1 205 ? 5.172 -15.633 -19.734 1 94.81 205 ARG B C 1
ATOM 3502 O O . ARG B 1 205 ? 5.887 -16.625 -19.953 1 94.81 205 ARG B O 1
ATOM 3509 N N . VAL B 1 206 ? 5.527 -14.406 -19.875 1 96.19 206 VAL B N 1
ATOM 3510 C CA . VAL B 1 206 ? 6.863 -14.172 -20.406 1 96.19 206 VAL B CA 1
ATOM 3511 C C . VAL B 1 206 ? 7.914 -14.477 -19.344 1 96.19 206 VAL B C 1
ATOM 3513 O O . VAL B 1 206 ? 9.016 -14.922 -19.656 1 96.19 206 VAL B O 1
ATOM 3516 N N . LYS B 1 207 ? 7.621 -14.211 -18.078 1 93.94 207 LYS B N 1
ATOM 3517 C CA . LYS B 1 207 ? 8.516 -14.594 -17 1 93.94 207 LYS B CA 1
ATOM 3518 C C . LYS B 1 207 ? 8.789 -16.094 -17.016 1 93.94 207 LYS B C 1
ATOM 3520 O O . LYS B 1 207 ? 9.938 -16.516 -16.844 1 93.94 207 LYS B O 1
ATOM 3525 N N . ASN B 1 208 ? 7.746 -16.875 -17.188 1 92.38 208 ASN B N 1
ATOM 3526 C CA . ASN B 1 208 ? 7.883 -18.328 -17.203 1 92.38 208 ASN B CA 1
ATOM 3527 C C . ASN B 1 208 ? 8.734 -18.797 -18.375 1 92.38 208 ASN B C 1
ATOM 3529 O O . ASN B 1 208 ? 9.266 -19.906 -18.359 1 92.38 208 ASN B O 1
ATOM 3533 N N . SER B 1 209 ? 8.82 -17.984 -19.391 1 94.75 209 SER B N 1
ATOM 3534 C CA . SER B 1 209 ? 9.672 -18.281 -20.531 1 94.75 209 SER B CA 1
ATOM 3535 C C . SER B 1 209 ? 11.031 -17.609 -20.406 1 94.75 209 SER B C 1
ATOM 3537 O O . SER B 1 209 ? 11.781 -17.516 -21.391 1 94.75 209 SER B O 1
ATOM 3539 N N . TYR B 1 210 ? 11.32 -16.938 -19.281 1 94.38 210 TYR B N 1
ATOM 3540 C CA . TYR B 1 210 ? 12.578 -16.281 -18.922 1 94.38 210 TYR B CA 1
ATOM 3541 C C . TYR B 1 210 ? 12.875 -15.125 -19.859 1 94.38 210 TYR B C 1
ATOM 3543 O O . TYR B 1 210 ? 14.031 -14.852 -20.188 1 94.38 210 TYR B O 1
ATOM 3551 N N . GLN B 1 211 ? 11.836 -14.586 -20.406 1 96.88 211 GLN B N 1
ATOM 3552 C CA . GLN B 1 211 ? 11.961 -13.352 -21.188 1 96.88 211 GLN B CA 1
ATOM 3553 C C . GLN B 1 211 ? 11.82 -12.125 -20.281 1 96.88 211 GLN B C 1
ATOM 3555 O O . GLN B 1 211 ? 10.828 -11.391 -20.375 1 96.88 211 GLN B O 1
ATOM 3560 N N . ILE B 1 212 ? 12.875 -11.836 -19.594 1 97.44 212 ILE B N 1
ATOM 3561 C CA . ILE B 1 212 ? 12.852 -10.867 -18.5 1 97.44 212 ILE B CA 1
ATOM 3562 C C . ILE B 1 212 ? 12.789 -9.453 -19.078 1 97.44 212 ILE B C 1
ATOM 3564 O O . ILE B 1 212 ? 12.242 -8.547 -18.438 1 97.44 212 ILE B O 1
ATOM 3568 N N . ASP B 1 213 ? 13.336 -9.242 -20.266 1 97.88 213 ASP B N 1
ATOM 3569 C CA . ASP B 1 213 ? 13.211 -7.945 -20.922 1 97.88 213 ASP B CA 1
ATOM 3570 C C . ASP B 1 213 ? 11.75 -7.562 -21.125 1 97.88 213 ASP B C 1
ATOM 3572 O O . ASP B 1 213 ? 11.367 -6.41 -20.922 1 97.88 213 ASP B O 1
ATOM 3576 N N . LYS B 1 214 ? 10.938 -8.578 -21.422 1 98.19 214 LYS B N 1
ATOM 3577 C CA . LYS B 1 214 ? 9.516 -8.352 -21.656 1 98.19 214 LYS B CA 1
ATOM 3578 C C . LYS B 1 214 ? 8.781 -8.102 -20.344 1 98.19 214 LYS B C 1
ATOM 3580 O O . LYS B 1 214 ? 7.797 -7.359 -20.297 1 98.19 214 LYS B O 1
ATOM 3585 N N . VAL B 1 215 ? 9.266 -8.719 -19.266 1 97.75 215 VAL B N 1
ATOM 3586 C CA . VAL B 1 215 ? 8.719 -8.43 -17.953 1 97.75 215 VAL B CA 1
ATOM 3587 C C . VAL B 1 215 ? 8.922 -6.953 -17.625 1 97.75 215 VAL B C 1
ATOM 3589 O O . VAL B 1 215 ? 7.984 -6.266 -17.219 1 97.75 215 VAL B O 1
ATOM 3592 N N . PHE B 1 216 ? 10.133 -6.453 -17.875 1 97.94 216 PHE B N 1
ATOM 3593 C CA . PHE B 1 216 ? 10.453 -5.059 -17.594 1 97.94 216 PHE B CA 1
ATOM 3594 C C . PHE B 1 216 ? 9.672 -4.129 -18.516 1 97.94 216 PHE B C 1
ATOM 3596 O O . PHE B 1 216 ? 9.266 -3.039 -18.109 1 97.94 216 PHE B O 1
ATOM 3603 N N . ALA B 1 217 ? 9.5 -4.551 -19.719 1 98.38 217 ALA B N 1
ATOM 3604 C CA . ALA B 1 217 ? 8.68 -3.768 -20.641 1 98.38 217 ALA B CA 1
ATOM 3605 C C . ALA B 1 217 ? 7.262 -3.6 -20.109 1 98.38 217 ALA B C 1
ATOM 3607 O O . ALA B 1 217 ? 6.699 -2.504 -20.156 1 98.38 217 ALA B O 1
ATOM 3608 N N . ALA B 1 218 ? 6.684 -4.68 -19.594 1 98.31 218 ALA B N 1
ATOM 3609 C CA . ALA B 1 218 ? 5.34 -4.633 -19.016 1 98.31 218 ALA B CA 1
ATOM 3610 C C . ALA B 1 218 ? 5.305 -3.754 -17.766 1 98.31 218 ALA B C 1
ATOM 3612 O O . ALA B 1 218 ? 4.316 -3.064 -17.516 1 98.31 218 ALA B O 1
ATOM 3613 N N . ILE B 1 219 ? 6.355 -3.781 -16.969 1 97.56 219 ILE B N 1
ATOM 3614 C CA . ILE B 1 219 ? 6.461 -2.936 -15.789 1 97.56 219 ILE B CA 1
ATOM 3615 C C . ILE B 1 219 ? 6.398 -1.466 -16.203 1 97.56 219 ILE B C 1
ATOM 3617 O O . ILE B 1 219 ? 5.723 -0.663 -15.555 1 97.56 219 ILE B O 1
ATOM 3621 N N . ILE B 1 220 ? 7.102 -1.098 -17.234 1 97.44 220 ILE B N 1
ATOM 3622 C CA . ILE B 1 220 ? 7.078 0.273 -17.734 1 97.44 220 ILE B CA 1
ATOM 3623 C C . ILE B 1 220 ? 5.648 0.662 -18.109 1 97.44 220 ILE B C 1
ATOM 3625 O O . ILE B 1 220 ? 5.199 1.771 -17.797 1 97.44 220 ILE B O 1
ATOM 3629 N N . CYS B 1 221 ? 4.918 -0.275 -18.75 1 98.44 221 CYS B N 1
ATOM 3630 C CA . CYS B 1 221 ? 3.525 -0.016 -19.094 1 98.44 221 CYS B CA 1
ATOM 3631 C C . CYS B 1 221 ? 2.688 0.228 -17.844 1 98.44 221 CYS B C 1
ATOM 3633 O O . CYS B 1 221 ? 1.849 1.13 -17.828 1 98.44 221 CYS B O 1
ATOM 3635 N N . VAL B 1 222 ? 2.936 -0.556 -16.844 1 98.31 222 VAL B N 1
ATOM 3636 C CA . VAL B 1 222 ? 2.215 -0.409 -15.578 1 98.31 222 VAL B CA 1
ATOM 3637 C C . VAL B 1 222 ? 2.494 0.969 -14.984 1 98.31 222 VAL B C 1
ATOM 3639 O O . VAL B 1 222 ? 1.572 1.654 -14.531 1 98.31 222 VAL B O 1
ATOM 3642 N N . ILE B 1 223 ? 3.721 1.375 -14.992 1 97 223 ILE B N 1
ATOM 3643 C CA . ILE B 1 223 ? 4.125 2.67 -14.461 1 97 223 ILE B CA 1
ATOM 3644 C C . ILE B 1 223 ? 3.449 3.789 -15.25 1 97 223 ILE B C 1
ATOM 3646 O O . ILE B 1 223 ? 2.912 4.734 -14.664 1 97 223 ILE B O 1
ATOM 3650 N N . LEU B 1 224 ? 3.447 3.674 -16.531 1 97.62 224 LEU B N 1
ATOM 3651 C CA . LEU B 1 224 ? 2.848 4.691 -17.391 1 97.62 224 LEU B CA 1
ATOM 3652 C C . LEU B 1 224 ? 1.347 4.793 -17.141 1 97.62 224 LEU B C 1
ATOM 3654 O O . LEU B 1 224 ? 0.795 5.895 -17.094 1 97.62 224 LEU B O 1
ATOM 3658 N N . LEU B 1 225 ? 0.672 3.656 -17.031 1 98.44 225 LEU B N 1
ATOM 3659 C CA . LEU B 1 225 ? -0.753 3.662 -16.719 1 98.44 225 LEU B CA 1
ATOM 3660 C C . LEU B 1 225 ? -1.016 4.32 -15.375 1 98.44 225 LEU B C 1
ATOM 3662 O O . LEU B 1 225 ? -1.979 5.074 -15.219 1 98.44 225 LEU B O 1
ATOM 3666 N N . SER B 1 226 ? -0.181 3.959 -14.422 1 97.94 226 SER B N 1
ATOM 3667 C CA . SER B 1 226 ? -0.33 4.531 -13.094 1 97.94 226 SER B CA 1
ATOM 3668 C C . SER B 1 226 ? -0.138 6.043 -13.109 1 97.94 226 SER B C 1
ATOM 3670 O O . SER B 1 226 ? -0.871 6.777 -12.445 1 97.94 226 SER B O 1
ATOM 3672 N N . LEU B 1 227 ? 0.833 6.547 -13.859 1 96.62 227 LEU B N 1
ATOM 3673 C CA . LEU B 1 227 ? 1.057 7.98 -14.016 1 96.62 227 LEU B CA 1
ATOM 3674 C C . LEU B 1 227 ? -0.133 8.648 -14.703 1 96.62 227 LEU B C 1
ATOM 3676 O O . LEU B 1 227 ? -0.523 9.758 -14.336 1 96.62 227 LEU B O 1
ATOM 3680 N N . LEU B 1 228 ? -0.616 7.949 -15.641 1 97.56 228 LEU B N 1
ATOM 3681 C CA . LEU B 1 228 ? -1.781 8.445 -16.359 1 97.56 228 LEU B CA 1
ATOM 3682 C C . LEU B 1 228 ? -2.965 8.641 -15.422 1 97.56 228 LEU B C 1
ATOM 3684 O O . LEU B 1 228 ? -3.605 9.695 -15.43 1 97.56 228 LEU B O 1
ATOM 3688 N N . LEU B 1 229 ? -3.279 7.68 -14.602 1 97.94 229 LEU B N 1
ATOM 3689 C CA . LEU B 1 229 ? -4.414 7.758 -13.688 1 97.94 229 LEU B CA 1
ATOM 3690 C C . LEU B 1 229 ? -4.152 8.766 -12.578 1 97.94 229 LEU B C 1
ATOM 3692 O O . LEU B 1 229 ? -5.059 9.492 -12.164 1 97.94 229 LEU B O 1
ATOM 3696 N N . ASN B 1 230 ? -2.938 8.734 -12.078 1 95.81 230 ASN B N 1
ATOM 3697 C CA . ASN B 1 230 ? -2.557 9.742 -11.094 1 95.81 230 ASN B CA 1
ATOM 3698 C C . ASN B 1 230 ? -2.742 11.148 -11.641 1 95.81 230 ASN B C 1
ATOM 3700 O O . ASN B 1 230 ? -3.299 12.016 -10.961 1 95.81 230 ASN B O 1
ATOM 3704 N N . GLY B 1 231 ? -2.26 11.383 -12.859 1 96 231 GLY B N 1
ATOM 3705 C CA . GLY B 1 231 ? -2.445 12.664 -13.516 1 96 231 GLY B CA 1
ATOM 3706 C C . GLY B 1 231 ? -3.904 13.008 -13.75 1 96 231 GLY B C 1
ATOM 3707 O O . GLY B 1 231 ? -4.312 14.156 -13.57 1 96 231 GLY B O 1
ATOM 3708 N N . ALA B 1 232 ? -4.688 12.07 -14.125 1 97.25 232 ALA B N 1
ATOM 3709 C CA . ALA B 1 232 ? -6.117 12.273 -14.344 1 97.25 232 ALA B CA 1
ATOM 3710 C C . ALA B 1 232 ? -6.809 12.711 -13.055 1 97.25 232 ALA B C 1
ATOM 3712 O O . ALA B 1 232 ? -7.672 13.594 -13.078 1 97.25 232 ALA B O 1
ATOM 3713 N N . CYS B 1 233 ? -6.449 12.109 -11.977 1 96.56 233 CYS B N 1
ATOM 3714 C CA . CYS B 1 233 ? -7.035 12.469 -10.688 1 96.56 233 CYS B CA 1
ATOM 3715 C C . CYS B 1 233 ? -6.645 13.883 -10.281 1 96.56 233 CYS B C 1
ATOM 3717 O O . CYS B 1 233 ? -7.445 14.617 -9.703 1 96.56 233 CYS B O 1
ATOM 3719 N N . SER B 1 234 ? -5.422 14.25 -10.609 1 94.5 234 SER B N 1
ATOM 3720 C CA . SER B 1 234 ? -4.977 15.617 -10.344 1 94.5 234 SER B CA 1
ATOM 3721 C C . SER B 1 234 ? -5.766 16.625 -11.172 1 94.5 234 SER B C 1
ATOM 3723 O O . SER B 1 234 ? -6.105 17.703 -10.688 1 94.5 234 SER B O 1
ATOM 3725 N N . LEU B 1 235 ? -6.051 16.297 -12.367 1 95.38 235 LEU B N 1
ATOM 3726 C CA . LEU B 1 235 ? -6.824 17.172 -13.25 1 95.38 235 LEU B CA 1
ATOM 3727 C C . LEU B 1 235 ? -8.266 17.281 -12.773 1 95.38 235 LEU B C 1
ATOM 3729 O O . LEU B 1 235 ? -8.883 18.344 -12.883 1 95.38 235 LEU B O 1
ATOM 3733 N N . LEU B 1 236 ? -8.789 16.156 -12.281 1 95.75 236 LEU B N 1
ATOM 3734 C CA . LEU B 1 236 ? -10.133 16.172 -11.719 1 95.75 236 LEU B CA 1
ATOM 3735 C C . LEU B 1 236 ? -10.219 17.141 -10.539 1 95.75 236 LEU B C 1
ATOM 3737 O O . LEU B 1 236 ? -11.195 17.875 -10.414 1 95.75 236 LEU B O 1
ATOM 3741 N N . LYS B 1 237 ? -9.273 17.062 -9.672 1 94.81 237 LYS B N 1
ATOM 3742 C CA . LYS B 1 237 ? -9.211 17.969 -8.539 1 94.81 237 LYS B CA 1
ATOM 3743 C C . LYS B 1 237 ? -9.172 19.422 -9 1 94.81 237 LYS B C 1
ATOM 3745 O O . LYS B 1 237 ? -9.945 20.25 -8.516 1 94.81 237 LYS B O 1
ATOM 3750 N N . LYS B 1 238 ? -8.32 19.734 -9.977 1 94.19 238 LYS B N 1
ATOM 3751 C CA . LYS B 1 238 ? -8.195 21.094 -10.508 1 94.19 238 LYS B CA 1
ATOM 3752 C C . LYS B 1 238 ? -9.5 21.562 -11.141 1 94.19 238 LYS B C 1
ATOM 3754 O O . LYS B 1 238 ? -9.906 22.719 -10.961 1 94.19 238 LYS B O 1
ATOM 3759 N N . GLY B 1 239 ? -10.078 20.703 -11.875 1 92.94 239 GLY B N 1
ATOM 3760 C CA . GLY B 1 239 ? -11.352 21.047 -12.484 1 92.94 239 GLY B CA 1
ATOM 3761 C C . GLY B 1 239 ? -12.438 21.359 -11.469 1 92.94 239 GLY B C 1
ATOM 3762 O O . GLY B 1 239 ? -13.203 22.312 -11.656 1 92.94 239 GLY B O 1
ATOM 3763 N N . TYR B 1 240 ? -12.469 20.547 -10.422 1 91.75 240 TYR B N 1
ATOM 3764 C CA . TYR B 1 240 ? -13.445 20.781 -9.367 1 91.75 240 TYR B CA 1
ATOM 3765 C C . TYR B 1 240 ? -13.242 22.156 -8.734 1 91.75 240 TYR B C 1
ATOM 3767 O O . TYR B 1 240 ? -14.195 22.922 -8.586 1 91.75 240 TYR B O 1
ATOM 3775 N N . TYR B 1 241 ? -12.062 22.516 -8.422 1 89.69 241 TYR B N 1
ATOM 3776 C CA . TYR B 1 241 ? -11.797 23.75 -7.715 1 89.69 241 TYR B CA 1
ATOM 3777 C C . TYR B 1 241 ? -11.891 24.953 -8.656 1 89.69 241 TYR B C 1
ATOM 3779 O O . TYR B 1 241 ? -12.211 26.062 -8.227 1 89.69 241 TYR B O 1
ATOM 3787 N N . ARG B 1 242 ? -11.672 24.703 -9.883 1 89.06 242 ARG B N 1
ATOM 3788 C CA . ARG B 1 242 ? -11.898 25.766 -10.867 1 89.06 242 ARG B CA 1
ATOM 3789 C C . ARG B 1 242 ? -13.383 26.094 -10.969 1 89.06 242 ARG B C 1
ATOM 3791 O O . ARG B 1 242 ? -13.758 27.266 -11.094 1 89.06 242 ARG B O 1
ATOM 3798 N N . MET B 1 243 ? -14.133 25.094 -10.938 1 85.88 243 MET B N 1
ATOM 3799 C CA . MET B 1 243 ? -15.578 25.281 -11.016 1 85.88 243 MET B CA 1
ATOM 3800 C C . MET B 1 243 ? -16.109 25.984 -9.766 1 85.88 243 MET B C 1
ATOM 3802 O O . MET B 1 243 ? -17.047 26.766 -9.836 1 85.88 243 MET B O 1
ATOM 3806 N N . LEU B 1 244 ? -15.484 25.688 -8.633 1 80.88 244 LEU B N 1
ATOM 3807 C CA . LEU B 1 244 ? -15.898 26.312 -7.379 1 80.88 244 LEU B CA 1
ATOM 3808 C C . LEU B 1 244 ? -15.508 27.781 -7.34 1 80.88 244 LEU B C 1
ATOM 3810 O O . LEU B 1 244 ? -16.25 28.609 -6.809 1 80.88 244 LEU B O 1
ATOM 3814 N N . TYR B 1 245 ? -14.305 28.031 -7.824 1 70.88 245 TYR B N 1
ATOM 3815 C CA . TYR B 1 245 ? -13.844 29.422 -7.773 1 70.88 245 TYR B CA 1
ATOM 3816 C C . TYR B 1 245 ? -14.516 30.25 -8.859 1 70.88 245 TYR B C 1
ATOM 3818 O O . TYR B 1 245 ? -14.531 31.484 -8.781 1 70.88 245 TYR B O 1
ATOM 3826 N N . ILE B 1 246 ? -14.781 29.656 -9.93 1 59.47 246 ILE B N 1
ATOM 3827 C CA . ILE B 1 246 ? -15.484 30.453 -10.922 1 59.47 246 ILE B CA 1
ATOM 3828 C C . ILE B 1 246 ? -16.891 30.766 -10.422 1 59.47 246 ILE B C 1
ATOM 3830 O O . ILE B 1 246 ? -17.438 31.844 -10.695 1 59.47 246 ILE B O 1
ATOM 3834 N N . PHE B 1 247 ? -17.5 29.859 -9.742 1 47.44 247 PHE B N 1
ATOM 3835 C CA . PHE B 1 247 ? -18.797 30.312 -9.25 1 47.44 247 PHE B CA 1
ATOM 3836 C C . PHE B 1 247 ? -18.672 30.938 -7.863 1 47.44 247 PHE B C 1
ATOM 3838 O O . PHE B 1 247 ? -17.891 30.453 -7.031 1 47.44 247 PHE B O 1
#

Organism: Enterococcus faecium (strain ATCC BAA-472 / TX0016 / DO) (NCBI:txid333849)

Secondary structure (DSSP, 8-state):
--TTHHHHHHHHHHHHHHHHHHHHTT--TTT---HHHHHHHHHHTHHHHHHHHHHHHHHHHHHHHHHHHHHHHHHHHHHH-HHHHHHHHHHHHHHTTS-HHHHHHHHHHHH-SSHHHHHHHHHHHHHHHHHHHHHHHHHTS-HHHHHHHHHTT--HHHHIIIIIHHHHHHHHHHHHHHHHHHHHHHHHHHHHHS-SSSHHHHHHHHHHTT-HHHHHHHHHHHHHHHHHHHHHHHHHHHHHHHHHHH-/--TTHHHHHHHHHHHHHHHHHHHHTT--TTT---HHHHHHHHHHTHHHHHHHHHHHHHHHHHHHHHHHHHHHHHHHHHHH-HHHHHHHHHHHHHHTTS-HHHHHHHHHHHH-SSHHHHHHHHHHHHHHHHHHHHHHHHHTS-HHHHHHHHHTT--HHHHIIIIIHHHHHHHHHHHHHHHHHHHHHHHHHHHHHS-SSSHHHHHHHHHHTT-HHHHHHHHHHHHHHHHHHHHHHHHHHHHHHHHHHH-

Nearest PDB structures (foldseek):
  8wm8-assembly1_A  TM=8.641E-01  e=5.502E-07  Nostoc sp. PCC 7120 = FACHB-418
  7ahd-assembly1_B  TM=7.625E-01  e=4.158E-07  Lactococcus lactis subsp. lactis
  8w9m-assembly1_B  TM=8.185E-01  e=1.058E-06  Nostoc sp. PCC 7120 = FACHB-418
  7ahd-assembly1_A  TM=8.249E-01  e=2.953E-06  Lactococcus lactis subsp. lactis
  7ahc-assembly1_B  TM=7.798E-01  e=1.336E-06  Lactococcus lactis subsp. lactis

pLDDT: mean 93.93, std 7.39, range [38.91, 98.81]

Solvent-accessible surface area (backbone atoms only — not comparable to full-atom values): 23493 Å² total; per-residue (Å²): 126,69,74,63,44,39,39,52,50,47,51,50,51,51,48,50,50,47,33,47,51,28,61,75,65,62,47,54,48,63,79,46,44,31,56,70,50,19,53,49,36,37,62,73,39,40,68,63,50,50,57,18,43,51,49,32,47,52,33,18,51,52,9,43,51,52,16,50,54,51,21,54,52,49,25,50,47,26,69,72,38,62,70,46,36,50,31,46,50,60,53,55,57,55,58,57,27,54,45,65,74,64,47,33,59,53,34,30,73,75,66,37,59,59,64,61,34,22,20,50,43,6,20,62,65,20,22,53,46,21,23,52,32,22,35,51,33,45,68,64,52,60,62,67,57,52,51,52,42,42,74,74,64,46,50,71,70,54,42,36,66,74,42,46,48,64,63,11,42,63,21,34,48,54,10,43,34,56,19,27,34,40,17,44,34,28,18,30,49,22,16,52,73,44,48,90,53,16,44,23,25,50,31,52,55,34,44,76,68,46,35,38,23,50,33,51,28,43,49,52,52,44,35,50,53,16,51,50,44,27,50,50,44,51,50,50,49,51,52,52,53,49,54,52,68,70,92,124,70,73,64,44,39,38,52,50,48,50,50,50,52,49,50,50,47,34,48,50,28,60,76,65,62,48,53,48,62,78,46,44,32,57,68,50,18,53,49,38,37,62,75,40,38,68,62,49,49,57,17,43,51,50,33,47,52,32,18,51,52,9,44,50,52,16,50,54,53,20,53,52,48,25,50,48,27,68,72,37,61,67,46,36,53,30,46,50,60,52,55,56,55,58,58,27,51,45,64,74,64,47,33,59,53,34,28,72,73,65,37,59,58,65,63,34,22,21,51,42,6,19,61,65,19,22,54,47,21,23,53,33,21,35,52,32,45,68,64,51,59,62,66,58,50,51,51,42,42,73,74,65,47,49,71,69,54,42,38,65,74,43,46,49,63,64,11,43,63,21,35,48,53,10,43,35,54,18,27,36,39,17,45,33,29,20,30,50,21,15,52,73,43,48,91,53,16,45,23,26,50,32,51,56,34,45,74,68,48,35,38,24,50,33,52,27,43,48,52,50,42,35,52,52,16,50,50,45,26,49,49,45,52,50,51,50,51,51,53,52,47,56,53,68,72,92

Foldseek 3Di:
DVVVVVVVVVVVVVLVVQQCVCVVVVPDVLVPNHPVLLVVLCVVCVPQLVQQLVLLLVLLVLLLVVLLVVLLVLLVVCLVDVVSVVVCVVVLVVLVVDDLLVQLVVLCVVPNQDSVSLSVLLSSQLNNLQNVLLSVQLVVFDPVVVVVVVVVPDDPVRCCVPGSVVRSVVSNLVSSLVSLLCSSVSSLSNCLVGYDGHLNVVLNVVNVVSNVSNNVSSVVSSNVSSVVSSVVSVVVVVVVVVVVVVD/DVVVVVVVVVVVVVLVVQQCCCVVVVPDVLVPNHPVLLVVLCVVCVPQLVQQLVLLLVLLVLLLVVLLVVLLVLLVVCLVDVVSVVVCVVVLVVLVVDDLLVQLVVLCVVPNQDSVSLSVLLSSQLNNLQNVLLSVQLVPFDPVVVVVVVVVPDDPVRCCVPGSVVRSVVSNLVSSLVSLLCSSVSSLSNCLVGYDGHLNVVLNVVNVVSNVSNNVSSVVSSNVSSVVSSVVSVVVVVVVVVVVVVD

Sequence (494 aa):
MKKNLYPAVSMAFILIIWQIVVIVWKIPAFILPGPAAVFSALAADAQVLLSHSVTTLNEAVLGLVIASVLSFITALAMDYWKFLEMSFYPLLVISQMLPIMVLGPLLTLWFGFGMLPKVILVVLISYFPIVVSFSDTLRKVSKEQIIFLKTMGADTGKIYRIYKIPAGLSGFFSGLKVAATYCVSGAVVGEWLSAQAGLGYYMIRVKNSYQIDKVFAAIICVILLSLLLNGACSLLKKGYYRMLYIFMKKNLYPAVSMAFILIIWQIVVIVWKIPAFILPGPAAVFSALAADAQVLLSHSVTTLNEAVLGLVIASVLSFITALAMDYWKFLEMSFYPLLVISQMLPIMVLGPLLTLWFGFGMLPKVILVVLISYFPIVVSFSDTLRKVSKEQIIFLKTMGADTGKIYRIYKIPAGLSGFFSGLKVAATYCVSGAVVGEWLSAQAGLGYYMIRVKNSYQIDKVFAAIICVILLSLLLNGACSLLKKGYYRMLYIF